Protein AF-A0A7X8LZJ7-F1 (afdb_monomer_lite)

Sequence (539 aa):
EIPVPQDAKTYGNIIYLTGRTPDEIIRDYGNMLIDNGWELKDALGMKRFYKKTINGEELIISVLCPQEGGPQDKDILTVIQFKIDPLPTKKEDINQDEQDVRALVEAFGKTLQKVSLSDPKDVVAASIKEKYSDYITSELLHKWQADPQSAPGRTVSSPWPDRIDILRMEMSDKNQYTVYGEVIEVTSVELAKGGAAAKRPVTIVVQKVNDRWLISGVTIGEYSQRGPVVYENTQYGFRFYLPKTWKEYSIVEEQWKGTNNGETVETGPQLLIRHPDWTQEAPRQDIPIMVFTLEQWNALQKGNFSVSAAPIGPSKLGSNSVYVFALPARYNYAFQIGFEEVEEILKGNPLWPSEDINSAQKYKEGIKIEFDTDVKSGNKTIIIEPSQIIKASPEFIEQAKQRKKELLKPATGLFDTVLDTTPKDETIKMDFALHNISGETLAFYFSSSQKFYIFITDNNGMEVYRWSHDKGFATAIINTKLKKDEKLSFSEVWDYKDNKGNRVLPGKYTITVKILAKLENRKITNPDELTAAKDIEVK

Secondary structure (DSSP, 8-state):
-----TT-EEETTEEEE-SS-HHHHHHHHHHHHHHTTPEEEEEETTEEEEEEEETTEEEEEEEE----S-TT--SS-EEEEEEE-PPPP-HHHHHHHHHHHHHHHHHHHTTGGG-BTTS-HHHHHHHHHHHHTTTB-HHHHHHHHHSGGGS--BSSSSSEEEEEEEEEEEEEETTEEEEEEEEEEE-HHHHHH-S-SEEEEEEEEEEEETTEEEEEEEEE-PPPPPPSEEEEETTTTEEEEE-GGGTT-EEEEEEEEEEETTEEEEEEEEEEEE-TT--SSS-B--EEEEEEEHHHHHHHHTTS-BSSSSSS-PEEEEE-SSEEEEEPTTTTTT--BTHHHHHHHHHT--EEE-S---SSGGGTS----PPP------S-----------PPPHHHHHHHHHHHHHHTSPB-SSEEEEEEEEEETTEEEEEEEEEE-SSSPEEEEESSS--EEEEEEETTS-EEEETTTT-------EEEEE-TT-EEEEEEEE-SB-TTSPBPPSEEEEEEEEE--EETTSPPBPGGGGEEEEEEEE-

Structure (mmCIF, N/CA/C/O backbone):
data_AF-A0A7X8LZJ7-F1
#
_entry.id   AF-A0A7X8LZJ7-F1
#
loop_
_atom_site.group_PDB
_atom_site.id
_atom_site.type_symbol
_atom_site.label_atom_id
_atom_site.label_alt_id
_atom_site.label_comp_id
_atom_site.label_asym_id
_atom_site.label_entity_id
_atom_site.label_seq_id
_atom_site.pdbx_PDB_ins_code
_atom_site.Cartn_x
_atom_site.Cartn_y
_atom_site.Cartn_z
_atom_site.occupancy
_atom_site.B_iso_or_equiv
_atom_site.auth_seq_id
_atom_site.auth_comp_id
_atom_site.auth_asym_id
_atom_site.auth_atom_id
_atom_site.pdbx_PDB_model_num
ATOM 1 N N . GLU A 1 1 ? -29.222 33.662 -0.949 1.00 54.94 1 GLU A N 1
ATOM 2 C CA . GLU A 1 1 ? -28.498 33.466 -2.221 1.00 54.94 1 GLU A CA 1
ATOM 3 C C . GLU A 1 1 ? -27.054 33.912 -2.051 1.00 54.94 1 GLU A C 1
ATOM 5 O O . GLU A 1 1 ? -26.805 34.814 -1.254 1.00 54.94 1 GLU A O 1
ATOM 10 N N . ILE A 1 2 ? -26.115 33.231 -2.709 1.00 62.00 2 ILE A N 1
ATOM 11 C CA . ILE A 1 2 ? -24.688 33.578 -2.677 1.00 62.00 2 ILE A CA 1
ATOM 12 C C . ILE A 1 2 ? -24.433 34.558 -3.827 1.00 62.00 2 ILE A C 1
ATOM 14 O O . ILE A 1 2 ? -24.821 34.245 -4.954 1.00 62.00 2 ILE A O 1
ATOM 18 N N . PRO A 1 3 ? -23.843 35.738 -3.569 1.00 65.00 3 PRO A N 1
ATOM 19 C CA . PRO A 1 3 ? -23.658 36.746 -4.603 1.00 65.00 3 PRO A CA 1
ATOM 20 C C . PRO A 1 3 ? -22.680 36.248 -5.678 1.00 65.00 3 PRO A C 1
ATOM 22 O O . PRO A 1 3 ? -21.667 35.612 -5.371 1.00 65.00 3 PRO A O 1
ATOM 25 N N . VAL A 1 4 ? -23.000 36.532 -6.943 1.00 65.88 4 VAL A N 1
ATOM 26 C CA . VAL A 1 4 ? -22.231 36.128 -8.132 1.00 65.88 4 VAL A CA 1
ATOM 27 C C . VAL A 1 4 ? -21.736 37.391 -8.849 1.00 65.88 4 VAL A C 1
ATOM 29 O O . VAL A 1 4 ? -22.555 38.276 -9.106 1.00 65.88 4 VAL A O 1
ATOM 32 N N . PRO A 1 5 ? -20.437 37.504 -9.186 1.00 68.94 5 PRO A N 1
ATOM 33 C CA . PRO A 1 5 ? -19.920 38.656 -9.926 1.00 68.94 5 PRO A CA 1
ATOM 34 C C . PRO A 1 5 ? -20.535 38.764 -11.329 1.00 68.94 5 PRO A C 1
ATOM 36 O O . PRO A 1 5 ? -20.802 37.750 -11.971 1.00 68.94 5 PRO A O 1
ATOM 39 N N . GLN A 1 6 ? -20.737 39.989 -11.826 1.00 64.31 6 GLN A N 1
ATOM 40 C CA . GLN A 1 6 ? -21.399 40.239 -13.119 1.00 64.31 6 GLN A CA 1
ATOM 41 C C . GLN A 1 6 ? -20.653 39.656 -14.333 1.00 64.31 6 GLN A C 1
ATOM 43 O O . GLN A 1 6 ? -21.275 39.383 -15.356 1.00 64.31 6 GLN A O 1
ATOM 48 N N . ASP A 1 7 ? -19.340 39.458 -14.228 1.00 61.91 7 ASP A N 1
ATOM 49 C CA . ASP A 1 7 ? -18.451 38.901 -15.252 1.00 61.91 7 ASP A CA 1
ATOM 50 C C . ASP A 1 7 ? -18.159 37.398 -15.062 1.00 61.91 7 ASP A C 1
ATOM 52 O O . ASP A 1 7 ? -17.332 36.831 -15.778 1.00 61.91 7 ASP A O 1
ATOM 56 N N . ALA A 1 8 ? -18.849 36.729 -14.132 1.00 61.94 8 ALA A N 1
ATOM 57 C CA . ALA A 1 8 ? -18.618 35.324 -13.821 1.00 61.94 8 ALA A CA 1
ATOM 58 C C . ALA A 1 8 ? -19.544 34.354 -14.571 1.00 61.94 8 ALA A C 1
ATOM 60 O O . ALA A 1 8 ? -20.717 34.635 -14.821 1.00 61.94 8 ALA A O 1
ATOM 61 N N . LYS A 1 9 ? -19.040 33.143 -14.843 1.00 55.69 9 LYS A N 1
ATOM 62 C CA . LYS A 1 9 ? -19.871 31.989 -15.236 1.00 55.69 9 LYS A CA 1
ATOM 63 C C . LYS A 1 9 ? -20.071 31.065 -14.039 1.00 55.69 9 LYS A C 1
ATOM 65 O O . LYS A 1 9 ? -19.118 30.807 -13.309 1.00 55.69 9 LYS A O 1
ATOM 70 N N . THR A 1 10 ? -21.275 30.530 -13.848 1.00 47.44 10 THR A N 1
ATOM 71 C CA . THR A 1 10 ? -21.587 29.627 -12.728 1.00 47.44 10 THR A CA 1
ATOM 72 C C . THR A 1 10 ? -21.948 28.226 -13.202 1.00 47.44 10 THR A C 1
ATOM 74 O O . THR A 1 10 ? -22.672 28.051 -14.180 1.00 47.44 10 THR A O 1
ATOM 77 N N . TYR A 1 11 ? -21.455 27.220 -12.479 1.00 41.34 11 TYR A N 1
ATOM 78 C CA . TYR A 1 11 ? -21.860 25.823 -12.632 1.00 41.34 11 TYR A CA 1
ATOM 79 C C . TYR A 1 11 ? -21.994 25.201 -11.238 1.00 41.34 11 TYR A C 1
ATOM 81 O O . TYR A 1 11 ? -21.000 24.928 -10.567 1.00 41.34 11 TYR A O 1
ATOM 89 N N . GLY A 1 12 ? -23.229 25.003 -10.770 1.00 53.66 12 GLY A N 1
ATOM 90 C CA . GLY A 1 12 ? -23.482 24.491 -9.419 1.00 53.66 12 GLY A CA 1
ATOM 91 C C . GLY A 1 12 ? -22.935 25.423 -8.330 1.00 53.66 12 GLY A C 1
ATOM 92 O O . GLY A 1 12 ? -23.300 26.594 -8.278 1.00 53.66 12 GLY A O 1
ATOM 93 N N . ASN A 1 13 ? -22.058 24.908 -7.463 1.00 55.69 13 ASN A N 1
ATOM 94 C CA . ASN A 1 13 ? -21.404 25.663 -6.384 1.00 55.69 13 ASN A CA 1
ATOM 95 C C . ASN A 1 13 ? -20.035 26.255 -6.774 1.00 55.69 13 ASN A C 1
ATOM 97 O O . ASN A 1 13 ? -19.194 26.512 -5.906 1.00 55.69 13 ASN A O 1
ATOM 101 N N . ILE A 1 14 ? -19.796 26.410 -8.078 1.00 48.41 14 ILE A N 1
ATOM 102 C CA . ILE A 1 14 ? -18.527 26.860 -8.646 1.00 48.41 14 ILE A CA 1
ATOM 103 C C . ILE A 1 14 ? -18.749 28.130 -9.471 1.00 48.41 14 ILE A C 1
ATOM 105 O O . ILE A 1 14 ? -19.669 28.198 -10.293 1.00 48.41 14 ILE A O 1
ATOM 109 N N . ILE A 1 15 ? -17.886 29.124 -9.259 1.00 60.97 15 ILE A N 1
ATOM 110 C CA . ILE A 1 15 ? -17.863 30.403 -9.973 1.00 60.97 15 ILE A CA 1
ATOM 111 C C . ILE A 1 15 ? -16.533 30.519 -10.727 1.00 60.97 15 ILE A C 1
ATOM 113 O O . ILE A 1 15 ? -15.467 30.380 -10.131 1.00 60.97 15 ILE A O 1
ATOM 117 N N . TYR A 1 16 ? -16.602 30.783 -12.031 1.00 51.56 16 TYR A N 1
ATOM 118 C CA . TYR A 1 16 ? -15.448 30.932 -12.918 1.00 51.56 16 TYR A CA 1
ATOM 119 C C . TYR A 1 16 ? -15.229 32.396 -13.285 1.00 51.56 16 TYR A C 1
ATOM 121 O O . TYR A 1 16 ? -16.157 33.055 -13.766 1.00 51.56 16 TYR A O 1
ATOM 129 N N . LEU A 1 17 ? -13.995 32.869 -13.105 1.00 61.44 17 LEU A N 1
ATOM 130 C CA . LEU A 1 17 ? -13.561 34.233 -13.404 1.00 61.44 17 LEU A CA 1
ATOM 131 C C . LEU A 1 17 ? -12.270 34.211 -14.235 1.00 61.44 17 LEU A C 1
ATOM 133 O O . LEU A 1 17 ? -11.382 33.390 -14.005 1.00 61.44 17 LEU A O 1
ATOM 137 N N . THR A 1 18 ? -12.168 35.121 -15.205 1.00 56.19 18 THR A N 1
ATOM 138 C CA . THR A 1 18 ? -11.017 35.248 -16.119 1.00 56.19 18 THR A CA 1
ATOM 139 C C . THR A 1 18 ? -10.595 36.708 -16.261 1.00 56.19 18 THR A C 1
ATOM 141 O O . THR A 1 18 ? -11.454 37.587 -16.245 1.00 56.19 18 THR A O 1
ATOM 144 N N . GLY A 1 19 ? -9.301 36.973 -16.470 1.00 54.59 19 GLY A N 1
ATOM 145 C CA . GLY A 1 19 ? -8.790 38.311 -16.804 1.00 54.59 19 GLY A CA 1
ATOM 146 C C . GLY A 1 19 ? -8.424 39.210 -15.613 1.00 54.59 19 GLY A C 1
ATOM 147 O O . GLY A 1 19 ? -8.148 40.393 -15.813 1.00 54.59 19 GLY A O 1
ATOM 148 N N . ARG A 1 20 ? -8.401 38.674 -14.386 1.00 62.56 20 ARG A N 1
ATOM 149 C CA . ARG A 1 20 ? -7.944 39.352 -13.155 1.00 62.56 20 ARG A CA 1
ATOM 150 C C . ARG A 1 20 ? -7.059 38.410 -12.344 1.00 62.56 20 ARG A C 1
ATOM 152 O O . ARG A 1 20 ? -7.158 37.199 -12.523 1.00 62.56 20 ARG A O 1
ATOM 159 N N . THR A 1 21 ? -6.200 38.943 -11.473 1.00 61.03 21 THR A N 1
ATOM 160 C CA . THR A 1 21 ? -5.318 38.078 -10.674 1.00 61.03 21 THR A CA 1
ATOM 161 C C . THR A 1 21 ? -6.098 37.364 -9.558 1.00 61.03 21 THR A C 1
ATOM 163 O O . THR A 1 21 ? -7.106 37.894 -9.076 1.00 61.03 21 THR A O 1
ATOM 166 N N . PRO A 1 22 ? -5.640 36.188 -9.089 1.00 60.81 22 PRO A N 1
ATOM 167 C CA . PRO A 1 22 ? -6.295 35.467 -7.995 1.00 60.81 22 PRO A CA 1
ATOM 168 C C . PRO A 1 22 ? -6.464 36.300 -6.712 1.00 60.81 22 PRO A C 1
ATOM 170 O O . PRO A 1 22 ? -7.508 36.227 -6.068 1.00 60.81 22 PRO A O 1
ATOM 173 N N . ASP A 1 23 ? -5.487 37.143 -6.363 1.00 64.56 23 ASP A N 1
ATOM 174 C CA . ASP A 1 23 ? -5.553 37.996 -5.166 1.00 64.56 23 ASP A CA 1
ATOM 175 C C . ASP A 1 23 ? -6.594 39.118 -5.300 1.00 64.56 23 ASP A C 1
ATOM 177 O O . ASP A 1 23 ? -7.314 39.421 -4.344 1.00 64.56 23 ASP A O 1
ATOM 181 N N . GLU A 1 24 ? -6.712 39.719 -6.491 1.00 69.00 24 GLU A N 1
ATOM 182 C CA . GLU A 1 24 ? -7.764 40.697 -6.793 1.00 69.00 24 GLU A CA 1
ATOM 183 C C . GLU A 1 24 ? -9.143 40.042 -6.697 1.00 69.00 24 GLU A C 1
ATOM 185 O O . GLU A 1 24 ? -10.042 40.586 -6.060 1.00 69.00 24 GLU A O 1
ATOM 190 N N . ILE A 1 25 ? -9.287 38.835 -7.247 1.00 67.25 25 ILE A N 1
ATOM 191 C CA . ILE A 1 25 ? -10.536 38.072 -7.229 1.00 67.25 25 ILE A CA 1
ATOM 192 C C . ILE A 1 25 ? -10.947 37.693 -5.800 1.00 67.25 25 ILE A C 1
ATOM 194 O O . ILE A 1 25 ? -12.108 37.874 -5.433 1.00 67.25 25 ILE A O 1
ATOM 198 N N . ILE A 1 26 ? -10.018 37.207 -4.969 1.00 68.06 26 ILE A N 1
ATOM 199 C CA . ILE A 1 26 ? -10.296 36.846 -3.568 1.00 68.06 26 ILE A CA 1
ATOM 200 C C . ILE A 1 26 ? -10.722 38.074 -2.766 1.00 68.06 26 ILE A C 1
ATOM 202 O O . ILE A 1 26 ? -11.685 38.008 -1.997 1.00 68.06 26 ILE A O 1
ATOM 206 N N . ARG A 1 27 ? -10.018 39.196 -2.938 1.00 77.00 27 ARG A N 1
ATOM 207 C CA . ARG A 1 27 ? -10.338 40.447 -2.248 1.00 77.00 27 ARG A CA 1
ATOM 208 C C . ARG A 1 27 ? -11.706 40.976 -2.672 1.00 77.00 27 ARG A C 1
ATOM 210 O O . ARG A 1 27 ? -12.527 41.282 -1.813 1.00 77.00 27 ARG A O 1
ATOM 217 N N . ASP A 1 28 ? -11.961 41.059 -3.973 1.00 75.81 28 ASP A N 1
ATOM 218 C CA . ASP A 1 28 ? -13.187 41.644 -4.513 1.00 75.81 28 ASP A CA 1
ATOM 219 C C . ASP A 1 28 ? -14.409 40.756 -4.204 1.00 75.81 28 ASP A C 1
ATOM 221 O O . ASP A 1 28 ? -15.448 41.261 -3.774 1.00 75.81 28 ASP A O 1
ATOM 225 N N . TYR A 1 29 ? -14.278 39.427 -4.319 1.00 76.88 29 TYR A N 1
ATOM 226 C CA . TYR A 1 29 ? -15.340 38.483 -3.946 1.00 76.88 29 TYR A CA 1
ATOM 227 C C . TYR A 1 29 ? -15.595 38.467 -2.432 1.00 76.88 29 TYR A C 1
ATOM 229 O O . TYR A 1 29 ? -16.746 38.441 -1.993 1.00 76.88 29 TYR A O 1
ATOM 237 N N . GLY A 1 30 ? -14.533 38.535 -1.622 1.00 79.00 30 GLY A N 1
ATOM 238 C CA . GLY A 1 30 ? -14.635 38.652 -0.169 1.00 79.00 30 GLY A CA 1
ATOM 239 C C . GLY A 1 30 ? -15.363 39.926 0.266 1.00 79.00 30 GLY A C 1
ATOM 240 O O . GLY A 1 30 ? -16.251 39.855 1.114 1.00 79.00 30 GLY A O 1
ATOM 241 N N . ASN A 1 31 ? -15.051 41.067 -0.355 1.00 83.44 31 ASN A N 1
ATOM 242 C CA . ASN A 1 31 ? -15.760 42.326 -0.119 1.00 83.44 31 ASN A CA 1
ATOM 243 C C . ASN A 1 31 ? -17.235 42.221 -0.525 1.00 83.44 31 ASN A C 1
ATOM 245 O O . ASN A 1 31 ? -18.108 42.608 0.244 1.00 83.44 31 ASN A O 1
ATOM 249 N N . MET A 1 32 ? -17.532 41.599 -1.669 1.00 80.31 32 MET A N 1
ATOM 250 C CA . MET A 1 32 ? -18.911 41.392 -2.114 1.00 80.31 32 MET A CA 1
ATOM 251 C C . MET A 1 32 ? -19.723 40.522 -1.138 1.00 80.31 32 MET A C 1
ATOM 253 O O . MET A 1 32 ? -20.907 40.784 -0.921 1.00 80.31 32 MET A O 1
ATOM 257 N N . LEU A 1 33 ? -19.114 39.499 -0.527 1.00 78.31 33 LEU A N 1
ATOM 258 C CA . LEU A 1 33 ? -19.756 38.711 0.531 1.00 78.31 33 LEU A CA 1
ATOM 259 C C . LEU A 1 33 ? -20.051 39.570 1.768 1.00 78.31 33 LEU A C 1
ATOM 261 O O . LEU A 1 33 ? -21.166 39.508 2.290 1.00 78.31 33 LEU A O 1
ATOM 265 N N . ILE A 1 34 ? -19.098 40.405 2.189 1.00 84.38 34 ILE A N 1
ATOM 266 C CA . ILE A 1 34 ? -19.262 41.323 3.325 1.00 84.38 34 ILE A CA 1
ATOM 267 C C . ILE A 1 34 ? -20.391 42.328 3.072 1.00 84.38 34 ILE A C 1
ATOM 269 O O . ILE A 1 34 ? -21.282 42.462 3.911 1.00 84.38 34 ILE A O 1
ATOM 273 N N . ASP A 1 35 ? -20.433 42.941 1.889 1.00 86.56 35 ASP A N 1
ATOM 274 C CA . ASP A 1 35 ? -21.493 43.875 1.486 1.00 86.56 35 ASP A CA 1
ATOM 275 C C . ASP A 1 35 ? -22.873 43.200 1.431 1.00 86.56 35 ASP A C 1
ATOM 277 O O . ASP A 1 35 ? -23.907 43.827 1.663 1.00 86.56 35 ASP A O 1
ATOM 281 N N . ASN A 1 36 ? -22.900 41.886 1.188 1.00 79.31 36 ASN A N 1
ATOM 282 C CA . ASN A 1 36 ? -24.103 41.060 1.245 1.00 79.31 36 ASN A CA 1
ATOM 283 C C . ASN A 1 36 ? -24.384 40.498 2.650 1.00 79.31 36 ASN A C 1
ATOM 285 O O . ASN A 1 36 ? -25.182 39.566 2.788 1.00 79.31 36 ASN A O 1
ATOM 289 N N . GLY A 1 37 ? -23.774 41.050 3.700 1.00 81.38 37 GLY A N 1
ATOM 290 C CA . GLY A 1 37 ? -24.057 40.722 5.098 1.00 81.38 37 GLY A CA 1
ATOM 291 C C . GLY A 1 37 ? -23.446 39.408 5.585 1.00 81.38 37 GLY A C 1
ATOM 292 O O . GLY A 1 37 ? -23.979 38.814 6.520 1.00 81.38 37 GLY A O 1
ATOM 293 N N . TRP A 1 38 ? -22.383 38.922 4.940 1.00 81.31 38 TRP A N 1
ATOM 294 C CA . TRP A 1 38 ? -21.583 37.804 5.440 1.00 81.31 38 TRP A CA 1
ATOM 295 C C . TRP A 1 38 ? -20.386 38.302 6.259 1.00 81.31 38 TRP A C 1
ATOM 297 O O . TRP A 1 38 ? -19.648 39.184 5.841 1.00 81.31 38 TRP A O 1
ATOM 307 N N . GLU A 1 39 ? -20.129 37.693 7.408 1.00 82.94 39 GLU A N 1
ATOM 308 C CA . GLU A 1 39 ? -18.998 38.019 8.275 1.00 82.94 39 GLU A CA 1
ATOM 309 C C . GLU A 1 39 ? -17.864 37.008 8.092 1.00 82.94 39 GLU A C 1
ATOM 311 O O . GLU A 1 39 ? -18.083 35.806 8.236 1.00 82.94 39 GLU A O 1
ATOM 316 N N . LEU A 1 40 ? -16.637 37.473 7.842 1.00 80.06 40 LEU A N 1
ATOM 317 C CA . LEU A 1 40 ? -15.453 36.608 7.850 1.00 80.06 40 LEU A CA 1
ATOM 318 C C . LEU A 1 40 ? -15.164 36.132 9.287 1.00 80.06 40 LEU A C 1
ATOM 320 O O . LEU A 1 40 ? -15.050 36.952 10.199 1.00 80.06 40 LEU A O 1
ATOM 324 N N . LYS A 1 41 ? -15.043 34.817 9.493 1.00 73.12 41 LYS A N 1
ATOM 325 C CA . LYS A 1 41 ? -14.795 34.210 10.813 1.00 73.12 41 LYS A CA 1
ATOM 326 C C . LYS A 1 41 ? -13.425 33.577 10.958 1.00 73.12 41 LYS A C 1
ATOM 328 O O . LYS A 1 41 ? -12.840 33.696 12.028 1.00 73.12 41 LYS A O 1
ATOM 333 N N . ASP A 1 42 ? -12.935 32.912 9.918 1.00 64.94 42 ASP A N 1
ATOM 334 C CA . ASP A 1 42 ? -11.666 32.192 9.994 1.00 64.94 42 ASP A CA 1
ATOM 335 C C . ASP A 1 42 ? -11.018 32.007 8.611 1.00 64.94 42 ASP A C 1
ATOM 337 O O . ASP A 1 42 ? -11.649 32.208 7.565 1.00 64.94 42 ASP A O 1
ATOM 341 N N . ALA A 1 43 ? -9.748 31.611 8.605 1.00 59.47 43 ALA A N 1
ATOM 342 C CA . ALA A 1 43 ? -8.928 31.383 7.427 1.00 59.47 43 ALA A CA 1
ATOM 343 C C . ALA A 1 43 ? -8.033 30.145 7.610 1.00 59.47 43 ALA A C 1
ATOM 345 O O . ALA A 1 43 ? -7.214 30.088 8.521 1.00 59.47 43 ALA A O 1
ATOM 346 N N . LEU A 1 44 ? -8.125 29.184 6.685 1.00 50.22 44 LEU A N 1
ATOM 347 C CA . LEU A 1 44 ? -7.257 28.003 6.647 1.00 50.22 44 LEU A CA 1
ATOM 348 C C . LEU A 1 44 ? -6.576 27.912 5.276 1.00 50.22 44 LEU A C 1
ATOM 350 O O . LEU A 1 44 ? -7.185 27.499 4.288 1.00 50.22 44 LEU A O 1
ATOM 354 N N . GLY A 1 45 ? -5.315 28.341 5.193 1.00 63.16 45 GLY A N 1
ATOM 355 C CA . GLY A 1 45 ? -4.608 28.465 3.913 1.00 63.16 45 GLY A CA 1
ATOM 356 C C . GLY A 1 45 ? -5.317 29.450 2.972 1.00 63.16 45 GLY A C 1
ATOM 357 O O . GLY A 1 45 ? -5.558 30.596 3.349 1.00 63.16 45 GLY A O 1
ATOM 358 N N . MET A 1 46 ? -5.693 28.997 1.770 1.00 57.62 46 MET A N 1
ATOM 359 C CA . MET A 1 46 ? -6.474 29.771 0.781 1.00 57.62 46 MET A CA 1
ATOM 360 C C . MET A 1 46 ? -7.997 29.646 0.958 1.00 57.62 46 MET A C 1
ATOM 362 O O . MET A 1 46 ? -8.770 30.202 0.179 1.00 57.62 46 MET A O 1
ATOM 366 N N . LYS A 1 47 ? -8.446 28.912 1.983 1.00 61.56 47 LYS A N 1
ATOM 367 C CA . LYS A 1 47 ? -9.857 28.779 2.344 1.00 61.56 47 LYS A CA 1
ATOM 368 C C . LYS A 1 47 ? -10.239 29.890 3.329 1.00 61.56 47 LYS A C 1
ATOM 370 O O . LYS A 1 47 ? -9.501 30.172 4.276 1.00 61.56 47 LYS A O 1
ATOM 375 N N . ARG A 1 48 ? -11.378 30.539 3.108 1.00 72.06 48 ARG A N 1
ATOM 376 C CA . ARG A 1 48 ? -11.953 31.585 3.970 1.00 72.06 48 ARG A CA 1
ATOM 377 C C . ARG A 1 48 ? -13.338 31.147 4.426 1.00 72.06 48 ARG A C 1
ATOM 379 O O . ARG A 1 48 ? -14.103 30.641 3.614 1.00 72.06 48 ARG A O 1
ATOM 386 N N . PHE A 1 49 ? -13.655 31.317 5.703 1.00 66.06 49 PHE A N 1
ATOM 387 C CA . PHE A 1 49 ? -14.949 30.939 6.268 1.00 66.06 49 PHE A CA 1
ATOM 388 C C . PHE A 1 49 ? -15.774 32.184 6.550 1.00 66.06 49 PHE A C 1
ATOM 390 O O . PHE A 1 49 ? -15.337 33.070 7.284 1.00 66.06 49 PHE A O 1
ATOM 397 N N . TYR A 1 50 ? -16.973 32.229 5.984 1.00 74.31 50 TYR A N 1
ATOM 398 C CA . TYR A 1 50 ? -17.917 33.323 6.128 1.00 74.31 50 TYR A CA 1
ATOM 399 C C . TYR A 1 50 ? -19.192 32.828 6.791 1.00 74.31 50 TYR A C 1
ATOM 401 O O . TYR A 1 50 ? -19.650 31.717 6.539 1.00 74.31 50 TYR A O 1
ATOM 409 N N . LYS A 1 51 ? -19.789 33.669 7.622 1.00 77.31 51 LYS A N 1
ATOM 410 C CA . LYS A 1 51 ? -20.995 33.359 8.382 1.00 77.31 51 LYS A CA 1
ATOM 411 C C . LYS A 1 51 ? -22.075 34.391 8.114 1.00 77.31 51 LYS A C 1
ATOM 413 O O . LYS A 1 51 ? -21.782 35.578 8.059 1.00 77.31 51 LYS A O 1
ATOM 418 N N . LYS A 1 52 ? -23.326 33.957 8.005 1.00 79.69 52 LYS A N 1
ATOM 419 C CA . LYS A 1 52 ? -24.482 34.848 7.918 1.00 79.69 52 LYS A CA 1
ATOM 420 C C . LYS A 1 52 ? -25.666 34.249 8.657 1.00 79.69 52 LYS A C 1
ATOM 422 O O . LYS A 1 52 ? -25.967 33.069 8.505 1.00 79.69 52 LYS A O 1
ATOM 427 N N . THR A 1 53 ? -26.357 35.079 9.428 1.00 74.75 53 THR A N 1
ATOM 428 C CA . THR A 1 53 ? -27.613 34.687 10.070 1.00 74.75 53 THR A CA 1
ATOM 429 C C . THR A 1 53 ? -28.758 34.874 9.082 1.00 74.75 53 THR A C 1
ATOM 431 O O . THR A 1 53 ? -28.978 35.977 8.579 1.00 74.75 53 THR A O 1
ATOM 434 N N . ILE A 1 54 ? -29.490 33.801 8.793 1.00 65.06 54 ILE A N 1
ATOM 435 C CA . ILE A 1 54 ? -30.649 33.799 7.898 1.00 65.06 54 ILE A CA 1
ATOM 436 C C . ILE A 1 54 ? -31.812 33.178 8.670 1.00 65.06 54 ILE A C 1
ATOM 438 O O . ILE A 1 54 ? -31.716 32.047 9.127 1.00 65.06 54 ILE A O 1
ATOM 442 N N . ASN A 1 55 ? -32.907 33.921 8.846 1.00 64.56 55 ASN A N 1
ATOM 443 C CA . ASN A 1 55 ? -34.105 33.467 9.573 1.00 64.56 55 ASN A CA 1
ATOM 444 C C . ASN A 1 55 ? -33.842 32.955 11.007 1.00 64.56 55 ASN A C 1
ATOM 446 O O . ASN A 1 55 ? -34.563 32.097 11.503 1.00 64.56 55 ASN A O 1
ATOM 450 N N . GLY A 1 56 ? -32.820 33.493 11.681 1.00 56.88 56 GLY A N 1
ATOM 451 C CA . GLY A 1 56 ? -32.432 33.081 13.037 1.00 56.88 56 GLY A CA 1
ATOM 452 C C . GLY A 1 56 ? -31.501 31.867 13.093 1.00 56.88 56 GLY A C 1
ATOM 453 O O . GLY A 1 56 ? -30.994 31.559 14.168 1.00 56.88 56 GLY A O 1
ATOM 454 N N . GLU A 1 57 ? -31.218 31.231 11.955 1.00 44.88 57 GLU A N 1
ATOM 455 C CA . GLU A 1 57 ? -30.242 30.151 11.841 1.00 44.88 57 GLU A CA 1
ATOM 456 C C . GLU A 1 57 ? -28.912 30.670 11.300 1.00 44.88 57 GLU A C 1
ATOM 458 O O . GLU A 1 57 ? -28.838 31.563 10.450 1.00 44.88 57 GLU A O 1
ATOM 463 N N . GLU A 1 58 ? -27.834 30.111 11.830 1.00 57.66 58 GLU A N 1
ATOM 464 C CA . GLU A 1 58 ? -26.476 30.504 11.505 1.00 57.66 58 GLU A CA 1
ATOM 465 C C . GLU A 1 58 ? -25.936 29.640 10.369 1.00 57.66 58 GLU A C 1
ATOM 467 O O . GLU A 1 58 ? -25.662 28.456 10.553 1.00 57.66 58 GLU A O 1
ATOM 472 N N . LEU A 1 59 ? -25.765 30.241 9.193 1.00 54.25 59 LEU A N 1
ATOM 473 C CA . LEU A 1 59 ? -25.197 29.566 8.036 1.00 54.25 59 LEU A CA 1
ATOM 474 C C . LEU A 1 59 ? -23.722 29.927 7.900 1.00 54.25 59 LEU A C 1
ATOM 476 O O . LEU A 1 59 ? -23.367 31.105 7.818 1.00 54.25 59 LEU A O 1
ATOM 480 N N . ILE A 1 60 ? -22.872 28.907 7.833 1.00 60.41 60 ILE A N 1
ATOM 481 C CA . ILE A 1 60 ? -21.439 29.059 7.594 1.00 60.41 60 ILE A CA 1
ATOM 482 C C . ILE A 1 60 ? -21.117 28.468 6.228 1.00 60.41 60 ILE A C 1
ATOM 484 O O . ILE A 1 60 ? -21.457 27.323 5.925 1.00 60.41 60 ILE A O 1
ATOM 488 N N . ILE A 1 61 ? -20.456 29.269 5.403 1.00 59.56 61 ILE A N 1
ATOM 489 C CA . ILE A 1 61 ? -19.903 28.838 4.130 1.00 59.56 61 ILE A CA 1
ATOM 490 C C . ILE A 1 61 ? -18.391 28.932 4.192 1.00 59.56 61 ILE A C 1
ATOM 492 O O . ILE A 1 61 ? -17.822 29.843 4.792 1.00 59.56 61 ILE A O 1
ATOM 496 N N . SER A 1 62 ? -17.728 28.012 3.523 1.00 61.16 62 SER A N 1
ATOM 497 C CA . SER A 1 62 ? -16.337 28.184 3.169 1.00 61.16 62 SER A CA 1
ATOM 498 C C . SER A 1 62 ? -16.207 28.570 1.711 1.00 61.16 62 SER A C 1
ATOM 500 O O . SER A 1 62 ? -16.995 28.138 0.876 1.00 61.16 62 SER A O 1
ATOM 502 N N . VAL A 1 63 ? -15.204 29.384 1.417 1.00 63.31 63 VAL A N 1
ATOM 503 C CA . VAL A 1 63 ? -14.842 29.854 0.086 1.00 63.31 63 VAL A CA 1
ATOM 504 C C . VAL A 1 63 ? -13.396 29.447 -0.144 1.00 63.31 63 VAL A C 1
ATOM 506 O O . VAL A 1 63 ? -12.508 29.846 0.609 1.00 63.31 63 VAL A O 1
ATOM 509 N N . LEU A 1 64 ? -13.163 28.615 -1.152 1.00 61.31 64 LEU A N 1
ATOM 510 C CA . LEU A 1 64 ? -11.842 28.174 -1.570 1.00 61.31 64 LEU A CA 1
ATOM 511 C C . LEU A 1 64 ? -11.531 28.774 -2.939 1.00 61.31 64 LEU A C 1
ATOM 513 O O . LEU A 1 64 ? -12.305 28.599 -3.879 1.00 61.31 64 LEU A O 1
ATOM 517 N N . CYS A 1 65 ? -10.378 29.430 -3.039 1.00 57.28 65 CYS A N 1
ATOM 518 C CA . CYS A 1 65 ? -9.802 29.873 -4.301 1.00 57.28 65 CYS A CA 1
ATOM 519 C C . CYS A 1 65 ? -8.489 29.104 -4.522 1.00 57.28 65 CYS A C 1
ATOM 521 O O . CYS A 1 65 ? -7.482 29.433 -3.889 1.00 57.28 65 CYS A O 1
ATOM 523 N N . PRO A 1 66 ? -8.476 28.036 -5.338 1.00 53.81 66 PRO A N 1
ATOM 524 C CA . PRO A 1 66 ? -7.251 27.360 -5.732 1.00 53.81 66 PRO A CA 1
ATOM 525 C C . PRO A 1 66 ? -6.401 28.343 -6.539 1.00 53.81 66 PRO A C 1
ATOM 527 O O . PRO A 1 66 ? -6.874 28.917 -7.517 1.00 53.81 66 PRO A O 1
ATOM 530 N N . GLN A 1 67 ? -5.164 28.570 -6.110 1.00 51.97 67 GLN A N 1
ATOM 531 C CA . GLN A 1 67 ? -4.224 29.399 -6.855 1.00 51.97 67 GLN A CA 1
ATOM 532 C C . GLN A 1 67 ? -3.480 28.496 -7.840 1.00 51.97 67 GLN A C 1
ATOM 534 O O . GLN A 1 67 ? -2.623 27.707 -7.445 1.00 51.97 67 GLN A O 1
ATOM 539 N N . GLU A 1 68 ? -3.846 28.569 -9.114 1.00 45.25 68 GLU A N 1
ATOM 540 C CA . GLU A 1 68 ? -3.081 27.974 -10.206 1.00 45.25 68 GLU A CA 1
ATOM 541 C C . GLU A 1 68 ? -2.269 29.120 -10.822 1.00 45.25 68 GLU A C 1
ATOM 543 O O . GLU A 1 68 ? -2.829 29.973 -11.493 1.00 45.25 68 GLU A O 1
ATOM 548 N N . GLY A 1 69 ? -0.976 29.225 -10.494 1.00 50.19 69 GLY A N 1
ATOM 549 C CA . GLY A 1 69 ? -0.066 30.254 -11.027 1.00 50.19 69 GLY A CA 1
ATOM 550 C C . GLY A 1 69 ? 0.423 31.311 -10.033 1.00 50.19 69 GLY A C 1
ATOM 551 O O . GLY A 1 69 ? 0.049 31.321 -8.858 1.00 50.19 69 GLY A O 1
ATOM 552 N N . GLY A 1 70 ? 1.328 32.179 -10.496 1.00 41.97 70 GLY A N 1
ATOM 553 C CA . GLY A 1 70 ? 1.900 33.245 -9.671 1.00 41.97 70 GLY A CA 1
ATOM 554 C C . GLY A 1 70 ? 0.876 34.351 -9.372 1.00 41.97 70 GLY A C 1
ATOM 555 O O . GLY A 1 70 ? -0.092 34.510 -10.112 1.00 41.97 70 GLY A O 1
ATOM 556 N N . PRO A 1 71 ? 1.081 35.189 -8.338 1.00 48.03 71 PRO A N 1
ATOM 557 C CA . PRO A 1 71 ? 0.125 36.233 -7.928 1.00 48.03 71 PRO A CA 1
ATOM 558 C C . PRO A 1 71 ? -0.165 37.313 -8.996 1.00 48.03 71 PRO A C 1
ATOM 560 O O . PRO A 1 71 ? -1.002 38.184 -8.778 1.00 48.03 71 PRO A O 1
ATOM 563 N N . GLN A 1 72 ? 0.522 37.274 -10.142 1.00 51.56 72 GLN A N 1
ATOM 564 C CA . GLN A 1 72 ? 0.417 38.240 -11.240 1.00 51.56 72 GLN A CA 1
ATOM 565 C C . GLN A 1 72 ? -0.105 37.631 -12.557 1.00 51.56 72 GLN A C 1
ATOM 567 O O . GLN A 1 72 ? -0.278 38.371 -13.525 1.00 51.56 72 GLN A O 1
ATOM 572 N N . ASP A 1 73 ? -0.367 36.320 -12.615 1.00 51.84 73 ASP A N 1
ATOM 573 C CA . ASP A 1 73 ? -0.846 35.663 -13.836 1.00 51.84 73 ASP A CA 1
ATOM 574 C C . ASP A 1 73 ? -2.337 35.951 -14.061 1.00 51.84 73 ASP A C 1
ATOM 576 O O . ASP A 1 73 ? -3.199 35.508 -13.304 1.00 51.84 73 ASP A O 1
ATOM 580 N N . LYS A 1 74 ? -2.645 36.715 -15.116 1.00 53.47 74 LYS A N 1
ATOM 581 C CA . LYS A 1 74 ? -4.018 37.122 -15.479 1.00 53.47 74 LYS A CA 1
ATOM 582 C C . LYS A 1 74 ? -4.700 36.178 -16.473 1.00 53.47 74 LYS A C 1
ATOM 584 O O . LYS A 1 74 ? -5.914 36.272 -16.662 1.00 53.47 74 LYS A O 1
ATOM 589 N N . ASP A 1 75 ? -3.926 35.277 -17.077 1.00 49.50 75 ASP A N 1
ATOM 590 C CA . ASP A 1 75 ? -4.380 34.352 -18.122 1.00 49.50 75 ASP A CA 1
ATOM 591 C C . ASP A 1 75 ? -4.913 33.023 -17.558 1.00 49.50 75 ASP A C 1
ATOM 593 O O . ASP A 1 75 ? -5.396 32.177 -18.312 1.00 49.50 75 ASP A O 1
ATOM 597 N N . ILE A 1 76 ? -4.853 32.828 -16.236 1.00 50.41 76 ILE A N 1
ATOM 598 C CA . ILE A 1 76 ? -5.249 31.577 -15.588 1.00 50.41 76 ILE A CA 1
ATOM 599 C C . ILE A 1 76 ? -6.692 31.665 -15.083 1.00 50.41 76 ILE A C 1
ATOM 601 O O . ILE A 1 76 ? -7.108 32.630 -14.438 1.00 50.41 76 ILE A O 1
ATOM 605 N N . LEU A 1 77 ? -7.473 30.634 -15.408 1.00 47.31 77 LEU A N 1
ATOM 606 C CA . LEU A 1 77 ? -8.867 30.491 -15.004 1.00 47.31 77 LEU A CA 1
ATOM 607 C C . LEU A 1 77 ? -8.951 30.350 -13.479 1.00 47.31 77 LEU A C 1
ATOM 609 O O . LEU A 1 77 ? -8.560 29.328 -12.923 1.00 47.31 77 LEU A O 1
ATOM 613 N N . THR A 1 78 ? -9.496 31.358 -12.797 1.00 52.66 78 THR A N 1
ATOM 614 C CA . THR A 1 78 ? -9.664 31.308 -11.342 1.00 52.66 78 THR A CA 1
ATOM 615 C C . THR A 1 78 ? -11.023 30.707 -11.003 1.00 52.66 78 THR A C 1
ATOM 617 O O . THR A 1 78 ? -12.067 31.168 -11.477 1.00 52.66 78 THR A O 1
ATOM 620 N N . VAL A 1 79 ? -11.003 29.665 -10.174 1.00 53.69 79 VAL A N 1
ATOM 621 C CA . VAL A 1 79 ? -12.185 28.890 -9.790 1.00 53.69 79 VAL A CA 1
ATOM 622 C C . VAL A 1 79 ? -12.510 29.164 -8.326 1.00 53.69 79 VAL A C 1
ATOM 624 O O . VAL A 1 79 ? -11.739 28.812 -7.445 1.00 53.69 79 VAL A O 1
ATOM 627 N N . ILE A 1 80 ? -13.661 29.760 -8.029 1.00 55.97 80 ILE A N 1
ATOM 628 C CA . ILE A 1 80 ? -14.132 29.913 -6.648 1.00 55.97 80 ILE A CA 1
ATOM 629 C C . ILE A 1 80 ? -15.106 28.779 -6.349 1.00 55.97 80 ILE A C 1
ATOM 631 O O . ILE A 1 80 ? -16.126 28.638 -7.024 1.00 55.97 80 ILE A O 1
ATOM 635 N N . GLN A 1 81 ? -14.813 27.989 -5.319 1.00 52.25 81 GLN A N 1
ATOM 636 C CA . GLN A 1 81 ? -15.705 26.940 -4.832 1.00 52.25 81 GLN A CA 1
ATOM 637 C C . GLN A 1 81 ? -16.225 27.293 -3.441 1.00 52.25 81 GLN A C 1
ATOM 639 O O . GLN A 1 81 ? -15.437 27.658 -2.568 1.00 52.25 81 GLN A O 1
ATOM 644 N N . PHE A 1 82 ? -17.529 27.115 -3.207 1.00 53.66 82 PHE A N 1
ATOM 645 C CA . PHE A 1 82 ? -18.107 27.256 -1.869 1.00 53.66 82 PHE A CA 1
ATOM 646 C C . PHE A 1 82 ? -18.794 25.984 -1.361 1.00 53.66 82 PHE A C 1
ATOM 648 O O . PHE A 1 82 ? -19.373 25.218 -2.134 1.00 53.66 82 PHE A O 1
ATOM 655 N N . LYS A 1 83 ? -18.719 25.742 -0.047 1.00 53.75 83 LYS A N 1
ATOM 656 C CA . LYS A 1 83 ? -19.371 24.615 0.650 1.00 53.75 83 LYS A CA 1
ATOM 657 C C . LYS A 1 83 ? -19.983 25.079 1.970 1.00 53.75 83 LYS A C 1
ATOM 659 O O . LYS A 1 83 ? -19.494 26.036 2.558 1.00 53.75 83 LYS A O 1
ATOM 664 N N . ILE A 1 84 ? -21.031 24.399 2.431 1.00 50.28 84 ILE A N 1
ATOM 665 C CA . ILE A 1 84 ? -21.577 24.585 3.783 1.00 50.28 84 ILE A CA 1
ATOM 666 C C . ILE A 1 84 ? -20.734 23.721 4.726 1.00 50.28 84 ILE A C 1
ATOM 668 O O . ILE A 1 84 ? -20.717 22.505 4.560 1.00 50.28 84 ILE A O 1
ATOM 672 N N . ASP A 1 85 ? -20.027 24.340 5.673 1.00 44.03 85 ASP A N 1
ATOM 673 C CA . ASP A 1 85 ? -19.094 23.665 6.588 1.00 44.03 85 ASP A CA 1
ATOM 674 C C . ASP A 1 85 ? -19.348 24.125 8.043 1.00 44.03 85 ASP A C 1
ATOM 676 O O . ASP A 1 85 ? -19.626 25.307 8.252 1.00 44.03 85 ASP A O 1
ATOM 680 N N . PRO A 1 86 ? -19.214 23.263 9.072 1.00 42.03 86 PRO A N 1
ATOM 681 C CA . PRO A 1 86 ? -19.161 23.707 10.469 1.00 42.03 86 PRO A CA 1
ATOM 682 C C . PRO A 1 86 ? -17.825 24.416 10.792 1.00 42.03 86 PRO A C 1
ATOM 684 O O . PRO A 1 86 ? -16.794 24.116 10.188 1.00 42.03 86 PRO A O 1
ATOM 687 N N . LEU A 1 87 ? -17.827 25.355 11.752 1.00 37.59 87 LEU A N 1
ATOM 688 C CA . LEU A 1 87 ? -16.605 26.022 12.245 1.00 37.59 87 LEU A CA 1
ATOM 689 C C . LEU A 1 87 ? -15.620 24.995 12.845 1.00 37.59 87 LEU A C 1
ATOM 691 O O . LEU A 1 87 ? -16.067 24.079 13.541 1.00 37.59 87 LEU A O 1
ATOM 695 N N . PRO A 1 88 ? -14.297 25.151 12.646 1.00 37.81 88 PRO A N 1
ATOM 696 C CA . PRO A 1 88 ? -13.314 24.269 13.265 1.00 37.81 88 PRO A CA 1
ATOM 697 C C . PRO A 1 88 ? -13.326 24.424 14.796 1.00 37.81 88 PRO A C 1
ATOM 699 O O . PRO A 1 88 ? -13.143 25.518 15.331 1.00 37.81 88 PRO A O 1
ATOM 702 N N . THR A 1 89 ? -13.537 23.321 15.514 1.00 37.81 89 THR A N 1
ATOM 703 C CA . THR A 1 89 ? -13.326 23.226 16.966 1.00 37.81 89 THR A CA 1
ATOM 704 C C . THR A 1 89 ? -11.833 23.123 17.297 1.00 37.81 89 THR A C 1
ATOM 706 O O . THR A 1 89 ? -11.016 22.758 16.449 1.00 37.81 89 THR A O 1
ATOM 709 N N . LYS A 1 90 ? -11.462 23.493 18.535 1.00 39.66 90 LYS A N 1
ATOM 710 C CA . LYS A 1 90 ? -10.076 23.506 19.038 1.00 39.66 90 LYS A CA 1
ATOM 711 C C . LYS A 1 90 ? -9.306 22.241 18.627 1.00 39.66 90 LYS A C 1
ATOM 713 O O . LYS A 1 90 ? -9.750 21.124 18.868 1.00 39.66 90 LYS A O 1
ATOM 718 N N . LYS A 1 91 ? -8.097 22.443 18.091 1.00 39.25 91 LYS A N 1
ATOM 719 C CA . LYS A 1 91 ? -7.168 21.402 17.607 1.00 39.25 91 LYS A CA 1
ATOM 720 C C . LYS A 1 91 ? -6.787 20.348 18.670 1.00 39.25 91 LYS A C 1
ATOM 722 O O . LYS A 1 91 ? -6.315 19.276 18.310 1.00 39.25 91 LYS A O 1
ATOM 727 N N . GLU A 1 92 ? -6.980 20.646 19.956 1.00 34.19 92 GLU A N 1
ATOM 728 C CA . GLU A 1 92 ? -6.708 19.732 21.078 1.00 34.19 92 GLU A CA 1
ATOM 729 C C . GLU A 1 92 ? -7.812 18.679 21.279 1.00 34.19 92 GLU A C 1
ATOM 731 O O . GLU A 1 92 ? -7.483 17.508 21.451 1.00 34.19 92 GLU A O 1
ATOM 736 N N . ASP A 1 93 ? -9.095 19.048 21.162 1.00 47.88 93 ASP A N 1
ATOM 737 C CA . ASP A 1 93 ? -10.219 18.124 21.403 1.00 47.88 93 ASP A CA 1
ATOM 738 C C . ASP A 1 93 ? -10.348 17.075 20.281 1.00 47.88 93 ASP A C 1
ATOM 740 O O . ASP A 1 93 ? -10.562 15.895 20.547 1.00 47.88 93 ASP A O 1
ATOM 744 N N . ILE A 1 94 ? -10.118 17.482 19.023 1.00 53.22 94 ILE A N 1
ATOM 745 C CA . ILE A 1 94 ? -10.145 16.587 17.847 1.00 53.22 94 ILE A CA 1
ATOM 746 C C . ILE A 1 94 ? -9.058 15.506 17.945 1.00 53.22 94 ILE A C 1
ATOM 748 O O . ILE A 1 94 ? -9.276 14.364 17.551 1.00 53.22 94 ILE A O 1
ATOM 752 N N . ASN A 1 95 ? -7.886 15.856 18.484 1.00 65.62 95 ASN A N 1
ATOM 753 C CA . ASN A 1 95 ? -6.773 14.919 18.617 1.00 65.62 95 ASN A CA 1
ATOM 754 C C . ASN A 1 95 ? -7.048 13.868 19.705 1.00 65.62 95 ASN A C 1
ATOM 756 O O . ASN A 1 95 ? -6.698 12.704 19.526 1.00 65.62 95 ASN A O 1
ATOM 760 N N . GLN A 1 96 ? -7.696 14.252 20.812 1.00 75.44 96 GLN A N 1
ATOM 761 C CA . GLN A 1 96 ? -8.041 13.302 21.872 1.00 75.44 96 GLN A CA 1
ATOM 762 C C . GLN A 1 96 ? -9.172 12.359 21.449 1.00 75.44 96 GLN A C 1
ATOM 764 O O . GLN A 1 96 ? -9.035 11.150 21.611 1.00 75.44 96 GLN A O 1
ATOM 769 N N . ASP A 1 97 ? -10.242 12.880 20.840 1.00 83.88 97 ASP A N 1
ATOM 770 C CA . ASP A 1 97 ? -11.341 12.046 20.341 1.00 83.88 97 ASP A CA 1
ATOM 771 C C . ASP A 1 97 ? -10.844 11.032 19.292 1.00 83.88 97 ASP A C 1
ATOM 773 O O . ASP A 1 97 ? -11.202 9.855 19.340 1.00 83.88 97 ASP A O 1
ATOM 777 N N . GLU A 1 98 ? -9.946 11.442 18.389 1.00 84.12 98 GLU A N 1
ATOM 778 C CA . GLU A 1 98 ? -9.334 10.532 17.417 1.00 84.12 98 GLU A CA 1
ATOM 779 C C . GLU A 1 98 ? -8.500 9.423 18.092 1.00 84.12 98 GLU A C 1
ATOM 781 O O . GLU A 1 98 ? -8.559 8.255 17.689 1.00 84.12 98 GLU A O 1
ATOM 786 N N . GLN A 1 99 ? -7.727 9.766 19.129 1.00 82.75 99 GLN A N 1
ATOM 787 C CA . GLN A 1 99 ? -6.949 8.793 19.901 1.00 82.75 99 GLN A CA 1
ATOM 788 C C . GLN A 1 99 ? -7.849 7.801 20.643 1.00 82.75 99 GLN A C 1
ATOM 790 O O . GLN A 1 99 ? -7.565 6.601 20.637 1.00 82.75 99 GLN A O 1
ATOM 795 N N . ASP A 1 100 ? -8.947 8.275 21.225 1.00 86.06 100 ASP A N 1
ATOM 796 C CA . ASP A 1 100 ? -9.902 7.439 21.948 1.00 86.06 100 ASP A CA 1
ATOM 797 C C . ASP A 1 100 ? -10.623 6.471 20.997 1.00 86.06 100 ASP A C 1
ATOM 799 O O . ASP A 1 100 ? -10.744 5.278 21.288 1.00 86.06 100 ASP A O 1
ATOM 803 N N . VAL A 1 101 ? -11.033 6.949 19.816 1.00 92.56 101 VAL A N 1
ATOM 804 C CA . VAL A 1 101 ? -11.624 6.116 18.755 1.00 92.56 101 VAL A CA 1
ATOM 805 C C . VAL A 1 101 ? -10.632 5.059 18.265 1.00 92.56 101 VAL A C 1
ATOM 807 O O . VAL A 1 101 ? -10.995 3.890 18.105 1.00 92.56 101 VAL A O 1
ATOM 810 N N . ARG A 1 102 ? -9.363 5.433 18.065 1.00 90.81 102 ARG A N 1
ATOM 811 C CA . ARG A 1 102 ? -8.295 4.499 17.684 1.00 90.81 102 ARG A CA 1
ATOM 812 C C . ARG A 1 102 ? -8.109 3.407 18.736 1.00 90.81 102 ARG A C 1
ATOM 814 O O . ARG A 1 102 ? -8.135 2.225 18.395 1.00 90.81 102 ARG A O 1
ATOM 821 N N . ALA A 1 103 ? -7.977 3.793 20.004 1.00 88.88 103 ALA A N 1
ATOM 822 C CA . ALA A 1 103 ? -7.807 2.858 21.112 1.00 88.88 103 ALA A CA 1
ATOM 823 C C . ALA A 1 103 ? -9.005 1.903 21.244 1.00 88.88 103 ALA A C 1
ATOM 825 O O . ALA A 1 103 ? -8.818 0.703 21.459 1.00 88.88 103 ALA A O 1
ATOM 826 N N . LEU A 1 104 ? -10.227 2.413 21.058 1.00 95.44 104 LEU A N 1
ATOM 827 C CA . LEU A 1 104 ? -11.454 1.620 21.053 1.00 95.44 104 LEU A CA 1
ATOM 828 C C . LEU A 1 104 ? -11.426 0.534 19.969 1.00 95.44 104 LEU A C 1
ATOM 830 O O . LEU A 1 104 ? -11.669 -0.637 20.268 1.00 95.44 104 LEU A O 1
ATOM 834 N N . VAL A 1 105 ? -11.118 0.905 18.723 1.00 96.62 105 VAL A N 1
ATOM 835 C CA . VAL A 1 105 ? -11.098 -0.029 17.586 1.00 96.62 105 VAL A CA 1
ATOM 836 C C . VAL A 1 105 ? -9.981 -1.061 17.726 1.00 96.62 105 VAL A C 1
ATOM 838 O O . VAL A 1 105 ? -10.210 -2.245 17.478 1.00 96.62 105 VAL A O 1
ATOM 841 N N . GLU A 1 106 ? -8.790 -0.654 18.164 1.00 91.62 106 GLU A N 1
ATOM 842 C CA . GLU A 1 106 ? -7.672 -1.575 18.399 1.00 91.62 106 GLU A CA 1
ATOM 843 C C . GLU A 1 106 ? -7.985 -2.574 19.521 1.00 91.62 106 GLU A C 1
ATOM 845 O O . GLU A 1 106 ? -7.697 -3.769 19.400 1.00 91.62 106 GLU A O 1
ATOM 850 N N . ALA A 1 107 ? -8.608 -2.111 20.609 1.00 92.44 107 ALA A N 1
ATOM 851 C CA . ALA A 1 107 ? -9.018 -2.972 21.710 1.00 92.44 107 ALA A CA 1
ATOM 852 C C . ALA A 1 107 ? -10.134 -3.943 21.291 1.00 92.44 107 ALA A C 1
ATOM 854 O O . ALA A 1 107 ? -10.056 -5.126 21.621 1.00 92.44 107 ALA A O 1
ATOM 855 N N . PHE A 1 108 ? -11.114 -3.477 20.511 1.00 97.19 108 PHE A N 1
ATOM 856 C CA . PHE A 1 108 ? -12.149 -4.324 19.918 1.00 97.19 108 PHE A CA 1
ATOM 857 C C . PHE A 1 108 ? -11.560 -5.369 18.957 1.00 97.19 108 PHE A C 1
ATOM 859 O O . PHE A 1 108 ? -11.905 -6.545 19.027 1.00 97.19 108 PHE A O 1
ATOM 866 N N . GLY A 1 109 ? -10.599 -4.989 18.111 1.00 95.50 109 GLY A N 1
ATOM 867 C CA . GLY A 1 109 ? -9.916 -5.917 17.206 1.00 95.50 109 GLY A CA 1
ATOM 868 C C . GLY A 1 109 ? -9.291 -7.114 17.933 1.00 95.50 109 GLY A C 1
ATOM 869 O O . GLY A 1 109 ? -9.436 -8.251 17.491 1.00 95.50 109 GLY A O 1
ATOM 870 N N . LYS A 1 110 ? -8.684 -6.879 19.105 1.00 92.75 110 LYS A N 1
ATOM 871 C CA . LYS A 1 110 ? -8.066 -7.923 19.948 1.00 92.75 110 LYS A CA 1
ATOM 872 C C . LYS A 1 110 ? -9.070 -8.872 20.613 1.00 92.75 110 LYS A C 1
ATOM 874 O O . LYS A 1 110 ? -8.672 -9.890 21.187 1.00 92.75 110 LYS A O 1
ATOM 879 N N . THR A 1 111 ? -10.364 -8.550 20.614 1.00 94.81 111 THR A N 1
ATOM 880 C CA . THR A 1 111 ? -11.403 -9.432 21.168 1.00 94.81 111 THR A CA 1
ATOM 881 C C . THR A 1 111 ? -12.052 -10.316 20.108 1.00 94.81 111 THR A C 1
ATOM 883 O O . THR A 1 111 ? -12.704 -11.291 20.482 1.00 94.81 111 THR A O 1
ATOM 886 N N . LEU A 1 112 ? -11.819 -10.066 18.812 1.00 95.75 112 LEU A N 1
ATOM 887 C CA . LEU A 1 112 ? -12.406 -10.841 17.712 1.00 95.75 112 LEU A CA 1
ATOM 888 C C . LEU A 1 112 ? -12.123 -12.345 17.822 1.00 95.75 112 LEU A C 1
ATOM 890 O O . LEU A 1 112 ? -13.037 -13.155 17.683 1.00 95.75 112 LEU A O 1
ATOM 894 N N . GLN A 1 113 ? -10.890 -12.728 18.167 1.00 93.56 113 GLN A N 1
ATOM 895 C CA . GLN A 1 113 ? -10.507 -14.133 18.350 1.00 93.56 113 GLN A CA 1
ATOM 896 C C . GLN A 1 113 ? -11.322 -14.854 19.440 1.00 93.56 113 GLN A C 1
ATOM 898 O O . GLN A 1 113 ? -11.473 -16.075 19.405 1.00 93.56 113 GLN A O 1
ATOM 903 N N . LYS A 1 114 ? -11.816 -14.114 20.442 1.00 93.69 114 LYS A N 1
ATOM 904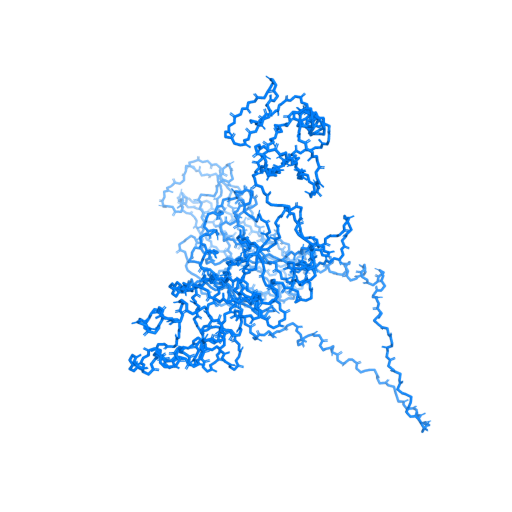 C CA . LYS A 1 114 ? -12.458 -14.674 21.641 1.00 93.69 114 LYS A CA 1
ATOM 905 C C . LYS A 1 114 ? -13.913 -15.081 21.404 1.00 93.69 114 LYS A C 1
ATOM 907 O O . LYS A 1 114 ? -14.469 -15.776 22.250 1.00 93.69 114 LYS A O 1
ATOM 912 N N . VAL A 1 115 ? -14.512 -14.667 20.286 1.00 95.81 115 VAL A N 1
ATOM 913 C CA . VAL A 1 115 ? -15.887 -15.011 19.907 1.00 95.81 115 VAL A CA 1
ATOM 914 C C . VAL A 1 115 ? -15.850 -16.044 18.786 1.00 95.81 115 VAL A C 1
ATOM 916 O O . VAL A 1 115 ? -15.411 -15.765 17.672 1.00 95.81 115 VAL A O 1
ATOM 919 N N . SER A 1 116 ? -16.295 -17.259 19.105 1.00 95.12 116 SER A N 1
ATOM 920 C CA . SER A 1 116 ? -16.318 -18.415 18.207 1.00 95.12 116 SER A CA 1
ATOM 921 C C . SER A 1 116 ? -17.658 -18.495 17.486 1.00 95.12 116 SER A C 1
ATOM 923 O O . SER A 1 116 ? -18.641 -18.930 18.070 1.00 95.12 116 SER A O 1
ATOM 925 N N . LEU A 1 117 ? -17.717 -18.086 16.220 1.00 94.38 117 LEU A N 1
ATOM 926 C CA . LEU A 1 117 ? -18.960 -18.084 15.436 1.00 94.38 117 LEU A CA 1
ATOM 927 C C . LEU A 1 117 ? -19.403 -19.489 15.003 1.00 94.38 117 LEU A C 1
ATOM 929 O O . LEU A 1 117 ? -20.517 -19.658 14.515 1.00 94.38 117 LEU A O 1
ATOM 933 N N . SER A 1 118 ? -18.544 -20.493 15.173 1.00 92.19 118 SER A N 1
ATOM 934 C CA . SER A 1 118 ? -18.857 -21.902 14.923 1.00 92.19 118 SER A CA 1
ATOM 935 C C . SER A 1 118 ? -19.572 -22.596 16.090 1.00 92.19 118 SER A C 1
ATOM 937 O O . SER A 1 118 ? -20.020 -23.732 15.927 1.00 92.19 118 SER A O 1
ATOM 939 N N . ASP A 1 119 ? -19.700 -21.937 17.247 1.00 92.25 119 ASP A N 1
ATOM 940 C CA . ASP A 1 119 ? -20.401 -22.477 18.416 1.00 92.25 119 ASP A CA 1
ATOM 941 C C . ASP A 1 119 ? -21.940 -22.364 18.247 1.00 92.25 119 ASP A C 1
ATOM 943 O O . ASP A 1 119 ? -22.430 -21.641 17.370 1.00 92.25 119 ASP A O 1
ATOM 947 N N . PRO A 1 120 ? -22.751 -23.061 19.072 1.00 95.94 120 PRO A N 1
ATOM 948 C CA . PRO A 1 120 ? -24.208 -22.909 19.061 1.00 95.94 120 PRO A CA 1
ATOM 949 C C . PRO A 1 120 ? -24.656 -21.453 19.263 1.00 95.94 120 PRO A C 1
ATOM 951 O O . PRO A 1 120 ? -24.063 -20.717 20.050 1.00 95.94 120 PRO A O 1
ATOM 954 N N . LYS A 1 121 ? -25.722 -21.026 18.567 1.00 93.94 121 LYS A N 1
ATOM 955 C CA . LYS A 1 121 ? -26.146 -19.610 18.493 1.00 93.94 121 LYS A CA 1
ATOM 956 C C . LYS A 1 121 ? -26.313 -18.932 19.858 1.00 93.94 121 LYS A C 1
ATOM 958 O O . LYS A 1 121 ? -25.960 -17.766 19.999 1.00 93.94 121 LYS A O 1
ATOM 963 N N . ASP A 1 122 ? -26.849 -19.640 20.844 1.00 94.25 122 ASP A N 1
ATOM 964 C CA . ASP A 1 122 ? -27.034 -19.165 22.217 1.00 94.25 122 ASP A CA 1
ATOM 965 C C . ASP A 1 122 ? -25.697 -18.928 22.937 1.00 94.25 122 ASP A C 1
ATOM 967 O O . ASP A 1 122 ? -25.523 -17.900 23.595 1.00 94.25 122 ASP A O 1
ATOM 971 N N . VAL A 1 123 ? -24.725 -19.822 22.737 1.00 95.69 123 VAL A N 1
ATOM 972 C CA . VAL A 1 123 ? -23.354 -19.682 23.249 1.00 95.69 123 VAL A CA 1
ATOM 973 C C . VAL A 1 123 ? -22.656 -18.491 22.593 1.00 95.69 123 VAL A C 1
ATOM 975 O O . VAL A 1 123 ? -22.051 -17.677 23.295 1.00 95.69 123 VAL A O 1
ATOM 978 N N . VAL A 1 124 ? -22.794 -18.324 21.271 1.00 95.88 124 VAL A N 1
ATOM 979 C CA . VAL A 1 124 ? -22.227 -17.166 20.557 1.00 95.88 124 VAL A CA 1
ATOM 980 C C . VAL A 1 124 ? -22.854 -15.865 21.052 1.00 95.88 124 VAL A C 1
ATOM 982 O O . VAL A 1 124 ? -22.131 -14.926 21.369 1.00 95.88 124 VAL A O 1
ATOM 985 N N . ALA A 1 125 ? -24.181 -15.802 21.191 1.00 96.50 125 ALA A N 1
ATOM 986 C CA . ALA A 1 125 ? -24.878 -14.610 21.678 1.00 96.50 125 ALA A CA 1
ATOM 987 C C . ALA A 1 125 ? -24.477 -14.227 23.117 1.00 96.50 125 ALA A C 1
ATOM 989 O O . ALA A 1 125 ? -24.393 -13.037 23.443 1.00 96.50 125 ALA A O 1
ATOM 990 N N . ALA A 1 126 ? -24.212 -15.213 23.982 1.00 96.44 126 ALA A N 1
ATOM 991 C CA . ALA A 1 126 ? -23.682 -14.982 25.324 1.00 96.44 126 ALA A CA 1
ATOM 992 C C . ALA A 1 126 ? -22.227 -14.485 25.285 1.00 96.44 126 ALA A C 1
ATOM 994 O O . ALA A 1 126 ? -21.896 -13.515 25.966 1.00 96.44 126 ALA A O 1
ATOM 995 N N . SER A 1 127 ? -21.386 -15.093 24.443 1.00 96.81 127 SER A N 1
ATOM 996 C CA . SER A 1 127 ? -19.989 -14.693 24.243 1.00 96.81 127 SER A CA 1
ATOM 997 C C . SER A 1 127 ? -19.874 -13.272 23.679 1.00 96.81 127 SER A C 1
ATOM 999 O O . SER A 1 127 ? -19.117 -12.463 24.206 1.00 96.81 127 SER A O 1
ATOM 1001 N N . ILE A 1 128 ? -20.688 -12.918 22.678 1.00 97.06 128 ILE A N 1
ATOM 1002 C CA . ILE A 1 128 ? -20.784 -11.558 22.125 1.00 97.06 128 ILE A CA 1
ATOM 1003 C C . ILE A 1 128 ? -21.090 -10.556 23.238 1.00 97.06 128 ILE A C 1
ATOM 1005 O O . ILE A 1 128 ? -20.410 -9.540 23.354 1.00 97.06 128 ILE A O 1
ATOM 1009 N N . LYS A 1 129 ? -22.075 -10.847 24.095 1.00 96.25 129 LYS A N 1
ATOM 1010 C CA . LYS A 1 129 ? -22.396 -9.974 25.228 1.00 96.25 129 LYS A CA 1
ATOM 1011 C C . LYS A 1 129 ? -21.216 -9.823 26.174 1.00 96.25 129 LYS A C 1
ATOM 1013 O O . LYS A 1 129 ? -20.884 -8.705 26.535 1.00 96.25 129 LYS A O 1
ATOM 1018 N N . GLU A 1 130 ? -20.591 -10.927 26.563 1.00 96.44 130 GLU A N 1
ATOM 1019 C CA . GLU A 1 130 ? -19.479 -10.919 27.512 1.00 96.44 130 GLU A CA 1
ATOM 1020 C C . GLU A 1 130 ? -18.240 -10.193 26.966 1.00 96.44 130 GLU A C 1
ATOM 1022 O O . GLU A 1 130 ? -17.533 -9.526 27.716 1.00 96.44 130 GLU A O 1
ATOM 1027 N N . LYS A 1 131 ? -17.941 -10.346 25.670 1.00 97.00 131 LYS A N 1
ATOM 1028 C CA . LYS A 1 131 ? -16.690 -9.859 25.073 1.00 97.00 131 LYS A CA 1
ATOM 1029 C C . LYS A 1 131 ? -16.820 -8.506 24.384 1.00 97.00 131 LYS A C 1
ATOM 1031 O O . LYS A 1 131 ? -15.814 -7.805 24.299 1.00 97.00 131 LYS A O 1
ATOM 1036 N N . TYR A 1 132 ? -17.999 -8.146 23.868 1.00 96.69 132 TYR A N 1
ATOM 1037 C CA . TYR A 1 132 ? -18.181 -6.940 23.050 1.00 96.69 132 TYR A CA 1
ATOM 1038 C C . TYR A 1 132 ? -18.930 -5.801 23.744 1.00 96.69 132 TYR A C 1
ATOM 1040 O O . TYR A 1 132 ? -18.806 -4.673 23.274 1.00 96.69 132 TYR A O 1
ATOM 1048 N N . SER A 1 133 ? -19.646 -6.029 24.856 1.00 92.94 133 SER A N 1
ATOM 1049 C CA . SER A 1 133 ? -20.510 -5.005 25.480 1.00 92.94 133 SER A CA 1
ATOM 1050 C C . SER A 1 133 ? -19.803 -3.695 25.829 1.00 92.94 133 SER A C 1
ATOM 1052 O O . SER A 1 133 ? -20.422 -2.639 25.778 1.00 92.94 133 SER A O 1
ATOM 1054 N N . ASP A 1 134 ? -18.513 -3.748 26.163 1.00 93.25 134 ASP A N 1
ATOM 1055 C CA . ASP A 1 134 ? -17.732 -2.558 26.521 1.00 93.25 134 ASP A CA 1
ATOM 1056 C C . ASP A 1 134 ? -17.278 -1.733 25.308 1.00 93.25 134 ASP A C 1
ATOM 1058 O O . ASP A 1 134 ? -16.807 -0.605 25.466 1.00 93.25 134 ASP A O 1
ATOM 1062 N N . TYR A 1 135 ? -17.406 -2.279 24.101 1.00 95.38 135 TYR A N 1
ATOM 1063 C CA . TYR A 1 135 ? -16.901 -1.666 22.874 1.00 95.38 135 TYR A CA 1
ATOM 1064 C C . TYR A 1 135 ? -18.015 -1.168 21.957 1.00 95.38 135 TYR A C 1
ATOM 1066 O O . TYR A 1 135 ? -17.781 -0.291 21.125 1.00 95.38 135 TYR A O 1
ATOM 1074 N N . ILE A 1 136 ? -19.213 -1.739 22.078 1.00 96.38 136 ILE A N 1
ATOM 1075 C CA . ILE A 1 136 ? -20.303 -1.531 21.129 1.00 96.38 136 ILE A CA 1
ATOM 1076 C C . ILE A 1 136 ? -21.510 -0.861 21.775 1.00 96.38 136 ILE A C 1
ATOM 1078 O O . ILE A 1 136 ? -21.717 -0.899 22.984 1.00 96.38 136 ILE A O 1
ATOM 1082 N N . THR A 1 137 ? -22.332 -0.257 20.932 1.00 96.75 137 THR A N 1
ATOM 1083 C CA . THR A 1 137 ? -23.632 0.296 21.320 1.00 96.75 137 THR A CA 1
ATOM 1084 C C . THR A 1 137 ? -24.622 -0.807 21.693 1.00 96.75 137 THR A C 1
ATOM 1086 O O . THR A 1 137 ? -24.539 -1.930 21.185 1.00 96.75 137 THR A O 1
ATOM 1089 N N . SER A 1 138 ? -25.594 -0.489 22.552 1.00 94.81 138 SER A N 1
ATOM 1090 C CA . SER A 1 138 ? -26.654 -1.427 22.943 1.00 94.81 138 SER A CA 1
ATOM 1091 C C . SER A 1 138 ? -27.439 -1.928 21.729 1.00 94.81 138 SER A C 1
ATOM 1093 O O . SER A 1 138 ? -27.781 -3.106 21.646 1.00 94.81 138 SER A O 1
ATOM 1095 N N . GLU A 1 139 ? -27.681 -1.054 20.754 1.00 96.69 139 GLU A N 1
ATOM 1096 C CA . GLU A 1 139 ? -28.381 -1.370 19.512 1.00 96.69 139 GLU A CA 1
ATOM 1097 C C . GLU A 1 139 ? -27.610 -2.408 18.686 1.00 96.69 139 GLU A C 1
ATOM 1099 O O . GLU A 1 139 ? -28.190 -3.404 18.242 1.00 96.69 139 GLU A O 1
ATOM 1104 N N . LEU A 1 140 ? -26.293 -2.219 18.520 1.00 97.69 140 LEU A N 1
ATOM 1105 C CA . LEU A 1 140 ? -25.447 -3.173 17.802 1.00 97.69 140 LEU A CA 1
ATOM 1106 C C . LEU A 1 140 ? -25.335 -4.504 18.556 1.00 97.69 140 LEU A C 1
ATOM 1108 O O . LEU A 1 140 ? -25.402 -5.563 17.932 1.00 97.69 140 LEU A O 1
ATOM 1112 N N . LEU A 1 141 ? -25.238 -4.460 19.889 1.00 97.31 141 LEU A N 1
ATOM 1113 C CA . LEU A 1 141 ? -25.239 -5.658 20.726 1.00 97.31 141 LEU A CA 1
ATOM 1114 C C . LEU A 1 141 ? -26.513 -6.479 20.513 1.00 97.31 141 LEU A C 1
ATOM 1116 O O . LEU A 1 141 ? -26.430 -7.672 20.233 1.00 97.31 141 LEU A O 1
ATOM 1120 N N . HIS A 1 142 ? -27.688 -5.851 20.592 1.00 97.19 142 HIS A N 1
ATOM 1121 C CA . HIS A 1 142 ? -28.960 -6.540 20.378 1.00 97.19 142 HIS A CA 1
ATOM 1122 C C . HIS A 1 142 ? -29.068 -7.139 18.974 1.00 97.19 142 HIS A C 1
ATOM 1124 O O . HIS A 1 142 ? -29.513 -8.280 18.833 1.00 97.19 142 HIS A O 1
ATOM 1130 N N . LYS A 1 143 ? -28.611 -6.412 17.946 1.00 97.81 143 LYS A N 1
ATOM 1131 C CA . LYS A 1 143 ? -28.566 -6.914 16.568 1.00 97.81 143 LYS A CA 1
ATOM 1132 C C . LYS A 1 143 ? -27.716 -8.183 16.462 1.00 97.81 143 LYS A C 1
ATOM 1134 O O . LYS A 1 143 ? -28.174 -9.179 15.909 1.00 97.81 143 LYS A O 1
ATOM 1139 N N . TRP A 1 144 ? -26.512 -8.170 17.027 1.00 97.88 144 TRP A N 1
ATOM 1140 C CA . TRP A 1 144 ? -25.608 -9.319 17.002 1.00 97.88 144 TRP A CA 1
ATOM 1141 C C . TRP A 1 144 ? -26.057 -10.476 17.896 1.00 97.88 144 TRP A C 1
ATOM 1143 O O . TRP A 1 144 ? -25.798 -11.624 17.569 1.00 97.88 144 TRP A O 1
ATOM 1153 N N . GLN A 1 145 ? -26.775 -10.235 18.993 1.00 96.50 145 GLN A N 1
ATOM 1154 C CA . GLN A 1 145 ? -27.367 -11.330 19.770 1.00 96.50 145 GLN A CA 1
ATOM 1155 C C . GLN A 1 145 ? -28.540 -12.001 19.041 1.00 96.50 145 GLN A C 1
ATOM 1157 O O . GLN A 1 145 ? -28.722 -13.211 19.171 1.00 96.50 145 GLN A O 1
ATOM 1162 N N . ALA A 1 146 ? -29.328 -11.233 18.279 1.00 96.75 146 ALA A N 1
ATOM 1163 C CA . ALA A 1 146 ? -30.433 -11.759 17.479 1.00 96.75 146 ALA A CA 1
ATOM 1164 C C . ALA A 1 146 ? -29.943 -12.541 16.249 1.00 96.75 146 ALA A C 1
ATOM 1166 O O . ALA A 1 146 ? -30.526 -13.569 15.899 1.00 96.75 146 ALA A O 1
ATOM 1167 N N . ASP A 1 147 ? -28.855 -12.084 15.624 1.00 96.38 147 ASP A N 1
ATOM 1168 C CA . ASP A 1 147 ? -28.187 -12.778 14.524 1.00 96.38 147 ASP A CA 1
ATOM 1169 C C . ASP A 1 147 ? -26.661 -12.847 14.736 1.00 96.38 147 ASP A C 1
ATOM 1171 O O . ASP A 1 147 ? -25.918 -12.021 14.190 1.00 96.38 147 ASP A O 1
ATOM 1175 N N . PRO A 1 148 ? -26.167 -13.840 15.507 1.00 94.56 148 PRO A N 1
ATOM 1176 C CA . PRO A 1 148 ? -24.747 -13.949 15.854 1.00 94.56 148 PRO A CA 1
ATOM 1177 C C . PRO A 1 148 ? -23.795 -14.094 14.671 1.00 94.56 148 PRO A C 1
ATOM 1179 O O . PRO A 1 148 ? -22.635 -13.715 14.784 1.00 94.56 148 PRO A O 1
ATOM 1182 N N . GLN A 1 149 ? -24.265 -14.595 13.525 1.00 92.81 149 GLN A N 1
ATOM 1183 C CA . GLN A 1 149 ? -23.428 -14.748 12.328 1.00 92.81 149 GLN A CA 1
ATOM 1184 C C . GLN A 1 149 ? -23.134 -13.411 11.636 1.00 92.81 149 GLN A C 1
ATOM 1186 O O . GLN A 1 149 ? -22.205 -13.323 10.838 1.00 92.81 149 GLN A O 1
ATOM 1191 N N . SER A 1 150 ? -23.900 -12.362 11.948 1.00 93.62 150 SER A N 1
ATOM 1192 C CA . SER A 1 150 ? -23.639 -11.002 11.464 1.00 93.62 150 SER A CA 1
ATOM 1193 C C . SER A 1 150 ? -22.569 -10.258 12.278 1.00 93.62 150 SER A C 1
ATOM 1195 O O . SER A 1 150 ? -22.182 -9.144 11.911 1.00 93.62 150 SER A O 1
ATOM 1197 N N . ALA A 1 151 ? -22.102 -10.845 13.385 1.00 95.56 151 ALA A N 1
ATOM 1198 C CA . ALA A 1 151 ? -21.019 -10.310 14.199 1.00 95.56 151 ALA A CA 1
ATOM 1199 C C . ALA A 1 151 ? -19.647 -10.730 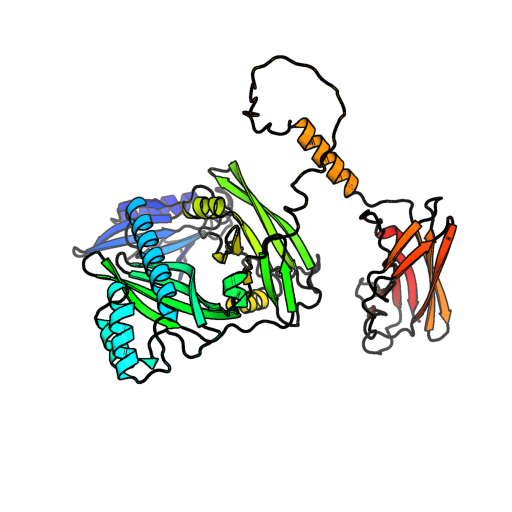13.646 1.00 95.56 151 ALA A C 1
ATOM 1201 O O . ALA A 1 151 ? -19.512 -11.818 13.084 1.00 95.56 151 ALA A O 1
ATOM 1202 N N . PRO A 1 152 ? -18.600 -9.908 13.817 1.00 96.25 152 PRO A N 1
ATOM 1203 C CA . PRO A 1 152 ? -17.239 -10.341 13.545 1.00 96.25 152 PRO A CA 1
ATOM 1204 C C . PRO A 1 152 ? -16.782 -11.347 14.613 1.00 96.25 152 PRO A C 1
ATOM 1206 O O . PRO A 1 152 ? -17.223 -11.292 15.757 1.00 96.25 152 PRO A O 1
ATOM 1209 N N . GLY A 1 153 ? -15.898 -12.271 14.244 1.00 93.56 153 GLY A N 1
ATOM 1210 C CA . GLY A 1 153 ? -15.396 -13.314 15.138 1.00 93.56 153 GLY A CA 1
ATOM 1211 C C . GLY A 1 153 ? -14.639 -14.396 14.372 1.00 93.56 153 GLY A C 1
ATOM 1212 O O . GLY A 1 153 ? -14.507 -14.322 13.148 1.00 93.56 153 GLY A O 1
ATOM 1213 N N . ARG A 1 154 ? -14.128 -15.413 15.074 1.00 93.19 154 ARG A N 1
ATOM 1214 C CA . ARG A 1 154 ? -13.468 -16.554 14.418 1.00 93.19 154 ARG A CA 1
ATOM 1215 C C . ARG A 1 154 ? -14.511 -17.530 13.864 1.00 93.19 154 ARG A C 1
ATOM 1217 O O . ARG A 1 154 ? -15.453 -17.893 14.564 1.00 93.19 154 ARG A O 1
ATOM 1224 N N . THR A 1 155 ? -14.317 -18.005 12.640 1.00 87.31 155 THR A N 1
ATOM 1225 C CA . THR A 1 155 ? -15.145 -19.058 12.013 1.00 87.31 155 THR A CA 1
ATOM 1226 C C . THR A 1 155 ? -14.428 -20.407 11.955 1.00 87.31 155 THR A C 1
ATOM 1228 O O . THR A 1 155 ? -15.067 -21.455 11.908 1.00 87.31 155 THR A O 1
ATOM 1231 N N . VAL A 1 156 ? -13.095 -20.387 12.004 1.00 84.12 156 VAL A N 1
ATOM 1232 C CA . VAL A 1 156 ? -12.213 -21.559 12.006 1.00 84.12 156 VAL A CA 1
ATOM 1233 C C . VAL A 1 156 ? -11.160 -21.434 13.109 1.00 84.12 156 VAL A C 1
ATOM 1235 O O . VAL A 1 156 ? -11.021 -20.392 13.753 1.00 84.12 156 VAL A O 1
ATOM 1238 N N . SER A 1 157 ? -10.417 -22.514 13.353 1.00 78.19 157 SER A N 1
ATOM 1239 C CA . SER A 1 157 ? -9.330 -22.532 14.337 1.00 78.19 157 SER A CA 1
ATOM 1240 C C . SER A 1 157 ? -8.033 -21.901 13.832 1.00 78.19 157 SER A C 1
ATOM 1242 O O . SER A 1 157 ? -7.215 -21.529 14.663 1.00 78.19 157 SER A O 1
ATOM 1244 N N . SER A 1 158 ? -7.831 -21.822 12.511 1.00 82.06 158 SER A N 1
ATOM 1245 C CA . SER A 1 158 ? -6.702 -21.169 11.838 1.00 82.06 158 SER A CA 1
ATOM 1246 C C . SER A 1 158 ? -7.000 -20.991 10.340 1.00 82.06 158 SER A C 1
ATOM 1248 O O . SER A 1 158 ? -7.495 -21.943 9.731 1.00 82.06 158 SER A O 1
ATOM 1250 N N . PRO A 1 159 ? -6.670 -19.838 9.727 1.00 86.88 159 PRO A N 1
ATOM 1251 C CA . PRO A 1 159 ? -6.221 -18.606 10.386 1.00 86.88 159 PRO A CA 1
ATOM 1252 C C . PRO A 1 159 ? -7.347 -17.983 11.237 1.00 86.88 159 PRO A C 1
ATOM 1254 O O . PRO A 1 159 ? -8.520 -18.288 11.040 1.00 86.88 159 PRO A O 1
ATOM 1257 N N . TRP A 1 160 ? -7.001 -17.162 12.229 1.00 89.75 160 TRP A N 1
ATOM 1258 C CA . TRP A 1 160 ? -7.977 -16.485 13.100 1.00 89.75 160 TRP A CA 1
ATOM 1259 C C . TRP A 1 160 ? -7.738 -14.973 13.129 1.00 89.75 160 TRP A C 1
ATOM 1261 O O . TRP A 1 160 ? -6.587 -14.553 12.989 1.00 89.75 160 TRP A O 1
ATOM 1271 N N . PRO A 1 161 ? -8.781 -14.147 13.349 1.00 94.69 161 PRO A N 1
ATOM 1272 C CA . PRO A 1 161 ? -8.616 -12.704 13.485 1.00 94.69 161 PRO A CA 1
ATOM 1273 C C . PRO A 1 161 ? -7.799 -12.375 14.734 1.00 94.69 161 PRO A C 1
ATOM 1275 O O . PRO A 1 161 ? -8.142 -12.798 15.835 1.00 94.69 161 PRO A O 1
ATOM 1278 N N . ASP A 1 162 ? -6.718 -11.628 14.545 1.00 93.31 162 ASP A N 1
ATOM 1279 C CA . ASP A 1 162 ? -5.783 -11.212 15.592 1.00 93.31 162 ASP A CA 1
ATOM 1280 C C . ASP A 1 162 ? -6.037 -9.765 16.023 1.00 93.31 162 ASP A C 1
ATOM 1282 O O . ASP A 1 162 ? -6.162 -9.458 17.209 1.00 93.31 162 ASP A O 1
ATOM 1286 N N . ARG A 1 163 ? -6.138 -8.869 15.037 1.00 94.06 163 ARG A N 1
ATOM 1287 C CA . ARG A 1 163 ? -6.244 -7.424 15.256 1.00 94.06 163 ARG A CA 1
ATOM 1288 C C . ARG A 1 163 ? -6.889 -6.710 14.074 1.00 94.06 163 ARG A C 1
ATOM 1290 O O . ARG A 1 163 ? -7.127 -7.303 13.022 1.00 94.06 163 ARG A O 1
ATOM 1297 N N . ILE A 1 164 ? -7.126 -5.414 14.261 1.00 94.19 164 ILE A N 1
ATOM 1298 C CA . ILE A 1 164 ? -7.548 -4.492 13.208 1.00 94.19 164 ILE A CA 1
ATOM 1299 C C . ILE A 1 164 ? -6.437 -3.465 13.003 1.00 94.19 164 ILE A C 1
ATOM 1301 O O . ILE A 1 164 ? -6.132 -2.700 13.917 1.00 94.19 164 ILE A O 1
ATOM 1305 N N . ASP A 1 165 ? -5.858 -3.432 11.807 1.00 89.81 165 ASP A N 1
ATOM 1306 C CA . ASP A 1 165 ? -4.900 -2.403 11.415 1.00 89.81 165 ASP A CA 1
ATOM 1307 C C . ASP A 1 165 ? -5.672 -1.218 10.815 1.00 89.81 165 ASP A C 1
ATOM 1309 O O . ASP A 1 165 ? -6.304 -1.330 9.763 1.00 89.81 165 ASP A O 1
ATOM 1313 N N . ILE A 1 166 ? -5.640 -0.065 11.487 1.00 88.00 166 ILE A N 1
ATOM 1314 C CA . ILE A 1 166 ? -6.326 1.151 11.025 1.00 88.00 166 ILE A CA 1
ATOM 1315 C C . ILE A 1 166 ? -5.495 1.828 9.930 1.00 88.00 166 ILE A C 1
ATOM 1317 O O . ILE A 1 166 ? -4.317 2.153 10.138 1.00 88.00 166 ILE A O 1
ATOM 1321 N N . LEU A 1 167 ? -6.131 2.075 8.781 1.00 85.94 167 LEU A N 1
ATOM 1322 C CA . LEU A 1 167 ? -5.533 2.736 7.619 1.00 85.94 167 LEU A CA 1
ATOM 1323 C C . LEU A 1 167 ? -5.882 4.225 7.579 1.00 85.94 167 LEU A C 1
ATOM 1325 O O . LEU A 1 167 ? -4.994 5.062 7.434 1.00 85.94 167 LEU A O 1
ATOM 1329 N N . ARG A 1 168 ? -7.164 4.565 7.747 1.00 83.62 168 ARG A N 1
ATOM 1330 C CA . ARG A 1 168 ? -7.640 5.955 7.786 1.00 83.62 168 ARG A CA 1
ATOM 1331 C C . ARG A 1 168 ? -8.865 6.104 8.682 1.00 83.62 168 ARG A C 1
ATOM 1333 O O . ARG A 1 168 ? -9.602 5.143 8.904 1.00 83.62 168 ARG A O 1
ATOM 1340 N N . MET A 1 169 ? -9.093 7.321 9.156 1.00 84.38 169 MET A N 1
ATOM 1341 C CA . MET A 1 169 ? -10.286 7.696 9.909 1.00 84.38 169 MET A CA 1
ATOM 1342 C C . MET A 1 169 ? -10.836 8.999 9.352 1.00 84.38 169 MET A C 1
ATOM 1344 O O . MET A 1 169 ? -10.079 9.906 9.016 1.00 84.38 169 MET A O 1
ATOM 1348 N N . GLU A 1 170 ? -12.154 9.068 9.240 1.00 81.94 170 GLU A N 1
ATOM 1349 C CA . GLU A 1 170 ? -12.877 10.226 8.734 1.00 81.94 170 GLU A CA 1
ATOM 1350 C C . GLU A 1 170 ? -13.909 10.639 9.780 1.00 81.94 170 GLU A C 1
ATOM 1352 O O . GLU A 1 170 ? -14.720 9.822 10.214 1.00 81.94 170 GLU A O 1
ATOM 1357 N N . MET A 1 171 ? -13.875 11.903 10.196 1.00 80.94 171 MET A N 1
ATOM 1358 C CA . MET A 1 171 ? -14.909 12.470 11.055 1.00 80.94 171 MET A CA 1
ATOM 1359 C C . MET A 1 171 ? -16.084 12.898 10.173 1.00 80.94 171 MET A C 1
ATOM 1361 O O . MET A 1 171 ? -15.929 13.768 9.314 1.00 80.94 171 MET A O 1
ATOM 1365 N N . SER A 1 172 ? -17.243 12.272 10.365 1.00 69.19 172 SER A N 1
ATOM 1366 C CA . SER A 1 172 ? -18.471 12.622 9.640 1.00 69.19 172 SER A CA 1
ATOM 1367 C C . SER A 1 172 ? -19.179 13.802 10.313 1.00 69.19 172 SER A C 1
ATOM 1369 O O . SER A 1 172 ? -19.645 14.714 9.634 1.00 69.19 172 SER A O 1
ATOM 1371 N N . ASP A 1 173 ? -19.179 13.822 11.647 1.00 74.12 173 ASP A N 1
ATOM 1372 C CA . ASP A 1 173 ? -19.572 14.951 12.489 1.00 74.12 173 ASP A CA 1
ATOM 1373 C C . ASP A 1 173 ? -18.886 14.847 13.868 1.00 74.12 173 ASP A C 1
ATOM 1375 O O . ASP A 1 173 ? -18.163 13.891 14.141 1.00 74.12 173 ASP A O 1
ATOM 1379 N N . LYS A 1 174 ? -19.109 15.823 14.759 1.00 74.69 174 LYS A N 1
ATOM 1380 C CA . LYS A 1 174 ? -18.466 15.891 16.090 1.00 74.69 174 LYS A CA 1
ATOM 1381 C C . LYS A 1 174 ? -18.682 14.661 16.989 1.00 74.69 174 LYS A C 1
ATOM 1383 O O . LYS A 1 174 ? -17.960 14.484 17.961 1.00 74.69 174 LYS A O 1
ATOM 1388 N N . ASN A 1 175 ? -19.698 13.855 16.707 1.00 84.56 175 ASN A N 1
ATOM 1389 C CA . ASN A 1 175 ? -20.099 12.691 17.483 1.00 84.56 175 ASN A CA 1
ATOM 1390 C C . ASN A 1 175 ? -19.997 11.400 16.663 1.00 84.56 175 ASN A C 1
ATOM 1392 O O . ASN A 1 175 ? -20.488 10.368 17.128 1.00 84.56 175 ASN A O 1
ATOM 1396 N N . GLN A 1 176 ? -19.387 11.424 15.473 1.00 88.69 176 GLN A N 1
ATOM 1397 C CA . GLN A 1 176 ? -19.299 10.252 14.611 1.00 88.69 176 GLN A CA 1
ATOM 1398 C C . GLN A 1 176 ? -18.000 10.188 13.799 1.00 88.69 176 GLN A C 1
ATOM 1400 O O . GLN A 1 176 ? -17.652 11.106 13.053 1.00 88.69 176 GLN A O 1
ATOM 1405 N N . TYR A 1 177 ? -17.349 9.027 13.871 1.00 88.38 177 TYR A N 1
ATOM 1406 C CA . TYR A 1 177 ? -16.205 8.659 13.043 1.00 88.38 177 TYR A CA 1
ATOM 1407 C C . TYR A 1 177 ? -16.517 7.433 12.186 1.00 88.38 177 TYR A C 1
ATOM 1409 O O . TYR A 1 177 ? -17.157 6.481 12.635 1.00 88.38 177 TYR A O 1
ATOM 1417 N N . THR A 1 178 ? -15.980 7.432 10.970 1.00 89.69 178 THR A N 1
ATOM 1418 C CA . THR A 1 178 ? -15.866 6.244 10.124 1.00 89.69 178 THR A CA 1
ATOM 1419 C C . THR A 1 178 ? -14.401 5.828 10.057 1.00 89.69 178 THR A C 1
ATOM 1421 O O . THR A 1 178 ? -13.540 6.577 9.593 1.00 89.69 178 THR A O 1
ATOM 1424 N N . VAL A 1 179 ? -14.106 4.623 10.534 1.00 90.81 179 VAL A N 1
ATOM 1425 C CA . VAL A 1 179 ? -12.767 4.033 10.559 1.00 90.81 179 VAL A CA 1
ATOM 1426 C C . VAL A 1 179 ? -12.663 2.999 9.447 1.00 90.81 179 VAL A C 1
ATOM 1428 O O . VAL A 1 179 ? -13.471 2.075 9.368 1.00 90.81 179 VAL A O 1
ATOM 1431 N N . TYR A 1 180 ? -11.642 3.137 8.607 1.00 88.50 180 TYR A N 1
ATOM 1432 C CA . TYR A 1 180 ? -11.325 2.182 7.552 1.00 88.50 180 TYR A CA 1
ATOM 1433 C C . TYR A 1 180 ? -10.010 1.489 7.894 1.00 88.50 180 TYR A C 1
ATOM 1435 O O . TYR A 1 180 ? -9.000 2.136 8.199 1.00 88.50 180 TYR A O 1
ATOM 1443 N N . GLY A 1 181 ? -10.012 0.166 7.831 1.00 89.38 181 GLY A N 1
ATOM 1444 C CA . GLY A 1 181 ? -8.857 -0.641 8.188 1.00 89.38 181 GLY A CA 1
ATOM 1445 C C . GLY A 1 181 ? -8.905 -2.030 7.580 1.00 89.38 181 GLY A C 1
ATOM 1446 O O . GLY A 1 181 ? -9.675 -2.302 6.658 1.00 89.38 181 GLY A O 1
ATOM 1447 N N . GLU A 1 182 ? -8.096 -2.921 8.138 1.00 93.44 182 GLU A N 1
ATOM 1448 C CA . GLU A 1 182 ? -8.056 -4.331 7.767 1.00 93.44 182 GLU A CA 1
ATOM 1449 C C . GLU A 1 182 ? -8.128 -5.210 9.012 1.00 93.44 182 GLU A C 1
ATOM 1451 O O . GLU A 1 182 ? -7.382 -5.003 9.966 1.00 93.44 182 GLU A O 1
ATOM 1456 N N . VAL A 1 183 ? -8.991 -6.225 8.991 1.00 94.62 183 VAL A N 1
ATOM 1457 C CA . VAL A 1 183 ? -8.886 -7.355 9.914 1.00 94.62 183 VAL A CA 1
ATOM 1458 C C . VAL A 1 183 ? -7.701 -8.195 9.463 1.00 94.62 183 VAL A C 1
ATOM 1460 O O . VAL A 1 183 ? -7.682 -8.709 8.340 1.00 94.62 183 VAL A O 1
ATOM 1463 N N . ILE A 1 184 ? -6.716 -8.322 10.345 1.00 92.94 184 ILE A N 1
ATOM 1464 C CA . ILE A 1 184 ? -5.542 -9.153 10.127 1.00 92.94 184 ILE A CA 1
ATOM 1465 C C . ILE A 1 184 ? -5.799 -10.515 10.749 1.00 92.94 184 ILE A C 1
ATOM 1467 O O . ILE A 1 184 ? -6.017 -10.623 11.957 1.00 92.94 184 ILE A O 1
ATOM 1471 N N . GLU A 1 185 ? -5.747 -11.556 9.925 1.00 89.75 185 GLU A N 1
ATOM 1472 C CA . GLU A 1 185 ? -5.828 -12.934 10.387 1.00 89.75 185 GLU A CA 1
ATOM 1473 C C . GLU A 1 185 ? -4.443 -13.582 10.358 1.00 89.75 185 GLU A C 1
ATOM 1475 O O . GLU A 1 185 ? -3.671 -13.404 9.410 1.00 89.75 185 GLU A O 1
ATOM 1480 N N . VAL A 1 186 ? -4.123 -14.347 11.400 1.00 86.00 186 VAL A N 1
ATOM 1481 C CA . VAL A 1 186 ? -2.802 -14.957 11.608 1.00 86.00 186 VAL A CA 1
ATOM 1482 C C . VAL A 1 186 ? -2.919 -16.464 11.808 1.00 86.00 186 VAL A C 1
ATOM 1484 O O . VAL A 1 186 ? -3.965 -16.977 12.211 1.00 86.00 186 VAL A O 1
ATOM 1487 N N . THR A 1 187 ? -1.825 -17.175 11.541 1.00 80.69 187 THR A N 1
ATOM 1488 C CA . THR A 1 187 ? -1.606 -18.534 12.050 1.00 80.69 187 THR A CA 1
ATOM 1489 C C . THR A 1 187 ? -0.587 -18.503 13.192 1.00 80.69 187 THR A C 1
ATOM 1491 O O . THR A 1 187 ? -0.092 -17.443 13.581 1.00 80.69 187 THR A O 1
ATOM 1494 N N . SER A 1 188 ? -0.198 -19.671 13.710 1.00 76.88 188 SER A N 1
ATOM 1495 C CA . SER A 1 188 ? 0.920 -19.775 14.655 1.00 76.88 188 SER A CA 1
ATOM 1496 C C . SER A 1 188 ? 2.247 -19.242 14.094 1.00 76.88 188 SER A C 1
ATOM 1498 O O . SER A 1 188 ? 3.107 -18.836 14.874 1.00 76.88 188 SER A O 1
ATOM 1500 N N . VAL A 1 189 ? 2.422 -19.212 12.766 1.00 74.38 189 VAL A N 1
ATOM 1501 C CA . VAL A 1 189 ? 3.627 -18.677 12.117 1.00 74.38 189 VAL A CA 1
ATOM 1502 C C . VAL A 1 189 ? 3.675 -17.159 12.243 1.00 74.38 189 VAL A C 1
ATOM 1504 O O . VAL A 1 189 ? 4.657 -16.625 12.757 1.00 74.38 189 VAL A O 1
ATOM 1507 N N . GLU A 1 190 ? 2.622 -16.465 11.815 1.00 83.50 190 GLU A N 1
ATOM 1508 C CA . GLU A 1 190 ? 2.562 -15.002 11.868 1.00 83.50 190 GLU A CA 1
ATOM 1509 C C . GLU A 1 190 ? 2.419 -14.488 13.301 1.00 83.50 190 GLU A C 1
ATOM 1511 O O . GLU A 1 190 ? 2.934 -13.421 13.608 1.00 83.50 190 GLU A O 1
ATOM 1516 N N . LEU A 1 191 ? 1.817 -15.256 14.215 1.00 77.38 191 LEU A N 1
ATOM 1517 C CA . LEU A 1 191 ? 1.817 -14.895 15.635 1.00 77.38 191 LEU A CA 1
ATOM 1518 C C . LEU A 1 191 ? 3.247 -14.828 16.209 1.00 77.38 191 LEU A C 1
ATOM 1520 O O . LEU A 1 191 ? 3.536 -13.982 17.048 1.00 77.38 191 LEU A O 1
ATOM 1524 N N . ALA A 1 192 ? 4.148 -15.709 15.756 1.00 71.06 192 ALA A N 1
ATOM 1525 C CA . ALA A 1 192 ? 5.534 -15.758 16.224 1.00 71.06 192 ALA A CA 1
ATOM 1526 C C . ALA A 1 192 ? 6.477 -14.817 15.454 1.00 71.06 192 ALA A C 1
ATOM 1528 O O . ALA A 1 192 ? 7.443 -14.317 16.024 1.00 71.06 192 ALA A O 1
ATOM 1529 N N . LYS A 1 193 ? 6.234 -14.621 14.153 1.00 69.19 193 LYS A N 1
ATOM 1530 C CA . LYS A 1 193 ? 7.131 -13.891 13.237 1.00 69.19 193 LYS A CA 1
ATOM 1531 C C . LYS A 1 193 ? 6.578 -12.551 12.755 1.00 69.19 193 LYS A C 1
ATOM 1533 O O . LYS A 1 193 ? 7.238 -11.876 11.972 1.00 69.19 193 LYS A O 1
ATOM 1538 N N . GLY A 1 194 ? 5.374 -12.189 13.183 1.00 72.69 194 GLY A N 1
ATOM 1539 C CA . GLY A 1 194 ? 4.637 -11.042 12.676 1.00 72.69 194 GLY A CA 1
ATOM 1540 C C . GLY A 1 194 ? 4.089 -11.229 11.259 1.00 72.69 194 GLY A C 1
ATOM 1541 O O . GLY A 1 194 ? 4.285 -12.255 10.604 1.00 72.69 194 GLY A O 1
ATOM 1542 N N . GLY A 1 195 ? 3.387 -10.202 10.780 1.00 78.81 195 GLY A N 1
ATOM 1543 C CA . GLY A 1 195 ? 2.741 -10.187 9.468 1.00 78.81 195 GLY A CA 1
ATOM 1544 C C . GLY A 1 195 ? 1.275 -10.626 9.492 1.00 78.81 195 GLY A C 1
ATOM 1545 O O . GLY A 1 195 ? 0.558 -10.392 10.468 1.00 78.81 195 GLY A O 1
ATOM 1546 N N . ALA A 1 196 ? 0.821 -11.193 8.372 1.00 85.56 196 ALA A N 1
ATOM 1547 C CA . ALA A 1 196 ? -0.566 -11.591 8.146 1.00 85.56 196 ALA A CA 1
ATOM 1548 C C . ALA A 1 196 ? -0.644 -12.863 7.286 1.00 85.56 196 ALA A C 1
ATOM 1550 O O . ALA A 1 196 ? 0.025 -12.973 6.253 1.00 85.56 196 ALA A O 1
ATOM 1551 N N . ALA A 1 197 ? -1.498 -13.804 7.688 1.00 83.69 197 ALA A N 1
ATOM 1552 C CA . ALA A 1 197 ? -1.843 -14.982 6.898 1.00 83.69 197 ALA A CA 1
ATOM 1553 C C . ALA A 1 197 ? -2.937 -14.632 5.884 1.00 83.69 197 ALA A C 1
ATOM 1555 O O . ALA A 1 197 ? -2.799 -14.910 4.692 1.00 83.69 197 ALA A O 1
ATOM 1556 N N . ALA A 1 198 ? -3.972 -13.930 6.345 1.00 85.75 198 ALA A N 1
ATOM 1557 C CA . ALA A 1 198 ? -5.048 -13.400 5.523 1.00 85.75 198 ALA A CA 1
ATOM 1558 C C . ALA A 1 198 ? -5.421 -11.977 5.966 1.00 85.75 198 ALA A C 1
ATOM 1560 O O . ALA A 1 198 ? -5.102 -11.551 7.078 1.00 85.75 198 ALA A O 1
ATOM 1561 N N . LYS A 1 199 ? -6.069 -11.233 5.068 1.00 90.38 199 LYS A N 1
ATOM 1562 C CA . LYS A 1 199 ? -6.546 -9.870 5.309 1.00 90.38 199 LYS A CA 1
ATOM 1563 C C . LYS A 1 199 ? -7.969 -9.730 4.800 1.00 90.38 199 LYS A C 1
ATOM 1565 O O . LYS A 1 199 ? -8.306 -10.315 3.769 1.00 90.38 199 LYS A O 1
ATOM 1570 N N . ARG A 1 200 ? -8.776 -8.941 5.505 1.00 89.25 200 ARG A N 1
ATOM 1571 C CA . ARG A 1 200 ? -10.115 -8.537 5.063 1.00 89.25 200 ARG A CA 1
ATOM 1572 C C . ARG A 1 200 ? -10.298 -7.045 5.329 1.00 89.25 200 ARG A C 1
ATOM 1574 O O . ARG A 1 200 ? -10.049 -6.624 6.459 1.00 89.25 200 ARG A O 1
ATOM 1581 N N . PRO A 1 201 ? -10.740 -6.234 4.358 1.00 90.69 201 PRO A N 1
ATOM 1582 C CA . PRO A 1 201 ? -11.022 -4.831 4.614 1.00 90.69 201 PRO A CA 1
ATOM 1583 C C . PRO A 1 201 ? -12.192 -4.712 5.595 1.00 90.69 201 PRO A C 1
ATOM 1585 O O . PRO A 1 201 ? -13.129 -5.513 5.566 1.00 90.69 201 PRO A O 1
ATOM 1588 N N . VAL A 1 202 ? -12.146 -3.710 6.467 1.00 94.69 202 VAL A N 1
ATOM 1589 C CA . VAL A 1 202 ? -13.207 -3.435 7.437 1.00 94.69 202 VAL A CA 1
ATOM 1590 C C . VAL A 1 202 ? -13.536 -1.951 7.479 1.00 94.69 202 VAL A C 1
ATOM 1592 O O . VAL A 1 202 ? -12.650 -1.097 7.469 1.00 94.69 202 VAL A O 1
ATOM 1595 N N . THR A 1 203 ? -14.832 -1.654 7.523 1.00 95.12 203 THR A N 1
ATOM 1596 C CA . THR A 1 203 ? -15.370 -0.315 7.784 1.00 95.12 203 THR A CA 1
ATOM 1597 C C . THR A 1 203 ? -16.124 -0.344 9.105 1.00 95.12 203 THR A C 1
ATOM 1599 O O . THR A 1 203 ? -16.996 -1.193 9.301 1.00 95.12 203 THR A O 1
ATOM 1602 N N . ILE A 1 204 ? -15.781 0.564 10.015 1.00 96.69 204 ILE A N 1
ATOM 1603 C CA . ILE A 1 204 ? -16.339 0.639 11.366 1.00 96.69 204 ILE A CA 1
ATOM 1604 C C . ILE A 1 204 ? -16.920 2.030 11.576 1.00 96.69 204 ILE A C 1
ATOM 1606 O O . ILE A 1 204 ? -16.229 3.027 11.391 1.00 96.69 204 ILE A O 1
ATOM 1610 N N . VAL A 1 205 ? -18.180 2.089 11.988 1.00 96.44 205 VAL A N 1
ATOM 1611 C CA . VAL A 1 205 ? -18.838 3.333 12.392 1.00 96.44 205 VAL A CA 1
ATOM 1612 C C . VAL A 1 205 ? -18.776 3.424 13.908 1.00 96.44 205 VAL A C 1
ATOM 1614 O O . VAL A 1 205 ? -19.170 2.488 14.610 1.00 96.44 205 VAL A O 1
ATOM 1617 N N . VAL A 1 206 ? -18.262 4.542 14.406 1.00 95.50 206 VAL A N 1
ATOM 1618 C CA . VAL A 1 206 ? -18.091 4.826 15.829 1.00 95.50 206 VAL A CA 1
ATOM 1619 C C . VAL A 1 206 ? -18.875 6.084 16.159 1.00 95.50 206 VAL A C 1
ATOM 1621 O O . VAL A 1 206 ? -18.775 7.079 15.446 1.00 95.50 206 VAL A O 1
ATOM 1624 N N . GLN A 1 207 ? -19.662 6.043 17.228 1.00 94.31 207 GLN A N 1
ATOM 1625 C CA . GLN A 1 207 ? -20.505 7.153 17.656 1.00 94.31 207 GLN A CA 1
ATOM 1626 C C . GLN A 1 207 ? -20.301 7.482 19.134 1.00 94.31 207 GLN A C 1
ATOM 1628 O O . GLN A 1 207 ? -20.033 6.594 19.947 1.00 94.31 207 GLN A O 1
ATOM 1633 N N . LYS A 1 208 ? -20.452 8.759 19.486 1.00 91.06 208 LYS A N 1
ATOM 1634 C CA . LYS A 1 208 ? -20.369 9.237 20.868 1.00 91.06 208 LYS A CA 1
ATOM 1635 C C . LYS A 1 208 ? -21.742 9.132 21.529 1.00 91.06 208 LYS A C 1
ATOM 1637 O O . LYS A 1 208 ? -22.692 9.787 21.104 1.00 91.06 208 LYS A O 1
ATOM 1642 N N . VAL A 1 209 ? -21.851 8.310 22.570 1.00 88.00 209 VAL A N 1
ATOM 1643 C CA . VAL A 1 209 ? -23.068 8.116 23.373 1.00 88.00 209 VAL A CA 1
ATOM 1644 C C . VAL A 1 209 ? -22.728 8.399 24.831 1.00 88.00 209 VAL A C 1
ATOM 1646 O O . VAL A 1 209 ? -21.868 7.728 25.396 1.00 88.00 209 VAL A O 1
ATOM 1649 N N . ASN A 1 210 ? -23.399 9.377 25.449 1.00 82.69 210 ASN A N 1
ATOM 1650 C CA . ASN A 1 210 ? -23.153 9.793 26.840 1.00 82.69 210 ASN A CA 1
ATOM 1651 C C . ASN A 1 210 ? -21.660 10.056 27.125 1.00 82.69 210 ASN A C 1
ATOM 1653 O O . ASN A 1 210 ? -21.090 9.482 28.050 1.00 82.69 210 ASN A O 1
ATOM 1657 N N . ASP A 1 211 ? -21.021 10.859 26.269 1.00 82.38 211 ASP A N 1
ATOM 1658 C CA . ASP A 1 211 ? -19.588 11.195 26.315 1.00 82.38 211 ASP A CA 1
ATOM 1659 C C . ASP A 1 211 ? -18.610 10.014 26.168 1.00 82.38 211 ASP A C 1
ATOM 1661 O O . ASP A 1 211 ? -17.406 10.183 26.346 1.00 82.38 211 ASP A O 1
ATOM 1665 N N . ARG A 1 212 ? -19.089 8.832 25.760 1.00 86.81 212 ARG A N 1
ATOM 1666 C CA . ARG A 1 212 ? -18.259 7.655 25.471 1.00 86.81 212 ARG A CA 1
ATOM 1667 C C . ARG A 1 212 ? -18.334 7.270 23.996 1.00 86.81 212 ARG A C 1
ATOM 1669 O O . ARG A 1 212 ? -19.421 7.141 23.438 1.00 86.81 212 ARG A O 1
ATOM 1676 N N . TRP A 1 213 ? -17.183 7.025 23.375 1.00 93.19 213 TRP A N 1
ATOM 1677 C CA . TRP A 1 213 ? -17.107 6.464 22.025 1.00 93.19 213 TRP A CA 1
ATOM 1678 C C . TRP A 1 213 ? -17.450 4.970 22.034 1.00 93.19 213 TRP A C 1
ATOM 1680 O O . TRP A 1 213 ? -16.883 4.204 22.813 1.00 93.19 213 TRP A O 1
ATOM 1690 N N . LEU A 1 214 ? -18.384 4.560 21.174 1.00 93.94 214 LEU A N 1
ATOM 1691 C CA . LEU A 1 214 ? -18.837 3.177 21.021 1.00 93.94 214 LEU A CA 1
ATOM 1692 C C . LEU A 1 214 ? -19.017 2.828 19.542 1.00 93.94 214 LEU A C 1
ATOM 1694 O O . LEU A 1 214 ? -19.453 3.652 18.740 1.00 93.94 214 LEU A O 1
ATOM 1698 N N . ILE A 1 215 ? -18.731 1.581 19.183 1.00 97.94 215 ILE A N 1
ATOM 1699 C CA . ILE A 1 215 ? -18.929 1.066 17.827 1.00 97.94 215 ILE A CA 1
ATOM 1700 C C . ILE A 1 215 ? -20.429 0.831 17.589 1.00 97.94 215 ILE A C 1
ATOM 1702 O O . ILE A 1 215 ? -21.093 0.093 18.324 1.00 97.94 215 ILE A O 1
ATOM 1706 N N . SER A 1 216 ? -20.970 1.458 16.547 1.00 96.50 216 SER A N 1
ATOM 1707 C CA . SER A 1 216 ? -22.373 1.334 16.128 1.00 96.50 216 SER A CA 1
ATOM 1708 C C . SER A 1 216 ? -22.562 0.520 14.852 1.00 96.50 216 SER A C 1
ATOM 1710 O O . SER A 1 216 ? -23.663 0.033 14.596 1.00 96.50 216 SER A O 1
ATOM 1712 N N . GLY A 1 217 ? -21.495 0.282 14.086 1.00 96.75 217 GLY A N 1
ATOM 1713 C CA . GLY A 1 217 ? -21.540 -0.594 12.921 1.00 96.75 217 GLY A CA 1
ATOM 1714 C C . GLY A 1 217 ? -20.176 -1.160 12.555 1.00 96.75 217 GLY A C 1
ATOM 1715 O O . GLY A 1 217 ? -19.159 -0.493 12.710 1.00 96.75 217 GLY A O 1
ATOM 1716 N N . VAL A 1 218 ? -20.164 -2.389 12.041 1.00 97.44 218 VAL A N 1
ATOM 1717 C CA . VAL A 1 218 ? -18.977 -3.043 11.479 1.00 97.44 218 VAL A CA 1
ATOM 1718 C C . VAL A 1 218 ? -19.386 -3.735 10.187 1.00 97.44 218 VAL A C 1
ATOM 1720 O O . VAL A 1 218 ? -20.371 -4.470 10.164 1.00 97.44 218 VAL A O 1
ATOM 1723 N N . THR A 1 219 ? -18.623 -3.510 9.122 1.00 94.94 219 THR A N 1
ATOM 1724 C CA . THR A 1 219 ? -18.771 -4.193 7.832 1.00 94.94 219 THR A CA 1
ATOM 1725 C C . THR A 1 219 ? -17.421 -4.770 7.436 1.00 94.94 219 THR A C 1
ATOM 1727 O O . THR A 1 219 ? -16.481 -4.009 7.215 1.00 94.94 219 THR A O 1
ATOM 1730 N N . ILE A 1 220 ? -17.318 -6.099 7.361 1.00 92.12 220 ILE A N 1
ATOM 1731 C CA . ILE A 1 220 ? -16.107 -6.793 6.903 1.00 92.12 220 ILE A CA 1
ATOM 1732 C C . ILE A 1 220 ? -16.321 -7.244 5.459 1.00 92.12 220 ILE A C 1
ATOM 1734 O O . ILE A 1 220 ? -17.319 -7.894 5.158 1.00 92.12 220 ILE A O 1
ATOM 1738 N N . GLY A 1 221 ? -15.381 -6.908 4.580 1.00 88.19 221 GLY A N 1
ATOM 1739 C CA . GLY A 1 221 ? -15.393 -7.327 3.184 1.00 88.19 221 GLY A CA 1
ATOM 1740 C C . GLY A 1 221 ? -14.842 -8.735 2.954 1.00 88.19 221 GLY A C 1
ATOM 1741 O O . GLY A 1 221 ? -14.612 -9.525 3.879 1.00 88.19 221 GLY A O 1
ATOM 1742 N N . GLU A 1 222 ? -14.627 -9.035 1.680 1.00 87.19 222 GLU A N 1
ATOM 1743 C CA . GLU A 1 222 ? -14.052 -10.294 1.212 1.00 87.19 222 GLU A CA 1
ATOM 1744 C C . GLU A 1 222 ? -12.553 -10.402 1.520 1.00 87.19 222 GLU A C 1
ATOM 1746 O O . GLU A 1 222 ? -11.879 -9.415 1.812 1.00 87.19 222 GLU A O 1
ATOM 1751 N N . TYR A 1 223 ? -12.017 -11.619 1.449 1.00 83.38 223 TYR A N 1
ATOM 1752 C CA . TYR A 1 223 ? -10.584 -11.850 1.614 1.00 83.38 223 TYR A CA 1
ATOM 1753 C C . TYR A 1 223 ? -9.764 -11.176 0.509 1.00 83.38 223 TYR A C 1
ATOM 1755 O O . TYR A 1 223 ? -10.011 -11.388 -0.680 1.00 83.38 223 TYR A O 1
ATOM 1763 N N . SER A 1 224 ? -8.739 -10.418 0.906 1.00 79.81 224 SER A N 1
ATOM 1764 C CA . SER A 1 224 ? -7.800 -9.799 -0.030 1.00 79.81 224 SER A CA 1
ATOM 1765 C C . SER A 1 224 ? -7.034 -10.879 -0.795 1.00 79.81 224 SER A C 1
ATOM 1767 O O . SER A 1 224 ? -6.371 -11.735 -0.200 1.00 79.81 224 SER A O 1
ATOM 1769 N N . GLN A 1 225 ? -7.099 -10.835 -2.125 1.00 75.00 225 GLN A N 1
ATOM 1770 C CA . GLN A 1 225 ? -6.362 -11.761 -2.979 1.00 75.00 225 GLN A CA 1
ATOM 1771 C C . GLN A 1 225 ? -4.927 -11.281 -3.196 1.00 75.00 225 GLN A C 1
ATOM 1773 O O . GLN A 1 225 ? -4.666 -10.098 -3.404 1.00 75.00 225 GLN A O 1
ATOM 1778 N N . ARG A 1 226 ? -3.979 -12.221 -3.173 1.00 78.88 226 ARG A N 1
ATOM 1779 C CA . ARG A 1 226 ? -2.575 -11.944 -3.486 1.00 78.88 226 ARG A CA 1
ATOM 1780 C C . ARG A 1 226 ? -2.355 -12.081 -4.989 1.00 78.88 226 ARG A C 1
ATOM 1782 O O . ARG A 1 226 ? -2.659 -13.121 -5.570 1.00 78.88 226 ARG A O 1
ATOM 1789 N N . GLY A 1 227 ? -1.796 -11.043 -5.601 1.00 75.94 227 GLY A N 1
ATOM 1790 C CA . GLY A 1 227 ? -1.308 -11.102 -6.975 1.00 75.94 227 GLY A CA 1
ATOM 1791 C C . GLY A 1 227 ? -0.181 -12.138 -7.155 1.00 75.94 227 GLY A C 1
ATOM 1792 O O . GLY A 1 227 ? 0.527 -12.455 -6.197 1.00 75.94 227 GLY A O 1
ATOM 1793 N N . PRO A 1 228 ? -0.001 -12.688 -8.370 1.00 83.31 228 PRO A N 1
ATOM 1794 C CA . PRO A 1 228 ? 0.982 -13.739 -8.648 1.00 83.31 228 PRO A CA 1
ATOM 1795 C C . PRO A 1 228 ? 2.439 -13.251 -8.665 1.00 83.31 228 PRO A C 1
ATOM 1797 O O . PRO A 1 228 ? 3.352 -14.075 -8.658 1.00 83.31 228 PRO A O 1
ATOM 1800 N N . VAL A 1 229 ? 2.674 -11.939 -8.727 1.00 88.25 229 VAL A N 1
ATOM 1801 C CA . VAL A 1 229 ? 4.009 -11.332 -8.678 1.00 88.25 229 VAL A CA 1
ATOM 1802 C C . VAL A 1 229 ? 4.197 -10.714 -7.297 1.00 88.25 229 VAL A C 1
ATOM 1804 O O . VAL A 1 229 ? 3.285 -10.080 -6.778 1.00 88.25 229 VAL A O 1
ATOM 1807 N N . VAL A 1 230 ? 5.366 -10.895 -6.682 1.00 90.88 230 VAL A N 1
ATOM 1808 C CA . VAL A 1 230 ? 5.658 -10.338 -5.356 1.00 90.88 230 VAL A CA 1
ATOM 1809 C C . VAL A 1 230 ? 6.932 -9.506 -5.390 1.00 90.88 230 VAL A C 1
ATOM 1811 O O . VAL A 1 230 ? 7.967 -9.928 -5.910 1.00 90.88 230 VAL A O 1
ATOM 1814 N N . TYR A 1 231 ? 6.843 -8.315 -4.816 1.00 91.88 231 TYR A N 1
ATOM 1815 C CA . TYR A 1 231 ? 7.989 -7.529 -4.403 1.00 91.88 231 TYR A CA 1
ATOM 1816 C C . TYR A 1 231 ? 8.208 -7.697 -2.912 1.00 91.88 231 TYR A C 1
ATOM 1818 O O . TYR A 1 231 ? 7.381 -7.280 -2.112 1.00 91.88 231 TYR A O 1
ATOM 1826 N N . GLU A 1 232 ? 9.311 -8.334 -2.536 1.00 88.19 232 GLU A N 1
ATOM 1827 C CA . GLU A 1 232 ? 9.711 -8.485 -1.143 1.00 88.19 232 GLU A CA 1
ATOM 1828 C C . GLU A 1 232 ? 10.834 -7.502 -0.821 1.00 88.19 232 GLU A C 1
ATOM 1830 O O . GLU A 1 232 ? 11.916 -7.554 -1.406 1.00 88.19 232 GLU A O 1
ATOM 1835 N N . ASN A 1 233 ? 10.571 -6.607 0.127 1.00 85.56 233 ASN A N 1
ATOM 1836 C CA . ASN A 1 233 ? 11.555 -5.687 0.664 1.00 85.56 233 ASN A CA 1
ATOM 1837 C C . ASN A 1 233 ? 11.894 -6.092 2.105 1.00 85.56 233 ASN A C 1
ATOM 1839 O O . ASN A 1 233 ? 11.159 -5.795 3.048 1.00 85.56 233 ASN A O 1
ATOM 1843 N N . THR A 1 234 ? 13.034 -6.758 2.276 1.00 81.19 234 THR A N 1
ATOM 1844 C CA . THR A 1 234 ? 13.541 -7.203 3.587 1.00 81.19 234 THR A CA 1
ATOM 1845 C C . THR A 1 234 ? 14.254 -6.096 4.368 1.00 81.19 234 THR A C 1
ATOM 1847 O O . THR A 1 234 ? 14.512 -6.253 5.560 1.00 81.19 234 THR A O 1
ATOM 1850 N N . GLN A 1 235 ? 14.573 -4.969 3.720 1.00 81.38 235 GLN A N 1
ATOM 1851 C CA . GLN A 1 235 ? 15.191 -3.811 4.367 1.00 81.38 235 GLN A CA 1
ATOM 1852 C C . GLN A 1 235 ? 14.200 -3.080 5.272 1.00 81.38 235 GLN A C 1
ATOM 1854 O O . GLN A 1 235 ? 14.552 -2.716 6.390 1.00 81.38 235 GLN A O 1
ATOM 1859 N N . TYR A 1 236 ? 12.977 -2.870 4.790 1.00 84.56 236 TYR A N 1
ATOM 1860 C CA . TYR A 1 236 ? 11.918 -2.198 5.535 1.00 84.56 236 TYR A CA 1
ATOM 1861 C C . TYR A 1 236 ? 10.860 -3.164 6.067 1.00 84.56 236 TYR A C 1
ATOM 1863 O O . TYR A 1 236 ? 10.071 -2.766 6.915 1.00 84.56 236 TYR A O 1
ATOM 1871 N N . GLY A 1 237 ? 10.854 -4.422 5.618 1.00 85.81 237 GLY A N 1
ATOM 1872 C CA . GLY A 1 237 ? 9.974 -5.470 6.131 1.00 85.81 237 GLY A CA 1
ATOM 1873 C C . GLY A 1 237 ? 8.563 -5.384 5.563 1.00 85.81 237 GLY A C 1
ATOM 1874 O O . GLY A 1 237 ? 7.602 -5.178 6.301 1.00 85.81 237 GLY A O 1
ATOM 1875 N N . PHE A 1 238 ? 8.413 -5.550 4.249 1.00 90.50 238 PHE A N 1
ATOM 1876 C CA . PHE A 1 238 ? 7.099 -5.715 3.627 1.00 90.50 238 PHE A CA 1
ATOM 1877 C C . PHE A 1 238 ? 7.161 -6.556 2.350 1.00 90.50 238 PHE A C 1
ATOM 1879 O O . PHE A 1 238 ? 8.201 -6.682 1.704 1.00 90.50 238 PHE A O 1
ATOM 1886 N N . ARG A 1 239 ? 6.009 -7.103 1.966 1.00 91.81 239 ARG A N 1
ATOM 1887 C CA . ARG A 1 239 ? 5.744 -7.668 0.642 1.00 91.81 239 ARG A CA 1
ATOM 1888 C C . ARG A 1 239 ? 4.690 -6.828 -0.063 1.00 91.81 239 ARG A C 1
ATOM 1890 O O . ARG A 1 239 ? 3.763 -6.350 0.580 1.00 91.81 239 ARG A O 1
ATOM 1897 N N . PHE A 1 240 ? 4.810 -6.665 -1.368 1.00 93.62 240 PHE A N 1
ATOM 1898 C CA . PHE A 1 240 ? 3.837 -5.978 -2.205 1.00 93.62 240 PHE A CA 1
ATOM 1899 C C . PHE A 1 240 ? 3.427 -6.914 -3.338 1.00 93.62 240 PHE A C 1
ATOM 1901 O O . PHE A 1 240 ? 4.269 -7.330 -4.134 1.00 93.62 240 PHE A O 1
ATOM 1908 N N . TYR A 1 241 ? 2.154 -7.295 -3.381 1.00 88.75 241 TYR A N 1
ATOM 1909 C CA . TYR A 1 241 ? 1.647 -8.236 -4.377 1.00 88.75 241 TYR A CA 1
ATOM 1910 C C . TYR A 1 241 ? 1.106 -7.500 -5.600 1.00 88.75 241 TYR A C 1
ATOM 1912 O O . TYR A 1 241 ? 0.326 -6.562 -5.485 1.00 88.75 241 TYR A O 1
ATOM 1920 N N . LEU A 1 242 ? 1.519 -7.954 -6.777 1.00 90.44 242 LEU A N 1
ATOM 1921 C CA . LEU A 1 242 ? 1.293 -7.315 -8.064 1.00 90.44 242 LEU A CA 1
ATOM 1922 C C . LEU A 1 242 ? 0.640 -8.296 -9.050 1.00 90.44 242 LEU A C 1
ATOM 1924 O O . LEU A 1 242 ? 0.822 -9.518 -8.936 1.00 90.44 242 LEU A O 1
ATOM 1928 N N . PRO A 1 243 ? -0.107 -7.790 -10.045 1.00 87.69 243 PRO A N 1
ATOM 1929 C CA . PRO A 1 243 ? -0.663 -8.620 -11.099 1.00 87.69 243 PRO A CA 1
ATOM 1930 C C . PRO A 1 243 ? 0.435 -9.146 -12.032 1.00 87.69 243 PRO A C 1
ATOM 1932 O O . PRO A 1 243 ? 1.575 -8.682 -12.040 1.00 87.69 243 PRO A O 1
ATOM 1935 N N . LYS A 1 244 ? 0.083 -10.140 -12.855 1.00 87.94 244 LYS A N 1
ATOM 1936 C CA . LYS A 1 244 ? 1.021 -10.800 -13.780 1.00 87.94 244 LYS A CA 1
ATOM 1937 C C . LYS A 1 244 ? 1.666 -9.828 -14.782 1.00 87.94 244 LYS A C 1
ATOM 1939 O O . LYS A 1 244 ? 2.776 -10.098 -15.230 1.00 87.94 244 LYS A O 1
ATOM 1944 N N . THR A 1 245 ? 0.990 -8.726 -15.116 1.00 87.88 245 THR A N 1
ATOM 1945 C CA . THR A 1 245 ? 1.480 -7.663 -16.015 1.00 87.88 245 THR A CA 1
ATOM 1946 C C . THR A 1 245 ? 2.727 -6.959 -15.481 1.00 87.88 245 THR A C 1
ATOM 1948 O O . THR A 1 245 ? 3.549 -6.508 -16.264 1.00 87.88 245 THR A O 1
ATOM 1951 N N . TRP A 1 246 ? 2.945 -6.975 -14.165 1.00 91.62 246 TRP A N 1
ATOM 1952 C CA . TRP A 1 246 ? 4.107 -6.367 -13.511 1.00 91.62 246 TRP A CA 1
ATOM 1953 C C . TRP A 1 246 ? 5.286 -7.332 -13.357 1.00 91.62 246 TRP A C 1
ATOM 1955 O O . TRP A 1 246 ? 6.208 -7.084 -12.579 1.00 91.62 246 TRP A O 1
ATOM 1965 N N . LYS A 1 247 ? 5.276 -8.473 -14.054 1.00 86.50 247 LYS A N 1
ATOM 1966 C CA . LYS A 1 247 ? 6.434 -9.370 -14.069 1.00 86.50 247 LYS A CA 1
ATOM 1967 C C . LYS A 1 247 ? 7.638 -8.597 -14.621 1.00 86.50 247 LYS A C 1
ATOM 1969 O O . LYS A 1 247 ? 7.513 -7.945 -15.644 1.00 86.50 247 LYS A O 1
ATOM 1974 N N . GLU A 1 248 ? 8.787 -8.701 -13.953 1.00 87.88 248 GLU A N 1
ATOM 1975 C CA . GLU A 1 248 ? 10.009 -7.942 -14.291 1.00 87.88 248 GLU A CA 1
ATOM 1976 C C . GLU A 1 248 ? 9.946 -6.439 -13.958 1.00 87.88 248 GLU A C 1
ATOM 1978 O O . GLU A 1 248 ? 10.708 -5.651 -14.514 1.00 87.88 248 GLU A O 1
ATOM 1983 N N . TYR A 1 249 ? 9.090 -6.039 -13.004 1.00 90.81 249 TYR A N 1
ATOM 1984 C CA . TYR A 1 249 ? 9.146 -4.699 -12.410 1.00 90.81 249 TYR A CA 1
ATOM 1985 C C . TYR A 1 249 ? 10.571 -4.341 -11.946 1.00 90.81 249 TYR A C 1
ATOM 1987 O O . TYR A 1 249 ? 11.365 -5.202 -11.552 1.00 90.81 249 TYR A O 1
ATOM 1995 N N . SER A 1 250 ? 10.877 -3.045 -11.934 1.00 82.12 250 SER A N 1
ATOM 1996 C CA . SER A 1 250 ? 12.115 -2.513 -11.355 1.00 82.12 250 SER A CA 1
ATOM 1997 C C . SER A 1 2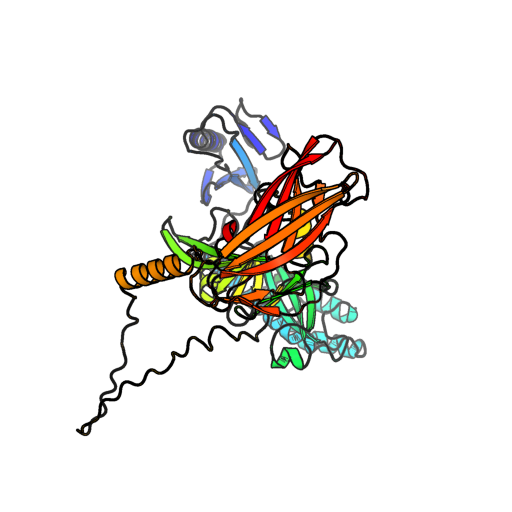50 ? 11.814 -1.621 -10.152 1.00 82.12 250 SER A C 1
ATOM 1999 O O . SER A 1 250 ? 10.687 -1.164 -9.983 1.00 82.12 250 SER A O 1
ATOM 2001 N N . ILE A 1 251 ? 12.805 -1.409 -9.284 1.00 90.00 251 ILE A N 1
ATOM 2002 C CA . ILE A 1 251 ? 12.682 -0.521 -8.124 1.00 90.00 251 ILE A CA 1
ATOM 2003 C C . ILE A 1 251 ? 13.597 0.677 -8.328 1.00 90.00 251 ILE A C 1
ATOM 2005 O O . ILE A 1 251 ? 14.799 0.510 -8.545 1.00 90.00 251 ILE A O 1
ATOM 2009 N N . VAL A 1 252 ? 13.028 1.876 -8.229 1.00 82.06 252 VAL A N 1
ATOM 2010 C CA . VAL A 1 252 ? 13.787 3.126 -8.166 1.00 82.06 252 VAL A CA 1
ATOM 2011 C C . VAL A 1 252 ? 13.692 3.678 -6.754 1.00 82.06 252 VAL A C 1
ATOM 2013 O O . VAL A 1 252 ? 12.607 3.786 -6.188 1.00 82.06 252 VAL A O 1
ATOM 2016 N N . GLU A 1 253 ? 14.842 4.000 -6.171 1.00 81.88 253 GLU A N 1
ATOM 2017 C CA . GLU A 1 253 ? 14.917 4.592 -4.840 1.00 81.88 253 GLU A CA 1
ATOM 2018 C C . GLU A 1 253 ? 15.125 6.100 -4.940 1.00 81.88 253 GLU A C 1
ATOM 2020 O O . GLU A 1 253 ? 16.060 6.587 -5.578 1.00 81.88 253 GLU A O 1
ATOM 2025 N N . GLU A 1 254 ? 14.267 6.831 -4.248 1.00 86.38 254 GLU A N 1
ATOM 2026 C CA . GLU A 1 254 ? 14.285 8.277 -4.120 1.00 86.38 254 GLU A CA 1
ATOM 2027 C C . GLU A 1 254 ? 14.218 8.681 -2.642 1.00 86.38 254 GLU A C 1
ATOM 2029 O O . GLU A 1 254 ? 14.212 7.850 -1.726 1.00 86.38 254 GLU A O 1
ATOM 2034 N N . GLN A 1 255 ? 14.178 9.989 -2.396 1.00 87.44 255 GLN A N 1
ATOM 2035 C CA . GLN A 1 255 ? 13.971 10.539 -1.065 1.00 87.44 255 GLN A CA 1
ATOM 2036 C C . GLN A 1 255 ? 12.851 11.567 -1.079 1.00 87.44 255 GLN A C 1
ATOM 2038 O O . GLN A 1 255 ? 12.869 12.508 -1.874 1.00 87.44 255 GLN A O 1
ATOM 2043 N N . TRP A 1 256 ? 11.916 11.424 -0.147 1.00 91.88 256 TRP A N 1
ATOM 2044 C CA . TRP A 1 256 ? 10.952 12.468 0.149 1.00 91.88 256 TRP A CA 1
ATOM 2045 C C . TRP A 1 256 ? 11.561 13.500 1.102 1.00 91.88 256 TRP A C 1
ATOM 2047 O O . TRP A 1 256 ? 12.461 13.198 1.892 1.00 91.88 256 TRP A O 1
ATOM 2057 N N . LYS A 1 257 ? 11.058 14.735 1.027 1.00 91.81 257 LYS A N 1
ATOM 2058 C CA . LYS A 1 257 ? 11.456 15.848 1.896 1.00 91.81 257 LYS A CA 1
ATOM 2059 C C . LYS A 1 257 ? 10.242 16.364 2.652 1.00 91.81 257 LYS A C 1
ATOM 2061 O O . LYS A 1 257 ? 9.227 16.680 2.042 1.00 91.81 257 LYS A O 1
ATOM 2066 N N . GLY A 1 258 ? 10.367 16.441 3.968 1.00 86.44 258 GLY A N 1
ATOM 2067 C CA . GLY A 1 258 ? 9.415 17.083 4.856 1.00 86.44 258 GLY A CA 1
ATOM 2068 C C . GLY A 1 258 ? 9.819 18.530 5.098 1.00 86.44 258 GLY A C 1
ATOM 2069 O O . GLY A 1 258 ? 10.950 18.791 5.516 1.00 86.44 258 GLY A O 1
ATOM 2070 N N . THR A 1 259 ? 8.913 19.467 4.839 1.00 82.50 259 THR A N 1
ATOM 2071 C CA . THR A 1 259 ? 9.140 20.895 5.035 1.00 82.50 259 THR A CA 1
ATOM 2072 C C . THR A 1 259 ? 8.241 21.483 6.113 1.00 82.50 259 THR A C 1
ATOM 2074 O O . THR A 1 259 ? 7.092 21.078 6.292 1.00 82.50 259 THR A O 1
ATOM 2077 N N . ASN A 1 260 ? 8.771 22.463 6.834 1.00 83.56 260 ASN A N 1
ATOM 2078 C CA . ASN A 1 260 ? 8.023 23.324 7.738 1.00 83.56 260 ASN A CA 1
ATOM 2079 C C . ASN A 1 260 ? 8.420 24.770 7.423 1.00 83.56 260 ASN A C 1
ATOM 2081 O O . ASN A 1 260 ? 9.606 25.079 7.357 1.00 83.56 260 ASN A O 1
ATOM 2085 N N . ASN A 1 261 ? 7.438 25.632 7.146 1.00 78.62 261 ASN A N 1
ATOM 2086 C CA . ASN A 1 261 ? 7.659 27.031 6.757 1.00 78.62 261 ASN A CA 1
ATOM 2087 C C . ASN A 1 261 ? 8.671 27.214 5.605 1.00 78.62 261 ASN A C 1
ATOM 2089 O O . ASN A 1 261 ? 9.416 28.187 5.564 1.00 78.62 261 ASN A O 1
ATOM 2093 N N . GLY A 1 262 ? 8.696 26.267 4.661 1.00 74.19 262 GLY A N 1
ATOM 2094 C CA . GLY A 1 262 ? 9.598 26.285 3.504 1.00 74.19 262 GLY A CA 1
ATOM 2095 C C . GLY A 1 262 ? 10.991 25.695 3.756 1.00 74.19 262 GLY A C 1
ATOM 2096 O O . GLY A 1 262 ? 11.708 25.425 2.794 1.00 74.19 262 GLY A O 1
ATOM 2097 N N . GLU A 1 263 ? 11.361 25.410 5.005 1.00 78.75 263 GLU A N 1
ATOM 2098 C CA . GLU A 1 263 ? 12.634 24.772 5.346 1.00 78.75 263 GLU A CA 1
ATOM 2099 C C . GLU A 1 263 ? 12.495 23.252 5.397 1.00 78.75 263 GLU A C 1
ATOM 2101 O O . GLU A 1 263 ? 11.499 22.725 5.888 1.00 78.75 263 GLU A O 1
ATOM 2106 N N . THR A 1 264 ? 13.498 22.526 4.897 1.00 87.19 264 THR A N 1
ATOM 2107 C CA . THR A 1 264 ? 13.528 21.060 5.012 1.00 87.19 264 THR A CA 1
ATOM 2108 C C . THR A 1 264 ? 13.913 20.671 6.434 1.00 87.19 264 THR A C 1
ATOM 2110 O O . THR A 1 264 ? 15.033 20.939 6.862 1.00 87.19 264 THR A O 1
ATOM 2113 N N . VAL A 1 265 ? 12.995 20.012 7.138 1.00 88.88 265 VAL A N 1
ATOM 2114 C CA . VAL A 1 265 ? 13.172 19.573 8.531 1.00 88.88 265 VAL A CA 1
ATOM 2115 C C . VAL A 1 265 ? 13.306 18.060 8.659 1.00 88.88 265 VAL A C 1
ATOM 2117 O O . VAL A 1 265 ? 13.937 17.581 9.591 1.00 88.88 265 VAL A O 1
ATOM 2120 N N . GLU A 1 266 ? 12.765 17.308 7.699 1.00 89.50 266 GLU A N 1
ATOM 2121 C CA . GLU A 1 266 ? 12.764 15.846 7.698 1.00 89.50 266 GLU A CA 1
ATOM 2122 C C . GLU A 1 266 ? 13.033 15.304 6.296 1.00 89.50 266 GLU A C 1
ATOM 2124 O O . GLU A 1 266 ? 12.756 15.957 5.288 1.00 89.50 266 GLU A O 1
ATOM 2129 N N . THR A 1 267 ? 13.552 14.082 6.215 1.00 88.81 267 THR A N 1
ATOM 2130 C CA . THR A 1 267 ? 13.678 13.346 4.950 1.00 88.81 267 THR A CA 1
ATOM 2131 C C . THR A 1 267 ? 13.488 11.859 5.193 1.00 88.81 267 THR A C 1
ATOM 2133 O O . THR A 1 267 ? 13.723 11.365 6.299 1.00 88.81 267 THR A O 1
ATOM 2136 N N . GLY A 1 268 ? 13.128 11.126 4.147 1.00 87.69 268 GLY A N 1
ATOM 2137 C CA . GLY A 1 268 ? 13.087 9.676 4.230 1.00 87.69 268 GLY A CA 1
ATOM 2138 C C . GLY A 1 268 ? 13.008 8.990 2.874 1.00 87.69 268 GLY A C 1
ATOM 2139 O O . GLY A 1 268 ? 12.964 9.658 1.840 1.00 87.69 268 GLY A O 1
ATOM 2140 N N . PRO A 1 269 ? 13.051 7.651 2.863 1.00 90.88 269 PRO A N 1
ATOM 2141 C CA . PRO A 1 269 ? 13.073 6.861 1.639 1.00 90.88 269 PRO A CA 1
ATOM 2142 C C . PRO A 1 269 ? 11.726 6.882 0.915 1.00 90.88 269 PRO A C 1
ATOM 2144 O O . PRO A 1 269 ? 10.671 6.756 1.542 1.00 90.88 269 PRO A O 1
ATOM 2147 N N . GLN A 1 270 ? 11.771 6.966 -0.411 1.00 93.62 270 GLN A N 1
ATOM 2148 C CA . GLN A 1 270 ? 10.635 6.715 -1.292 1.00 93.62 270 GLN A CA 1
ATOM 2149 C C . GLN A 1 270 ? 11.026 5.628 -2.294 1.00 93.62 270 GLN A C 1
ATOM 2151 O O . GLN A 1 270 ? 12.041 5.740 -2.970 1.00 93.62 270 GLN A O 1
ATOM 2156 N N . LEU A 1 271 ? 10.232 4.567 -2.372 1.00 92.69 271 LEU A N 1
ATOM 2157 C CA . LEU A 1 271 ? 10.433 3.463 -3.303 1.00 92.69 271 LEU A CA 1
ATOM 2158 C C . LEU A 1 271 ? 9.416 3.589 -4.427 1.00 92.69 271 LEU A C 1
ATOM 2160 O O . LEU A 1 271 ? 8.227 3.700 -4.154 1.00 92.69 271 LEU A O 1
ATOM 2164 N N . LEU A 1 272 ? 9.862 3.543 -5.673 1.00 92.94 272 LEU A N 1
ATOM 2165 C CA . LEU A 1 272 ? 8.993 3.508 -6.841 1.00 92.94 272 LEU A CA 1
ATOM 2166 C C . LEU A 1 272 ? 9.049 2.104 -7.433 1.00 92.94 272 LEU A C 1
ATOM 2168 O O . LEU A 1 272 ? 10.099 1.680 -7.921 1.00 92.94 272 LEU A O 1
ATOM 2172 N N . ILE A 1 273 ? 7.936 1.373 -7.375 1.00 95.62 273 ILE A N 1
ATOM 2173 C CA . ILE A 1 273 ? 7.794 0.131 -8.136 1.00 95.62 273 ILE A CA 1
ATOM 2174 C C . ILE A 1 273 ? 7.430 0.539 -9.557 1.00 95.62 273 ILE A C 1
ATOM 2176 O O . ILE A 1 273 ? 6.366 1.113 -9.789 1.00 95.62 273 ILE A O 1
ATOM 2180 N N . ARG A 1 274 ? 8.332 0.261 -10.492 1.00 94.44 274 ARG A N 1
ATOM 2181 C CA . ARG A 1 274 ? 8.244 0.702 -11.876 1.00 94.44 274 ARG A CA 1
ATOM 2182 C C . ARG A 1 274 ? 7.807 -0.424 -12.791 1.00 94.44 274 ARG A C 1
ATOM 2184 O O . ARG A 1 274 ? 8.396 -1.508 -12.779 1.00 94.44 274 ARG A O 1
ATOM 2191 N N . HIS A 1 275 ? 6.783 -0.134 -13.588 1.00 94.31 275 HIS A N 1
ATOM 2192 C CA . HIS A 1 275 ? 6.227 -1.061 -14.568 1.00 94.31 275 HIS A CA 1
ATOM 2193 C C . HIS A 1 275 ? 7.302 -1.468 -15.601 1.00 94.31 275 HIS A C 1
ATOM 2195 O O . HIS A 1 275 ? 8.089 -0.608 -16.002 1.00 94.31 275 HIS A O 1
ATOM 2201 N N . PRO A 1 276 ? 7.354 -2.734 -16.062 1.00 91.94 276 PRO A N 1
ATOM 2202 C CA . PRO A 1 276 ? 8.335 -3.183 -17.062 1.00 91.94 276 PRO A CA 1
ATOM 2203 C C . PRO A 1 276 ? 8.284 -2.375 -18.371 1.00 91.94 276 PRO A C 1
ATOM 2205 O O . PRO A 1 276 ? 9.324 -2.027 -18.919 1.00 91.94 276 PRO A O 1
ATOM 2208 N N . ASP A 1 277 ? 7.084 -2.005 -18.823 1.00 88.19 277 ASP A N 1
ATOM 2209 C CA . ASP A 1 277 ? 6.879 -1.172 -20.024 1.00 88.19 277 ASP A CA 1
ATOM 2210 C C . ASP A 1 277 ? 7.142 0.336 -19.813 1.00 88.19 277 ASP A C 1
ATOM 2212 O O . ASP A 1 277 ? 6.764 1.151 -20.653 1.00 88.19 277 ASP A O 1
ATOM 2216 N N . TRP A 1 278 ? 7.708 0.752 -18.678 1.00 91.12 278 TRP A N 1
ATOM 2217 C CA . TRP A 1 278 ? 8.042 2.159 -18.450 1.00 91.12 278 TRP A CA 1
ATOM 2218 C C . TRP A 1 278 ? 9.215 2.594 -19.341 1.00 91.12 278 TRP A C 1
ATOM 2220 O O . TRP A 1 278 ? 10.264 1.947 -19.343 1.00 91.12 278 TRP A O 1
ATOM 2230 N N . THR A 1 279 ? 9.086 3.732 -20.030 1.00 81.12 279 THR A N 1
ATOM 2231 C CA . THR A 1 279 ? 10.195 4.385 -20.751 1.00 81.12 279 THR A CA 1
ATOM 2232 C C . THR A 1 279 ? 10.249 5.883 -20.453 1.00 81.12 279 THR A C 1
ATOM 2234 O O . THR A 1 279 ? 9.301 6.452 -19.911 1.00 81.12 279 THR A O 1
ATOM 2237 N N . GLN A 1 280 ? 11.360 6.545 -20.793 1.00 80.00 280 GLN A N 1
ATOM 2238 C CA . GLN A 1 280 ? 11.495 7.990 -20.582 1.00 80.00 280 GLN A CA 1
ATOM 2239 C C . GLN A 1 280 ? 10.577 8.789 -21.523 1.00 80.00 280 GLN A C 1
ATOM 2241 O O . GLN A 1 280 ? 10.080 9.849 -21.149 1.00 80.00 280 GLN A O 1
ATOM 2246 N N . GLU A 1 281 ? 10.337 8.271 -22.726 1.00 79.94 281 GLU A N 1
ATOM 2247 C CA . GLU A 1 281 ? 9.497 8.875 -23.760 1.00 79.94 281 GLU A CA 1
ATOM 2248 C C . GLU A 1 281 ? 8.001 8.658 -23.492 1.00 79.94 281 GLU A C 1
ATOM 2250 O O . GLU A 1 281 ? 7.179 9.497 -23.854 1.00 79.94 281 GLU A O 1
ATOM 2255 N N . ALA A 1 282 ? 7.648 7.544 -22.846 1.00 77.88 282 ALA A N 1
ATOM 2256 C CA . ALA A 1 282 ? 6.283 7.181 -22.483 1.00 77.88 282 ALA A CA 1
ATOM 2257 C C . ALA A 1 282 ? 6.240 6.679 -21.026 1.00 77.88 282 ALA A C 1
ATOM 2259 O O . ALA A 1 282 ? 6.076 5.478 -20.779 1.00 77.88 282 ALA A O 1
ATOM 2260 N N . PRO A 1 283 ? 6.403 7.581 -20.040 1.00 79.56 283 PRO A N 1
ATOM 2261 C CA . PRO A 1 283 ? 6.433 7.190 -18.640 1.00 79.56 283 PRO A CA 1
ATOM 2262 C C . PRO A 1 283 ? 5.076 6.625 -18.225 1.00 79.56 283 PRO A C 1
ATOM 2264 O O . PRO A 1 283 ? 4.037 7.285 -18.335 1.00 79.56 283 PRO A O 1
ATOM 2267 N N . ARG A 1 284 ? 5.099 5.389 -17.723 1.00 88.56 284 ARG A N 1
ATOM 2268 C CA . ARG A 1 284 ? 3.951 4.789 -17.044 1.00 88.56 284 ARG A CA 1
ATOM 2269 C C . ARG A 1 284 ? 3.922 5.210 -15.578 1.00 88.56 284 ARG A C 1
ATOM 2271 O O . ARG A 1 284 ? 4.959 5.537 -15.005 1.00 88.56 284 ARG A O 1
ATOM 2278 N N . GLN A 1 285 ? 2.744 5.178 -14.968 1.00 90.56 285 GLN A N 1
ATOM 2279 C CA . GLN A 1 285 ? 2.588 5.484 -13.552 1.00 90.56 285 GLN A CA 1
ATOM 2280 C C . GLN A 1 285 ? 3.343 4.452 -12.701 1.00 90.56 285 GLN A C 1
ATOM 2282 O O . GLN A 1 285 ? 2.994 3.271 -12.675 1.00 90.56 285 GLN A O 1
ATOM 2287 N N . ASP A 1 286 ? 4.365 4.909 -11.979 1.00 94.81 286 ASP A N 1
ATOM 2288 C CA . ASP A 1 286 ? 5.011 4.112 -10.935 1.00 94.81 286 ASP A CA 1
ATOM 2289 C C . ASP A 1 286 ? 4.067 3.958 -9.725 1.00 94.81 286 ASP A C 1
ATOM 2291 O O . ASP A 1 286 ? 3.193 4.803 -9.497 1.00 94.81 286 ASP A O 1
ATOM 2295 N N . ILE A 1 287 ? 4.281 2.920 -8.907 1.00 97.69 287 ILE A N 1
ATOM 2296 C CA . ILE A 1 287 ? 3.644 2.770 -7.589 1.00 97.69 287 ILE A CA 1
ATOM 2297 C C . ILE A 1 287 ? 4.606 3.290 -6.512 1.00 97.69 287 ILE A C 1
ATOM 2299 O O . ILE A 1 287 ? 5.550 2.580 -6.144 1.00 97.69 287 ILE A O 1
ATOM 2303 N N . PRO A 1 288 ? 4.407 4.514 -5.996 1.00 96.62 288 PRO A N 1
ATOM 2304 C CA . PRO A 1 288 ? 5.257 5.064 -4.953 1.00 96.62 288 PRO A CA 1
ATOM 2305 C C . PRO A 1 288 ? 4.897 4.544 -3.558 1.00 96.62 288 PRO A C 1
ATOM 2307 O O . PRO A 1 288 ? 3.734 4.496 -3.164 1.00 96.62 288 PRO A O 1
ATOM 2310 N N . ILE A 1 289 ? 5.922 4.238 -2.768 1.00 97.56 289 ILE A N 1
ATOM 2311 C CA . ILE A 1 289 ? 5.831 3.850 -1.362 1.00 97.56 289 ILE A CA 1
ATOM 2312 C C . ILE A 1 289 ? 6.796 4.730 -0.572 1.00 97.56 289 ILE A C 1
ATOM 2314 O O . ILE A 1 289 ? 8.014 4.564 -0.627 1.00 97.56 289 ILE A O 1
ATOM 2318 N N . MET A 1 290 ? 6.247 5.669 0.185 1.00 97.44 290 MET A N 1
ATOM 2319 C CA . MET A 1 290 ? 6.986 6.444 1.172 1.00 97.44 290 MET A CA 1
ATOM 2320 C C . MET A 1 290 ? 7.184 5.605 2.429 1.00 97.44 290 MET A C 1
ATOM 2322 O O . MET A 1 290 ? 6.236 4.999 2.936 1.00 97.44 290 MET A O 1
ATOM 2326 N N . VAL A 1 291 ? 8.405 5.606 2.953 1.00 94.31 291 VAL A N 1
ATOM 2327 C CA . VAL A 1 291 ? 8.744 4.941 4.210 1.00 94.31 291 VAL A CA 1
ATOM 2328 C C . VAL A 1 291 ? 8.976 6.000 5.282 1.00 94.31 291 VAL A C 1
ATOM 2330 O O . VAL A 1 291 ? 9.820 6.882 5.113 1.00 94.31 291 VAL A O 1
ATOM 2333 N N . PHE A 1 292 ? 8.240 5.896 6.384 1.00 93.00 292 PHE A N 1
ATOM 2334 C CA . PHE A 1 292 ? 8.355 6.759 7.559 1.00 93.00 292 PHE A CA 1
ATOM 2335 C C . PHE A 1 292 ? 8.743 5.932 8.780 1.00 93.00 292 PHE A C 1
ATOM 2337 O O . PHE A 1 292 ? 8.257 4.812 8.937 1.00 93.00 292 PHE A O 1
ATOM 2344 N N . THR A 1 293 ? 9.554 6.480 9.685 1.00 89.25 293 THR A N 1
ATOM 2345 C CA . THR A 1 293 ? 9.597 5.950 11.060 1.00 89.25 293 THR A CA 1
ATOM 2346 C C . THR A 1 293 ? 8.279 6.256 11.779 1.00 89.25 293 THR A C 1
ATOM 2348 O O . THR A 1 293 ? 7.540 7.162 11.380 1.00 89.25 293 THR A O 1
ATOM 2351 N N . LEU A 1 294 ? 7.984 5.541 12.870 1.00 81.94 294 LEU A N 1
ATOM 2352 C CA . LEU A 1 294 ? 6.802 5.836 13.694 1.00 81.94 294 LEU A CA 1
ATOM 2353 C C . LEU A 1 294 ? 6.788 7.294 14.189 1.00 81.94 294 LEU A C 1
ATOM 2355 O O . LEU A 1 294 ? 5.749 7.952 14.167 1.00 81.94 294 LEU A O 1
ATOM 2359 N N . GLU A 1 295 ? 7.946 7.823 14.591 1.00 81.00 295 GLU A N 1
ATOM 2360 C CA . GLU A 1 295 ? 8.093 9.210 15.045 1.00 81.00 295 GLU A CA 1
ATOM 2361 C C . GLU A 1 295 ? 7.809 10.214 13.925 1.00 81.00 295 GLU A C 1
ATOM 2363 O O . GLU A 1 295 ? 7.039 11.155 14.126 1.00 81.00 295 GLU A O 1
ATOM 2368 N N . GLN A 1 296 ? 8.367 9.980 12.732 1.00 87.69 296 GLN A N 1
ATOM 2369 C CA . GLN A 1 296 ? 8.133 10.830 11.565 1.00 87.69 296 GLN A CA 1
ATOM 2370 C C . GLN A 1 296 ? 6.660 10.821 11.157 1.00 87.69 296 GLN A C 1
ATOM 2372 O O . GLN A 1 296 ? 6.093 11.881 10.899 1.00 87.69 296 GLN A O 1
ATOM 2377 N N . TRP A 1 297 ? 6.020 9.647 11.141 1.00 90.38 297 TRP A N 1
ATOM 2378 C CA . TRP A 1 297 ? 4.596 9.538 10.836 1.00 90.38 297 TRP A CA 1
ATOM 2379 C C . TRP A 1 297 ? 3.747 10.304 11.854 1.00 90.38 297 TRP A C 1
ATOM 2381 O O . TRP A 1 297 ? 2.892 11.099 11.473 1.00 90.38 297 TRP A O 1
ATOM 2391 N N . ASN A 1 298 ? 4.023 10.145 13.150 1.00 80.50 298 ASN A N 1
ATOM 2392 C CA . ASN A 1 298 ? 3.300 10.853 14.207 1.00 80.50 298 ASN A CA 1
ATOM 2393 C C . ASN A 1 298 ? 3.486 12.376 14.131 1.00 80.50 298 ASN A C 1
ATOM 2395 O O . ASN A 1 298 ? 2.533 13.128 14.334 1.00 80.50 298 ASN A O 1
ATOM 2399 N N . ALA A 1 299 ? 4.697 12.848 13.831 1.00 77.94 299 ALA A N 1
ATOM 2400 C CA . ALA A 1 299 ? 4.971 14.269 13.635 1.00 77.94 299 ALA A CA 1
ATOM 2401 C C . ALA A 1 299 ? 4.264 14.826 12.384 1.00 77.94 299 ALA A C 1
ATOM 2403 O O . ALA A 1 299 ? 3.713 15.928 12.442 1.00 77.94 299 ALA A O 1
ATOM 2404 N N . LEU A 1 300 ? 4.206 14.050 11.296 1.00 85.06 300 LEU A N 1
ATOM 2405 C CA . LEU A 1 300 ? 3.452 14.385 10.087 1.00 85.06 300 LEU A CA 1
ATOM 2406 C C . LEU A 1 300 ? 1.950 14.523 10.386 1.00 85.06 300 LEU A C 1
ATOM 2408 O O . LEU A 1 300 ? 1.351 15.527 10.011 1.00 85.06 300 LEU A O 1
ATOM 2412 N N . GLN A 1 301 ? 1.352 13.577 11.123 1.00 79.50 301 GLN A N 1
ATOM 2413 C CA . GLN A 1 301 ? -0.074 13.636 11.490 1.00 79.50 301 GLN A CA 1
ATOM 2414 C C . GLN A 1 301 ? -0.408 14.839 12.390 1.00 79.50 301 GLN A C 1
ATOM 2416 O O . GLN A 1 301 ? -1.475 15.432 12.267 1.00 79.50 301 GLN A O 1
ATOM 2421 N N . LYS A 1 302 ? 0.523 15.267 13.255 1.00 76.19 302 LYS A N 1
ATOM 2422 C CA . LYS A 1 302 ? 0.367 16.479 14.087 1.00 76.19 302 LYS A CA 1
ATOM 2423 C C . LYS A 1 302 ? 0.498 17.789 13.292 1.00 76.19 302 LYS A C 1
ATOM 2425 O O . LYS A 1 302 ? 0.211 18.867 13.821 1.00 76.19 302 LYS A O 1
ATOM 2430 N N . GLY A 1 303 ? 0.908 17.706 12.025 1.00 77.56 303 GLY A N 1
ATOM 2431 C CA . GLY A 1 303 ? 1.163 18.856 11.162 1.00 77.56 303 GLY A CA 1
ATOM 2432 C C . GLY A 1 303 ? 2.468 19.580 11.491 1.00 77.56 303 GLY A C 1
ATOM 2433 O O . GLY A 1 303 ? 2.581 20.772 11.218 1.00 77.56 303 GLY A O 1
ATOM 2434 N N . ASN A 1 304 ? 3.445 18.891 12.093 1.00 79.44 304 ASN A N 1
ATOM 2435 C CA . ASN A 1 304 ? 4.750 19.481 12.415 1.00 79.44 304 ASN A CA 1
ATOM 2436 C C . ASN A 1 304 ? 5.598 19.742 11.160 1.00 79.44 304 ASN A C 1
ATOM 2438 O O . ASN A 1 304 ? 6.511 20.564 11.191 1.00 79.44 304 ASN A O 1
ATOM 2442 N N . PHE A 1 305 ? 5.322 19.020 10.076 1.00 84.25 305 PHE A N 1
ATOM 2443 C CA . PHE A 1 305 ? 5.874 19.238 8.744 1.00 84.25 305 PHE A CA 1
ATOM 2444 C C . PHE A 1 305 ? 4.900 18.683 7.700 1.00 84.25 305 PHE A C 1
ATOM 2446 O O . PHE A 1 305 ? 3.990 17.929 8.042 1.00 84.25 305 PHE A O 1
ATOM 2453 N N . SER A 1 306 ? 5.098 19.033 6.431 1.00 84.81 306 SER A N 1
ATOM 2454 C CA . SER A 1 306 ? 4.390 18.438 5.296 1.00 84.81 306 SER A CA 1
ATOM 2455 C C . SER A 1 306 ? 5.378 17.861 4.293 1.00 84.81 306 SER A C 1
ATOM 2457 O O . SER A 1 306 ? 6.465 18.392 4.107 1.00 84.81 306 SER A O 1
ATOM 2459 N N . VAL A 1 307 ? 4.997 16.785 3.615 1.00 86.25 307 VAL A N 1
ATOM 2460 C CA . VAL A 1 307 ? 5.799 16.174 2.540 1.00 86.25 307 VAL A CA 1
ATOM 2461 C C . VAL A 1 307 ? 5.329 16.568 1.140 1.00 86.25 307 VAL A C 1
ATOM 2463 O O . VAL A 1 307 ? 5.887 16.117 0.145 1.00 86.25 307 VAL A O 1
ATOM 2466 N N . SER A 1 308 ? 4.285 17.395 1.044 1.00 80.50 308 SER A N 1
ATOM 2467 C CA . SER A 1 308 ? 3.799 17.937 -0.225 1.00 80.50 308 SER A CA 1
ATOM 2468 C C . SER A 1 308 ? 3.066 19.265 -0.022 1.00 80.50 308 SER A C 1
ATOM 2470 O O . SER A 1 308 ? 2.656 19.601 1.088 1.00 80.50 308 SER A O 1
ATOM 2472 N N . ALA A 1 309 ? 2.854 20.009 -1.105 1.00 72.00 309 ALA A N 1
ATOM 2473 C CA . ALA A 1 309 ? 1.985 21.187 -1.093 1.00 72.00 309 ALA A CA 1
ATOM 2474 C C . ALA A 1 309 ? 0.486 20.830 -1.178 1.00 72.00 309 ALA A C 1
ATOM 2476 O O . ALA A 1 309 ? -0.361 21.723 -1.180 1.00 72.00 309 ALA A O 1
ATOM 2477 N N . ALA A 1 310 ? 0.135 19.543 -1.291 1.00 64.69 310 ALA A N 1
ATOM 2478 C CA . ALA A 1 310 ? -1.255 19.131 -1.384 1.00 64.69 310 ALA A CA 1
ATOM 2479 C C . ALA A 1 310 ? -1.990 19.399 -0.056 1.00 64.69 310 ALA A C 1
ATOM 2481 O O . ALA A 1 310 ? -1.415 19.221 1.017 1.00 64.69 310 ALA A O 1
ATOM 2482 N N . PRO A 1 311 ? -3.287 19.758 -0.103 1.00 60.38 311 PRO A N 1
ATOM 2483 C CA . PRO A 1 311 ? -4.098 19.978 1.098 1.00 60.38 311 PRO A CA 1
ATOM 2484 C C . PRO A 1 311 ? -4.431 18.676 1.845 1.00 60.38 311 PRO A C 1
ATOM 2486 O O . PRO A 1 311 ? -5.102 18.709 2.871 1.00 60.38 311 PRO A O 1
ATOM 2489 N N . ILE A 1 312 ? -4.005 17.533 1.303 1.00 66.94 312 ILE A N 1
ATOM 2490 C CA . ILE A 1 312 ? -4.162 16.203 1.880 1.00 66.94 312 ILE A CA 1
ATOM 2491 C C . ILE A 1 312 ? -2.776 15.590 2.069 1.00 66.94 312 ILE A C 1
ATOM 2493 O O . ILE A 1 312 ? -1.890 15.782 1.235 1.00 66.94 312 ILE A O 1
ATOM 2497 N N . GLY A 1 313 ? -2.592 14.867 3.171 1.00 79.69 313 GLY A N 1
ATOM 2498 C CA . GLY A 1 313 ? -1.352 14.152 3.453 1.00 79.69 313 GLY A CA 1
ATOM 2499 C C . GLY A 1 313 ? -1.245 12.816 2.705 1.00 79.69 313 GLY A C 1
ATOM 2500 O O . GLY A 1 313 ? -2.191 12.391 2.034 1.00 79.69 313 GLY A O 1
ATOM 2501 N N . PRO A 1 314 ? -0.097 12.130 2.826 1.00 90.50 314 PRO A N 1
ATOM 2502 C CA . PRO A 1 314 ? 0.053 10.748 2.386 1.00 90.50 314 PRO A CA 1
ATOM 2503 C C . PRO A 1 314 ? -0.980 9.819 3.033 1.00 90.50 314 PRO A C 1
ATOM 2505 O O . PRO A 1 314 ? -1.339 9.989 4.198 1.00 90.50 314 PRO A O 1
ATOM 2508 N N . SER A 1 315 ? -1.416 8.802 2.294 1.00 88.94 315 SER A N 1
ATOM 2509 C CA . SER A 1 315 ? -2.362 7.789 2.778 1.00 88.94 315 SER A CA 1
ATOM 2510 C C . SER A 1 315 ? -1.622 6.545 3.258 1.00 88.94 315 SER A C 1
ATOM 2512 O O . SER A 1 315 ? -0.782 6.016 2.535 1.00 88.94 315 SER A O 1
ATOM 2514 N N . LYS A 1 316 ? -1.922 6.052 4.463 1.00 92.62 316 LYS A N 1
ATOM 2515 C CA . LYS A 1 316 ? -1.274 4.850 5.005 1.00 92.62 316 LYS A CA 1
ATOM 2516 C C . LYS A 1 316 ? -1.662 3.608 4.193 1.00 92.62 316 LYS A C 1
ATOM 2518 O O . LYS A 1 316 ? -2.842 3.339 3.997 1.00 92.62 316 LYS A O 1
ATOM 2523 N N . LEU A 1 317 ? -0.657 2.839 3.781 1.00 92.62 317 LEU A N 1
ATOM 2524 C CA . LEU A 1 317 ? -0.792 1.539 3.113 1.00 92.62 317 LEU A CA 1
ATOM 2525 C C . LEU A 1 317 ? -0.633 0.366 4.091 1.00 92.62 317 LEU A C 1
ATOM 2527 O O . LEU A 1 317 ? -1.157 -0.716 3.861 1.00 92.62 317 LEU A O 1
ATOM 2531 N N . GLY A 1 318 ? 0.119 0.568 5.174 1.00 88.06 318 GLY A N 1
ATOM 2532 C CA . GLY A 1 318 ? 0.362 -0.432 6.211 1.00 88.06 318 GLY A CA 1
ATOM 2533 C C . GLY A 1 318 ? 1.490 -0.005 7.146 1.00 88.06 318 GLY A C 1
ATOM 2534 O O . GLY A 1 318 ? 2.083 1.060 6.974 1.00 88.06 318 GLY A O 1
ATOM 2535 N N . SER A 1 319 ? 1.790 -0.814 8.157 1.00 90.12 319 SER A N 1
ATOM 2536 C CA . SER A 1 319 ? 2.903 -0.569 9.081 1.00 90.12 319 SER A CA 1
ATOM 2537 C C . SER A 1 319 ? 3.391 -1.863 9.721 1.00 90.12 319 SER A C 1
ATOM 2539 O O . SER A 1 319 ? 2.610 -2.799 9.864 1.00 90.12 319 SER A O 1
ATOM 2541 N N . ASN A 1 320 ? 4.653 -1.885 10.134 1.00 85.25 320 ASN A N 1
ATOM 2542 C CA . ASN A 1 320 ? 5.206 -2.871 11.066 1.00 85.25 320 ASN A CA 1
ATOM 2543 C C . ASN A 1 320 ? 5.684 -2.160 12.345 1.00 85.25 320 ASN A C 1
ATOM 2545 O O . ASN A 1 320 ? 5.406 -0.971 12.533 1.00 85.25 320 ASN A O 1
ATOM 2549 N N . SER A 1 321 ? 6.395 -2.864 13.227 1.00 80.50 321 SER A N 1
ATOM 2550 C CA . SER A 1 321 ? 6.886 -2.298 14.492 1.00 80.50 321 SER A CA 1
ATOM 2551 C C . SER A 1 321 ? 7.872 -1.128 14.351 1.00 80.50 321 SER A C 1
ATOM 2553 O O . SER A 1 321 ? 8.101 -0.416 15.328 1.00 80.50 321 SER A O 1
ATOM 2555 N N . VAL A 1 322 ? 8.445 -0.898 13.164 1.00 83.19 322 VAL A N 1
ATOM 2556 C CA . VAL A 1 322 ? 9.484 0.124 12.939 1.00 83.19 322 VAL A CA 1
ATOM 2557 C C . VAL A 1 322 ? 9.023 1.220 11.977 1.00 83.19 322 VAL A C 1
ATOM 2559 O O . VAL A 1 322 ? 9.342 2.399 12.169 1.00 83.19 322 VAL A O 1
ATOM 2562 N N . TYR A 1 323 ? 8.275 0.845 10.942 1.00 89.81 323 TYR A N 1
ATOM 2563 C CA . TYR A 1 323 ? 7.976 1.695 9.800 1.00 89.81 323 TYR A CA 1
ATOM 2564 C C . TYR A 1 323 ? 6.481 1.796 9.504 1.00 89.81 323 TYR A C 1
ATOM 2566 O O . TYR A 1 323 ? 5.716 0.838 9.640 1.00 89.81 323 TYR A O 1
ATOM 2574 N N . VAL A 1 324 ? 6.086 2.969 9.010 1.00 91.50 324 VAL A N 1
ATOM 2575 C CA . VAL A 1 324 ? 4.810 3.200 8.333 1.00 91.50 324 VAL A CA 1
ATOM 2576 C C . VAL A 1 324 ? 5.069 3.349 6.840 1.00 91.50 324 VAL A C 1
ATOM 2578 O O . VAL A 1 324 ? 5.929 4.125 6.420 1.00 91.50 324 VAL A O 1
ATOM 2581 N N . PHE A 1 325 ? 4.300 2.616 6.043 1.00 96.62 325 PHE A N 1
ATOM 2582 C CA . PHE A 1 325 ? 4.310 2.690 4.589 1.00 96.62 325 PHE A CA 1
ATOM 2583 C C . PHE A 1 325 ? 3.129 3.527 4.132 1.00 96.62 325 PHE A C 1
ATOM 2585 O O . PHE A 1 325 ? 1.994 3.274 4.549 1.00 96.62 325 PHE A O 1
ATOM 2592 N N . ALA A 1 326 ? 3.374 4.508 3.272 1.00 96.12 326 ALA A N 1
ATOM 2593 C CA . ALA A 1 326 ? 2.329 5.401 2.805 1.00 96.12 326 ALA A CA 1
ATOM 2594 C C . ALA A 1 326 ? 2.458 5.732 1.321 1.00 96.12 326 ALA A C 1
ATOM 2596 O O . ALA A 1 326 ? 3.544 5.763 0.752 1.00 96.12 326 ALA A O 1
ATOM 2597 N N . LEU A 1 327 ? 1.317 6.005 0.711 1.00 95.38 327 LEU A N 1
ATOM 2598 C CA . LEU A 1 327 ? 1.184 6.489 -0.648 1.00 95.38 327 LEU A CA 1
ATOM 2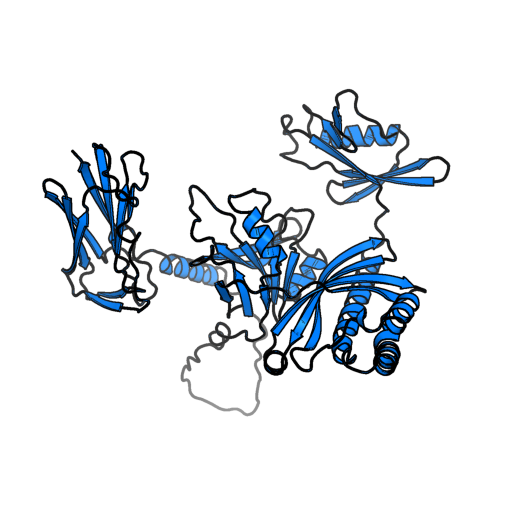599 C C . LEU A 1 327 ? 1.231 8.024 -0.630 1.00 95.38 327 LEU A C 1
ATOM 2601 O O . LEU A 1 327 ? 0.471 8.623 0.140 1.00 95.38 327 LEU A O 1
ATOM 2605 N N . PRO A 1 328 ? 2.073 8.683 -1.446 1.00 92.75 328 PRO A N 1
ATOM 2606 C CA . PRO A 1 328 ? 2.082 10.133 -1.567 1.00 92.75 328 PRO A CA 1
ATOM 2607 C C . PRO A 1 328 ? 0.702 10.700 -1.894 1.00 92.75 328 PRO A C 1
ATOM 2609 O O . PRO A 1 328 ? -0.091 10.111 -2.636 1.00 92.75 328 PRO A O 1
ATOM 2612 N N . ALA A 1 329 ? 0.440 11.897 -1.380 1.00 81.94 329 ALA A N 1
ATOM 2613 C CA . ALA A 1 329 ? -0.731 12.661 -1.771 1.00 81.94 329 ALA A CA 1
ATOM 2614 C C . ALA A 1 329 ? -0.725 12.896 -3.287 1.00 81.94 329 ALA A C 1
ATOM 2616 O O . ALA A 1 329 ? 0.288 13.319 -3.842 1.00 81.94 329 ALA A O 1
ATOM 2617 N N . ARG A 1 330 ? -1.870 12.668 -3.943 1.00 75.62 330 ARG A N 1
ATOM 2618 C CA . ARG A 1 330 ? -2.061 12.967 -5.374 1.00 75.62 330 ARG A CA 1
ATOM 2619 C C . ARG A 1 330 ? -1.038 12.291 -6.304 1.00 75.62 330 ARG A C 1
ATOM 2621 O O . ARG A 1 330 ? -0.705 12.844 -7.348 1.00 75.62 330 ARG A O 1
ATOM 2628 N N . TYR A 1 331 ? -0.552 11.101 -5.948 1.00 78.62 331 TYR A N 1
ATOM 2629 C CA . TYR A 1 331 ? 0.475 10.384 -6.715 1.00 78.62 331 TYR A CA 1
ATOM 2630 C C . TYR A 1 331 ? 0.122 10.153 -8.202 1.00 78.62 331 TYR A C 1
ATOM 2632 O O . TYR A 1 331 ? 1.024 10.070 -9.029 1.00 78.62 331 TYR A O 1
ATOM 2640 N N . ASN A 1 332 ? -1.171 10.078 -8.534 1.00 68.25 332 ASN A N 1
ATOM 2641 C CA . ASN A 1 332 ? -1.712 9.848 -9.876 1.00 68.25 332 ASN A CA 1
ATOM 2642 C C . ASN A 1 332 ? -2.251 11.116 -10.568 1.00 68.25 332 ASN A C 1
ATOM 2644 O O . ASN A 1 332 ? -2.864 11.026 -11.627 1.00 68.25 332 ASN A O 1
ATOM 2648 N N . TYR A 1 333 ? -2.027 12.310 -10.008 1.00 62.34 333 TYR A N 1
ATOM 2649 C CA . TYR A 1 333 ? -2.587 13.566 -10.536 1.00 62.34 333 TYR A CA 1
ATOM 2650 C C . TYR A 1 333 ? -2.034 13.971 -11.908 1.00 62.34 333 TYR A C 1
ATOM 2652 O O . TYR A 1 333 ? -2.649 14.758 -12.619 1.00 62.34 333 TYR A O 1
ATOM 2660 N N . ALA A 1 334 ? -0.877 13.429 -12.290 1.00 59.69 334 ALA A N 1
ATOM 2661 C CA . ALA A 1 334 ? -0.305 13.626 -13.616 1.00 59.69 334 ALA A CA 1
ATOM 2662 C C . ALA A 1 334 ? -1.002 12.790 -14.708 1.00 59.69 334 ALA A C 1
ATOM 2664 O O . ALA A 1 334 ? -0.654 12.945 -15.875 1.00 59.69 334 ALA A O 1
ATOM 2665 N N . PHE A 1 335 ? -1.944 11.906 -14.339 1.00 66.38 335 PHE A N 1
ATOM 2666 C CA . PHE A 1 335 ? -2.669 11.010 -15.248 1.00 66.38 335 PHE A CA 1
ATOM 2667 C C . PHE A 1 335 ? -1.736 10.263 -16.219 1.00 66.38 335 PHE A C 1
ATOM 2669 O O . PHE A 1 335 ? -2.014 10.136 -17.412 1.00 66.38 335 PHE A O 1
ATOM 2676 N N . GLN A 1 336 ? -0.588 9.801 -15.707 1.00 66.62 336 GLN A N 1
ATOM 2677 C CA . GLN A 1 336 ? 0.390 9.048 -16.492 1.00 66.62 336 GLN A CA 1
ATOM 2678 C C . GLN A 1 336 ? -0.205 7.731 -16.983 1.00 66.62 336 GLN A C 1
ATOM 2680 O O . GLN A 1 336 ? -1.085 7.156 -16.348 1.00 66.62 336 GLN A O 1
ATOM 2685 N N . ILE A 1 337 ? 0.313 7.210 -18.093 1.00 70.88 337 ILE A N 1
ATOM 2686 C CA . ILE A 1 337 ? -0.185 5.968 -18.691 1.00 70.88 337 ILE A CA 1
ATOM 2687 C C . ILE A 1 337 ? -0.192 4.841 -17.642 1.00 70.88 337 ILE A C 1
ATOM 2689 O O . ILE A 1 337 ? 0.820 4.570 -16.998 1.00 70.88 337 ILE A O 1
ATOM 2693 N N . GLY A 1 338 ? -1.331 4.165 -17.482 1.00 77.38 338 GLY A N 1
ATOM 2694 C CA . GLY A 1 338 ? -1.484 3.060 -16.532 1.00 77.38 338 GLY A CA 1
ATOM 2695 C C . GLY A 1 338 ? -1.820 3.475 -15.096 1.00 77.38 338 GLY A C 1
ATOM 2696 O O . GLY A 1 338 ? -1.774 2.622 -14.212 1.00 77.38 338 GLY A O 1
ATOM 2697 N N . PHE A 1 339 ? -2.172 4.739 -14.831 1.00 74.62 339 PHE A N 1
ATOM 2698 C CA . PHE A 1 339 ? -2.568 5.162 -13.483 1.00 74.62 339 PHE A CA 1
ATOM 2699 C C . PHE A 1 339 ? -3.837 4.456 -12.975 1.00 74.62 339 PHE A C 1
ATOM 2701 O O . PHE A 1 339 ? -3.921 4.168 -11.783 1.00 74.62 339 PHE A O 1
ATOM 2708 N N . GLU A 1 340 ? -4.788 4.112 -13.849 1.00 74.56 340 GLU A N 1
ATOM 2709 C CA . GLU A 1 340 ? -5.998 3.367 -13.474 1.00 74.56 340 GLU A CA 1
ATOM 2710 C C . GLU A 1 340 ? -5.671 1.931 -13.042 1.00 74.56 340 GLU A C 1
ATOM 2712 O O . GLU A 1 340 ? -6.263 1.408 -12.099 1.00 74.56 340 GLU A O 1
ATOM 2717 N N . GLU A 1 341 ? -4.695 1.297 -13.706 1.00 86.94 341 GLU A N 1
ATOM 2718 C CA . GLU A 1 341 ? -4.190 -0.024 -13.315 1.00 86.94 341 GLU A CA 1
ATOM 2719 C C . GLU A 1 341 ? -3.574 0.041 -11.912 1.00 86.94 341 GLU A C 1
ATOM 2721 O O . GLU A 1 341 ? -3.838 -0.824 -11.078 1.00 86.94 341 GLU A O 1
ATOM 2726 N N . VAL A 1 342 ? -2.802 1.094 -11.622 1.00 88.50 342 VAL A N 1
ATOM 2727 C CA . VAL A 1 342 ? -2.228 1.315 -10.289 1.00 88.50 342 VAL A CA 1
ATOM 2728 C C . VAL A 1 342 ? -3.313 1.552 -9.235 1.00 88.50 342 VAL A C 1
ATOM 2730 O O . VAL A 1 342 ? -3.226 0.979 -8.147 1.00 88.50 342 VAL A O 1
ATOM 2733 N N . GLU A 1 343 ? -4.354 2.334 -9.534 1.00 80.19 343 GLU A N 1
ATOM 2734 C CA . GLU A 1 343 ? -5.487 2.514 -8.617 1.00 80.19 343 GLU A CA 1
ATOM 2735 C C . GLU A 1 343 ? -6.175 1.187 -8.296 1.00 80.19 343 GLU A C 1
ATOM 2737 O O . GLU A 1 343 ? -6.484 0.917 -7.134 1.00 80.19 343 GLU A O 1
ATOM 2742 N N . GLU A 1 344 ? -6.384 0.339 -9.302 1.00 83.44 344 GLU A N 1
ATOM 2743 C CA . GLU A 1 344 ? -7.018 -0.962 -9.110 1.00 83.44 344 GLU A CA 1
ATOM 2744 C C . GLU A 1 344 ? -6.152 -1.906 -8.266 1.00 83.44 344 GLU A C 1
ATOM 2746 O O . GLU A 1 344 ? -6.658 -2.567 -7.359 1.00 83.44 344 GLU A O 1
ATOM 2751 N N . ILE A 1 345 ? -4.832 -1.902 -8.479 1.00 88.94 345 ILE A N 1
ATOM 2752 C CA . ILE A 1 345 ? -3.881 -2.638 -7.633 1.00 88.94 345 ILE A CA 1
ATOM 2753 C C . ILE A 1 345 ? -3.985 -2.171 -6.178 1.00 88.94 345 ILE A C 1
ATOM 2755 O O . ILE A 1 345 ? -4.056 -2.999 -5.271 1.00 88.94 345 ILE A O 1
ATOM 2759 N N . LEU A 1 346 ? -4.017 -0.856 -5.942 1.00 87.94 346 LEU A N 1
ATOM 2760 C CA . LEU A 1 346 ? -4.028 -0.278 -4.598 1.00 87.94 346 LEU A CA 1
ATOM 2761 C C . LEU A 1 346 ? -5.344 -0.511 -3.847 1.00 87.94 346 LEU A C 1
ATOM 2763 O O . LEU A 1 346 ? -5.299 -0.708 -2.633 1.00 87.94 346 LEU A O 1
ATOM 2767 N N . LYS A 1 347 ? -6.493 -0.573 -4.537 1.00 79.81 347 LYS A N 1
ATOM 2768 C CA . LYS A 1 347 ? -7.780 -0.967 -3.924 1.00 79.81 347 LYS A CA 1
ATOM 2769 C C . LYS A 1 347 ? -7.733 -2.363 -3.298 1.00 79.81 347 LYS A C 1
ATOM 2771 O O . LYS A 1 347 ? -8.465 -2.626 -2.348 1.00 79.81 347 LYS A O 1
ATOM 2776 N N . GLY A 1 348 ? -6.872 -3.245 -3.808 1.00 80.19 348 GLY A N 1
ATOM 2777 C CA . GLY A 1 348 ? -6.665 -4.593 -3.279 1.00 80.19 348 GLY A CA 1
ATOM 2778 C C . GLY A 1 348 ? -5.824 -4.666 -1.999 1.00 80.19 348 GLY A C 1
ATOM 2779 O O . GLY A 1 348 ? -5.548 -5.772 -1.536 1.00 80.19 348 GLY A O 1
ATOM 2780 N N . ASN A 1 349 ? -5.387 -3.527 -1.443 1.00 84.44 349 ASN A N 1
ATOM 2781 C CA . ASN A 1 349 ? -4.459 -3.437 -0.309 1.00 84.44 349 ASN A CA 1
ATOM 2782 C C . ASN A 1 349 ? -3.233 -4.367 -0.474 1.00 84.44 349 ASN A C 1
ATOM 2784 O O . ASN A 1 349 ? -2.999 -5.293 0.311 1.00 84.44 349 ASN A O 1
ATOM 2788 N N . PRO A 1 350 ? -2.425 -4.139 -1.522 1.00 91.25 350 PRO A N 1
ATOM 2789 C CA . PRO A 1 350 ? -1.388 -5.065 -1.977 1.00 91.25 350 PRO A CA 1
ATOM 2790 C C . PRO A 1 350 ? -0.175 -5.136 -1.043 1.00 91.25 350 PRO A C 1
ATOM 2792 O O . PRO A 1 350 ? 0.655 -6.035 -1.200 1.00 91.25 350 PRO A O 1
ATOM 2795 N N . LEU A 1 351 ? -0.055 -4.214 -0.080 1.00 93.38 351 LEU A N 1
ATOM 2796 C CA . LEU A 1 351 ? 1.058 -4.132 0.861 1.00 93.38 351 LEU A CA 1
ATOM 2797 C C . LEU A 1 351 ? 0.802 -5.000 2.100 1.00 93.38 351 LEU A C 1
ATOM 2799 O O . LEU A 1 351 ? -0.194 -4.860 2.807 1.00 93.38 351 LEU A O 1
ATOM 2803 N N . TRP A 1 352 ? 1.739 -5.898 2.385 1.00 91.00 352 TRP A N 1
ATOM 2804 C CA . TRP A 1 352 ? 1.712 -6.852 3.488 1.00 91.00 352 TRP A CA 1
ATOM 2805 C C . TRP A 1 352 ? 2.956 -6.640 4.352 1.00 91.00 352 TRP A C 1
ATOM 2807 O O . TRP A 1 352 ? 4.042 -7.080 3.967 1.00 91.00 352 TRP A O 1
ATOM 2817 N N . PRO A 1 353 ? 2.829 -5.951 5.498 1.00 88.94 353 PRO A N 1
ATOM 2818 C CA . PRO A 1 353 ? 3.950 -5.727 6.401 1.00 88.94 353 PRO A CA 1
ATOM 2819 C C . PRO A 1 353 ? 4.498 -7.043 6.968 1.00 88.94 353 PRO A C 1
ATOM 2821 O O . PRO A 1 353 ? 3.768 -8.024 7.121 1.00 88.94 353 PRO A O 1
ATOM 2824 N N . SER A 1 354 ? 5.786 -7.044 7.291 1.00 82.19 354 SER A N 1
ATOM 2825 C CA . SER A 1 354 ? 6.514 -8.136 7.933 1.00 82.19 354 SER A CA 1
ATOM 2826 C C . SER A 1 354 ? 7.312 -7.584 9.112 1.00 82.19 354 SER A C 1
ATOM 2828 O O . SER A 1 354 ? 7.859 -6.484 9.021 1.00 82.19 354 SER A O 1
ATOM 2830 N N . GLU A 1 355 ? 7.409 -8.364 10.189 1.00 79.44 355 GLU A N 1
ATOM 2831 C CA . GLU A 1 355 ? 8.311 -8.070 11.313 1.00 79.44 355 GLU A CA 1
ATOM 2832 C C . GLU A 1 355 ? 9.699 -8.700 11.114 1.00 79.44 355 GLU A C 1
ATOM 2834 O O . GLU A 1 355 ? 10.630 -8.420 11.867 1.00 79.44 355 GLU A O 1
ATOM 2839 N N . ASP A 1 356 ? 9.875 -9.514 10.065 1.00 71.12 356 ASP A N 1
ATOM 2840 C CA . ASP A 1 356 ? 11.191 -9.994 9.637 1.00 71.12 356 ASP A CA 1
ATOM 2841 C C . ASP A 1 356 ? 11.945 -8.876 8.901 1.00 71.12 356 ASP A C 1
ATOM 2843 O O . ASP A 1 356 ? 11.985 -8.796 7.670 1.00 71.12 356 ASP A O 1
ATOM 2847 N N . ILE A 1 357 ? 12.473 -7.946 9.694 1.00 65.44 357 ILE A N 1
ATOM 2848 C CA . ILE A 1 357 ? 13.243 -6.783 9.258 1.00 65.44 357 ILE A CA 1
ATOM 2849 C C . ILE A 1 357 ? 14.724 -7.131 9.458 1.00 65.44 357 ILE A C 1
ATOM 2851 O O . ILE A 1 357 ? 15.275 -6.874 10.524 1.00 65.44 357 ILE A O 1
ATOM 2855 N N . ASN A 1 358 ? 15.386 -7.776 8.485 1.00 56.78 358 ASN A N 1
ATOM 2856 C CA . ASN A 1 358 ? 16.801 -8.158 8.632 1.00 56.78 358 ASN A CA 1
ATOM 2857 C C . ASN A 1 358 ? 17.584 -8.309 7.310 1.00 56.78 358 ASN A C 1
ATOM 2859 O O . ASN A 1 358 ? 17.551 -9.349 6.659 1.00 56.78 358 ASN A O 1
ATOM 2863 N N . SER A 1 359 ? 18.409 -7.298 6.984 1.00 40.72 359 SER A N 1
ATOM 2864 C CA . SER A 1 359 ? 19.778 -7.477 6.431 1.00 40.72 359 SER A CA 1
ATOM 2865 C C . SER A 1 359 ? 20.627 -6.191 6.353 1.00 40.72 359 SER A C 1
ATOM 2867 O O . SER A 1 359 ? 21.831 -6.295 6.150 1.00 40.72 359 SER A O 1
ATOM 2869 N N . ALA A 1 360 ? 20.084 -4.988 6.596 1.00 36.25 360 ALA A N 1
ATOM 2870 C CA . ALA A 1 360 ? 20.891 -3.753 6.637 1.00 36.25 360 ALA A CA 1
ATOM 2871 C C . ALA A 1 360 ? 21.420 -3.384 8.044 1.00 36.25 360 ALA A C 1
ATOM 2873 O O . ALA A 1 360 ? 22.450 -2.721 8.162 1.00 36.25 360 ALA A O 1
ATOM 2874 N N . GLN A 1 361 ? 20.775 -3.841 9.125 1.00 37.69 361 GLN A N 1
ATOM 2875 C CA . GLN A 1 361 ? 21.248 -3.597 10.500 1.00 37.69 361 GLN A CA 1
ATOM 2876 C C . GLN A 1 361 ? 22.397 -4.525 10.924 1.00 37.69 361 GLN A C 1
ATOM 2878 O O . GLN A 1 361 ? 23.225 -4.128 11.737 1.00 37.69 361 GLN A O 1
ATOM 2883 N N . LYS A 1 362 ? 22.549 -5.691 10.280 1.00 32.16 362 LYS A N 1
ATOM 2884 C CA . LYS A 1 362 ? 23.702 -6.595 10.469 1.00 32.16 362 LYS A CA 1
ATOM 2885 C C . LYS A 1 362 ? 25.021 -6.049 9.891 1.00 32.16 362 LYS A C 1
ATOM 2887 O O . LYS A 1 362 ? 26.078 -6.603 10.153 1.00 32.16 362 LYS A O 1
ATOM 2892 N N . TYR A 1 363 ? 24.953 -4.950 9.136 1.00 34.41 363 TYR A N 1
ATOM 2893 C CA . TYR A 1 363 ? 26.102 -4.181 8.641 1.00 34.41 363 TYR A CA 1
ATOM 2894 C C . TYR A 1 363 ? 26.234 -2.802 9.324 1.00 34.41 363 TYR A C 1
ATOM 2896 O O . TYR A 1 363 ? 27.033 -1.976 8.884 1.00 34.41 363 TYR A O 1
ATOM 2904 N N . LYS A 1 364 ? 25.461 -2.542 10.395 1.00 35.75 364 LYS A N 1
ATOM 2905 C CA . LYS A 1 364 ? 25.603 -1.363 11.272 1.00 35.75 364 LYS A CA 1
ATOM 2906 C C . LYS A 1 364 ? 26.306 -1.657 12.602 1.00 35.75 364 LYS A C 1
ATOM 2908 O O . LYS A 1 364 ? 26.737 -0.709 13.252 1.00 35.75 364 LYS A O 1
ATOM 2913 N N . GLU A 1 365 ? 26.494 -2.921 12.983 1.00 30.39 365 GLU A N 1
ATOM 2914 C CA . GLU A 1 365 ? 27.579 -3.267 13.905 1.00 30.39 365 GLU A CA 1
ATOM 2915 C C . GLU A 1 365 ? 28.878 -3.205 13.105 1.00 30.39 365 GLU A C 1
ATOM 2917 O O . GLU A 1 365 ? 29.117 -4.004 12.199 1.00 30.39 365 GLU A O 1
ATOM 2922 N N . GLY A 1 366 ? 29.662 -2.160 13.364 1.00 29.48 366 GLY A N 1
ATOM 2923 C CA . GLY A 1 366 ? 30.912 -1.917 12.668 1.00 29.48 366 GLY A CA 1
ATOM 2924 C C . GLY A 1 366 ? 31.820 -3.142 12.714 1.00 29.48 366 GLY A C 1
ATOM 2925 O O . GLY A 1 366 ? 31.914 -3.836 13.726 1.00 29.48 366 GLY A O 1
ATOM 2926 N N . ILE A 1 367 ? 32.532 -3.375 11.614 1.00 27.66 367 ILE A N 1
ATOM 2927 C CA . ILE A 1 367 ? 33.742 -4.191 11.638 1.00 27.66 367 ILE A CA 1
ATOM 2928 C C . ILE A 1 367 ? 34.615 -3.639 12.770 1.00 27.66 367 ILE A C 1
ATOM 2930 O O . ILE A 1 367 ? 35.055 -2.489 12.718 1.00 27.66 367 ILE A O 1
ATOM 2934 N N . LYS A 1 368 ? 34.822 -4.451 13.808 1.00 30.75 368 LYS A N 1
ATOM 2935 C CA . LYS A 1 368 ? 35.751 -4.178 14.900 1.00 30.75 368 LYS A CA 1
ATOM 2936 C C . LYS A 1 368 ? 37.157 -4.165 14.299 1.00 30.75 368 LYS A C 1
ATOM 2938 O O . LYS A 1 368 ? 37.738 -5.216 14.054 1.00 30.75 368 LYS A O 1
ATOM 2943 N N . ILE A 1 369 ? 37.674 -2.980 13.990 1.00 26.86 369 ILE A N 1
ATOM 2944 C CA . ILE A 1 369 ? 39.094 -2.798 13.693 1.00 26.86 369 ILE A CA 1
ATOM 2945 C C . ILE A 1 369 ? 39.760 -2.527 15.040 1.00 26.86 369 ILE A C 1
ATOM 2947 O O . ILE A 1 369 ? 39.657 -1.430 15.584 1.00 26.86 369 ILE A O 1
ATOM 2951 N N . GLU A 1 370 ? 40.360 -3.565 15.615 1.00 25.50 370 GLU A N 1
ATOM 2952 C CA . GLU A 1 370 ? 41.190 -3.450 16.811 1.00 25.50 370 GLU A CA 1
ATOM 2953 C C . GLU A 1 370 ? 42.528 -2.821 16.412 1.00 25.50 370 GLU A C 1
ATOM 2955 O O . GLU A 1 370 ? 43.252 -3.359 15.577 1.00 25.50 370 GLU A O 1
ATOM 2960 N N . PHE A 1 371 ? 42.845 -1.667 16.998 1.00 23.75 371 PHE A N 1
ATOM 2961 C CA . PHE A 1 371 ? 44.214 -1.170 17.026 1.00 23.75 371 PHE A CA 1
ATOM 2962 C C . PHE A 1 371 ? 44.825 -1.583 18.355 1.00 23.75 371 PHE A C 1
ATOM 2964 O O . PHE A 1 371 ? 44.343 -1.204 19.423 1.00 23.75 371 PHE A O 1
ATOM 2971 N N . ASP A 1 372 ? 45.872 -2.387 18.254 1.00 25.77 372 ASP A N 1
ATOM 2972 C CA . ASP A 1 372 ? 46.672 -2.853 19.370 1.00 25.77 372 ASP A CA 1
ATOM 2973 C C . ASP A 1 372 ? 47.381 -1.649 20.001 1.00 25.77 372 ASP A C 1
ATOM 2975 O O . ASP A 1 372 ? 48.166 -0.977 19.335 1.00 25.77 372 ASP A O 1
ATOM 2979 N N . THR A 1 373 ? 47.082 -1.326 21.259 1.00 28.17 373 THR A N 1
ATOM 2980 C CA . THR A 1 373 ? 48.029 -0.588 22.105 1.00 28.17 373 THR A CA 1
ATOM 2981 C C . THR A 1 373 ? 47.850 -0.954 23.573 1.00 28.17 373 THR A C 1
ATOM 2983 O O . THR A 1 373 ? 46.856 -0.657 24.234 1.00 28.17 373 THR A O 1
ATOM 2986 N N . ASP A 1 374 ? 48.894 -1.613 24.046 1.00 27.11 374 ASP A N 1
ATOM 2987 C CA . ASP A 1 374 ? 49.175 -2.083 25.387 1.00 27.11 374 ASP A CA 1
ATOM 2988 C C . ASP A 1 374 ? 49.279 -0.947 26.444 1.00 27.11 374 ASP A C 1
ATOM 2990 O O . ASP A 1 374 ? 50.122 -0.063 26.329 1.00 27.11 374 ASP A O 1
ATOM 2994 N N . VAL A 1 375 ? 48.440 -1.056 27.495 1.00 32.62 375 VAL A N 1
ATOM 2995 C CA . VAL A 1 375 ? 48.703 -0.998 28.970 1.00 32.62 375 VAL A CA 1
ATOM 2996 C C . VAL A 1 375 ? 49.429 0.265 29.561 1.00 32.62 375 VAL A C 1
ATOM 2998 O O . VAL A 1 375 ? 50.414 0.737 29.021 1.00 32.62 375 VAL A O 1
ATOM 3001 N N . LYS A 1 376 ? 49.099 0.889 30.720 1.00 29.56 376 LYS A N 1
ATOM 3002 C CA . LYS A 1 376 ? 48.983 0.367 32.108 1.00 29.56 376 LYS A CA 1
ATOM 3003 C C . LYS A 1 376 ? 48.350 1.321 33.142 1.00 29.56 376 LYS A C 1
ATOM 3005 O O . LYS A 1 376 ? 48.769 2.457 33.292 1.00 29.56 376 LYS A O 1
ATOM 3010 N N . SER A 1 377 ? 47.509 0.691 33.977 1.00 32.34 377 SER A N 1
ATOM 3011 C CA . SER A 1 377 ? 47.468 0.697 35.457 1.00 32.34 377 SER A CA 1
ATOM 3012 C C . SER A 1 377 ? 47.184 1.990 36.235 1.00 32.34 377 SER A C 1
ATOM 3014 O O . SER A 1 377 ? 48.027 2.875 36.328 1.00 32.34 377 SER A O 1
ATOM 3016 N N . GLY A 1 378 ? 46.080 1.969 36.997 1.00 30.56 378 GLY A N 1
ATOM 3017 C CA . GLY A 1 378 ? 45.903 2.828 38.173 1.00 30.56 378 GLY A CA 1
ATOM 3018 C C . GLY A 1 378 ? 44.476 2.917 38.727 1.00 30.56 378 GLY A C 1
ATOM 3019 O O . GLY A 1 378 ? 43.892 3.987 38.688 1.00 30.56 378 GLY A O 1
ATOM 3020 N N . ASN A 1 379 ? 43.915 1.808 39.227 1.00 44.75 379 ASN A N 1
ATOM 3021 C CA . ASN A 1 379 ? 42.785 1.714 40.180 1.00 44.75 379 ASN A CA 1
ATOM 3022 C C . ASN A 1 379 ? 41.829 2.922 40.354 1.00 44.75 379 ASN A C 1
ATOM 3024 O O . ASN A 1 379 ? 41.704 3.480 41.445 1.00 44.75 379 ASN A O 1
ATOM 3028 N N . LYS A 1 380 ? 41.066 3.247 39.310 1.00 36.00 380 LYS A N 1
ATOM 3029 C CA . LYS A 1 380 ? 39.722 3.848 39.371 1.00 36.00 380 LYS A CA 1
ATOM 3030 C C . LYS A 1 380 ? 39.137 3.745 37.967 1.00 36.00 380 LYS A C 1
ATOM 3032 O O . LYS A 1 380 ? 39.682 4.338 37.043 1.00 36.00 380 LYS A O 1
ATOM 3037 N N . THR A 1 381 ? 38.066 2.979 37.781 1.00 28.86 381 THR A N 1
ATOM 3038 C CA . THR A 1 381 ? 37.338 2.995 36.509 1.00 28.86 381 THR A CA 1
ATOM 3039 C C . THR A 1 381 ? 36.768 4.397 36.317 1.00 28.86 381 THR A C 1
ATOM 3041 O O . THR A 1 381 ? 35.833 4.786 37.012 1.00 28.86 381 THR A O 1
ATOM 3044 N N . ILE A 1 382 ? 37.353 5.167 35.402 1.00 32.88 382 ILE A N 1
ATOM 3045 C CA . ILE A 1 382 ? 36.684 6.311 34.789 1.00 32.88 382 ILE A CA 1
ATOM 3046 C C . ILE A 1 382 ? 35.945 5.733 33.588 1.00 32.88 382 ILE A C 1
ATOM 3048 O O . ILE A 1 382 ? 36.568 5.306 32.618 1.00 32.88 382 ILE A O 1
ATOM 3052 N N . ILE A 1 383 ? 34.619 5.680 33.674 1.00 30.62 383 ILE A N 1
ATOM 3053 C CA . ILE A 1 383 ? 33.780 5.484 32.496 1.00 30.62 383 ILE A CA 1
ATOM 3054 C C . ILE A 1 383 ? 33.756 6.837 31.784 1.00 30.62 383 ILE A C 1
ATOM 3056 O O . ILE A 1 383 ? 33.224 7.806 32.322 1.00 30.62 383 ILE A O 1
ATOM 3060 N N . ILE A 1 384 ? 34.373 6.919 30.605 1.00 30.88 384 ILE A N 1
ATOM 3061 C CA . ILE A 1 384 ? 34.109 8.013 29.670 1.00 30.88 384 ILE A CA 1
ATOM 3062 C C . ILE A 1 384 ? 33.017 7.508 28.736 1.00 30.88 384 ILE A C 1
ATOM 3064 O O . ILE A 1 384 ? 33.282 6.744 27.810 1.00 30.88 384 ILE A O 1
ATOM 3068 N N . GLU A 1 385 ? 31.783 7.916 29.004 1.00 29.31 385 GLU A N 1
ATOM 3069 C CA . GLU A 1 385 ? 30.715 7.812 28.017 1.00 29.31 385 GLU A CA 1
ATOM 3070 C C . GLU A 1 385 ? 30.950 8.888 26.943 1.00 29.31 385 GLU A C 1
ATOM 3072 O O . GLU A 1 385 ? 31.181 10.052 27.292 1.00 29.31 385 GLU A O 1
ATOM 3077 N N . PRO A 1 386 ? 30.914 8.556 25.640 1.00 27.20 386 PRO A N 1
ATOM 3078 C CA . PRO A 1 386 ? 30.929 9.579 24.607 1.00 27.20 386 PRO A CA 1
ATOM 3079 C C . PRO A 1 386 ? 29.622 10.373 24.700 1.00 27.20 386 PRO A C 1
ATOM 3081 O O . PRO A 1 386 ? 28.562 9.907 24.296 1.00 27.20 386 PRO A O 1
ATOM 3084 N N . SER A 1 387 ? 29.693 11.591 25.235 1.00 29.89 387 SER A N 1
ATOM 3085 C CA . SER A 1 387 ? 28.524 12.450 25.454 1.00 29.89 387 SER A CA 1
ATOM 3086 C C . SER A 1 387 ? 28.030 13.172 24.200 1.00 29.89 387 SER A C 1
ATOM 3088 O O . SER A 1 387 ? 27.178 14.053 24.303 1.00 29.89 387 SER A O 1
ATOM 3090 N N . GLN A 1 388 ? 28.536 12.849 23.006 1.00 30.45 388 GLN A N 1
ATOM 3091 C CA . GLN A 1 388 ? 28.134 13.551 21.791 1.00 30.45 388 GLN A CA 1
ATOM 3092 C C . GLN A 1 388 ? 28.033 12.618 20.586 1.00 30.45 388 GLN A C 1
ATOM 3094 O O . GLN A 1 388 ? 29.002 11.977 20.180 1.00 30.45 388 GLN A O 1
ATOM 3099 N N . ILE A 1 389 ? 26.853 12.629 19.956 1.00 34.75 389 ILE A N 1
ATOM 3100 C CA . ILE A 1 389 ? 26.715 12.325 18.533 1.00 34.75 389 ILE A CA 1
ATOM 3101 C C . ILE A 1 389 ? 27.569 13.366 17.809 1.00 34.75 389 ILE A C 1
ATOM 3103 O O . ILE A 1 389 ? 27.180 14.529 17.688 1.00 34.75 389 ILE A O 1
ATOM 3107 N N . ILE A 1 390 ? 28.750 12.965 17.348 1.00 32.28 390 ILE A N 1
ATOM 3108 C CA . ILE A 1 390 ? 29.548 13.807 16.465 1.00 32.28 390 ILE A CA 1
ATOM 3109 C C . ILE A 1 390 ? 28.766 13.893 15.154 1.00 32.28 390 ILE A C 1
ATOM 3111 O O . ILE A 1 390 ? 28.705 12.928 14.390 1.00 32.28 390 ILE A O 1
ATOM 3115 N N . LYS A 1 391 ? 28.136 15.046 14.889 1.00 34.91 391 LYS A N 1
ATOM 3116 C CA . LYS A 1 391 ? 27.705 15.378 13.529 1.00 34.91 391 LYS A CA 1
ATOM 3117 C C . LYS A 1 391 ? 28.948 15.273 12.653 1.00 34.91 391 LYS A C 1
ATOM 3119 O O . LYS A 1 391 ? 29.920 15.988 12.892 1.00 34.91 391 LYS A O 1
ATOM 3124 N N . ALA A 1 392 ? 28.920 14.366 11.677 1.00 32.09 392 ALA A N 1
ATOM 3125 C CA . ALA A 1 392 ? 29.962 14.283 10.667 1.00 32.09 392 ALA A CA 1
ATOM 3126 C C . ALA A 1 392 ? 30.223 15.695 10.129 1.00 32.09 392 ALA A C 1
ATOM 3128 O O . ALA A 1 392 ? 29.272 16.411 9.799 1.00 32.09 392 ALA A O 1
ATOM 3129 N N . SER A 1 393 ? 31.491 16.115 10.111 1.00 40.50 393 SER A N 1
ATOM 3130 C CA . SER A 1 393 ? 31.830 17.450 9.630 1.00 40.50 393 SER A CA 1
ATOM 3131 C C . SER A 1 393 ? 31.287 17.622 8.206 1.00 40.50 393 SER A C 1
ATOM 3133 O O . SER A 1 393 ? 31.250 16.646 7.445 1.00 40.50 393 SER A O 1
ATOM 3135 N N . PRO A 1 394 ? 30.864 18.835 7.812 1.00 46.38 394 PRO A N 1
ATOM 3136 C CA . PRO A 1 394 ? 30.463 19.104 6.434 1.00 46.38 394 PRO A CA 1
ATOM 3137 C C . PRO A 1 394 ? 31.506 18.605 5.423 1.00 46.38 394 PRO A C 1
ATOM 3139 O O . PRO A 1 394 ? 31.141 18.034 4.402 1.00 46.38 394 PRO A O 1
ATOM 3142 N N . GLU A 1 395 ? 32.796 18.698 5.761 1.00 45.25 395 GLU A N 1
ATOM 3143 C CA . GLU A 1 395 ? 33.898 18.148 4.965 1.00 45.25 395 GLU A CA 1
ATOM 3144 C C . GLU A 1 395 ? 33.854 16.622 4.827 1.00 45.25 395 GLU A C 1
ATOM 3146 O O . GLU A 1 395 ? 34.049 16.110 3.729 1.00 45.25 395 GLU A O 1
ATOM 3151 N N . PHE A 1 396 ? 33.564 15.872 5.894 1.00 42.56 396 PHE A N 1
ATOM 3152 C CA . PHE A 1 396 ? 33.446 14.413 5.824 1.00 42.56 396 PHE A CA 1
ATOM 3153 C C . PHE A 1 396 ? 32.212 13.980 5.022 1.00 42.56 396 PHE A C 1
ATOM 3155 O O . PHE A 1 396 ? 32.273 13.025 4.247 1.00 42.56 396 PHE A O 1
ATOM 3162 N N . ILE A 1 397 ? 31.096 14.701 5.165 1.00 45.00 397 ILE A N 1
ATOM 3163 C CA . ILE A 1 397 ? 29.879 14.465 4.377 1.00 45.00 397 ILE A CA 1
ATOM 3164 C C . ILE A 1 397 ? 30.143 14.747 2.894 1.00 45.00 397 ILE A C 1
ATOM 3166 O O . ILE A 1 397 ? 29.752 13.944 2.046 1.00 45.00 397 ILE A O 1
ATOM 3170 N N . GLU A 1 398 ? 30.835 15.838 2.567 1.00 48.19 398 GLU A N 1
ATOM 3171 C CA . GLU A 1 398 ? 31.219 16.155 1.189 1.00 48.19 398 GLU A CA 1
ATOM 3172 C C . GLU A 1 398 ? 32.242 15.158 0.628 1.00 48.19 398 GLU A C 1
ATOM 3174 O O . GLU A 1 398 ? 32.084 14.701 -0.502 1.00 48.19 398 GLU A O 1
ATOM 3179 N N . GLN A 1 399 ? 33.214 14.695 1.420 1.00 47.78 399 GLN A N 1
ATOM 3180 C CA . GLN A 1 399 ? 34.126 13.616 1.015 1.00 47.78 399 GLN A CA 1
ATOM 3181 C C . GLN A 1 399 ? 33.384 12.294 0.762 1.00 47.78 399 GLN A C 1
ATOM 3183 O O . GLN A 1 399 ? 33.688 11.584 -0.199 1.00 47.78 399 GLN A O 1
ATOM 3188 N N . ALA A 1 400 ? 32.384 11.960 1.580 1.00 42.66 400 ALA A N 1
ATOM 3189 C CA . ALA A 1 400 ? 31.556 10.772 1.393 1.00 42.66 400 ALA A CA 1
ATOM 3190 C C . ALA A 1 400 ? 30.645 10.889 0.157 1.00 42.66 400 ALA A C 1
ATOM 3192 O O . ALA A 1 400 ? 30.520 9.927 -0.605 1.00 42.66 400 ALA A O 1
ATOM 3193 N N . LYS A 1 401 ? 30.055 12.067 -0.094 1.00 46.75 401 LYS A N 1
ATOM 3194 C CA . LYS A 1 401 ? 29.302 12.360 -1.327 1.00 46.75 401 LYS A CA 1
ATOM 3195 C C . LYS A 1 401 ? 30.197 12.281 -2.559 1.00 46.75 401 LYS A C 1
ATOM 3197 O O . LYS A 1 401 ? 29.796 11.672 -3.548 1.00 46.75 401 LYS A O 1
ATOM 3202 N N . GLN A 1 402 ? 31.408 12.830 -2.489 1.00 53.47 402 GLN A N 1
ATOM 3203 C CA . GLN A 1 402 ? 32.385 12.779 -3.571 1.00 53.47 402 GLN A CA 1
ATOM 3204 C C . GLN A 1 402 ? 32.817 11.337 -3.857 1.00 53.47 402 GLN A C 1
ATOM 3206 O O . GLN A 1 402 ? 32.776 10.915 -5.010 1.00 53.47 402 GLN A O 1
ATOM 3211 N N . ARG A 1 403 ? 33.102 10.532 -2.824 1.00 51.03 403 ARG A N 1
ATOM 3212 C CA . ARG A 1 403 ? 33.378 9.092 -2.978 1.00 51.03 403 ARG A CA 1
ATOM 3213 C C . ARG A 1 403 ? 32.199 8.324 -3.569 1.00 51.03 403 ARG A C 1
ATOM 3215 O O . ARG A 1 403 ? 32.402 7.492 -4.445 1.00 51.03 403 ARG A O 1
ATOM 3222 N N . LYS A 1 404 ? 30.960 8.601 -3.143 1.00 48.38 404 LYS A N 1
ATOM 3223 C CA . LYS A 1 404 ? 29.755 7.985 -3.729 1.00 48.38 404 LYS A CA 1
ATOM 3224 C C . LYS A 1 404 ? 29.584 8.380 -5.201 1.00 48.38 404 LYS A C 1
ATOM 3226 O O . LYS A 1 404 ? 29.254 7.533 -6.023 1.00 48.38 404 LYS A O 1
ATOM 3231 N N . LYS A 1 405 ? 29.854 9.643 -5.54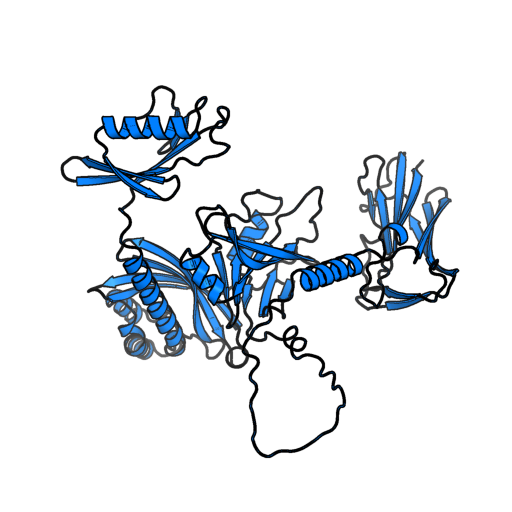2 1.00 52.66 405 LYS A N 1
ATOM 3232 C CA . LYS A 1 405 ? 29.834 10.158 -6.918 1.00 52.66 405 LYS A CA 1
ATOM 3233 C C . LYS A 1 405 ? 30.930 9.526 -7.780 1.00 52.66 405 LYS A C 1
ATOM 3235 O O . LYS A 1 405 ? 30.684 9.261 -8.947 1.00 52.66 405 LYS A O 1
ATOM 3240 N N . GLU A 1 406 ? 32.106 9.248 -7.220 1.00 57.34 406 GLU A N 1
ATOM 3241 C CA . GLU A 1 406 ? 33.181 8.508 -7.892 1.00 57.34 406 GLU A CA 1
ATOM 3242 C C . GLU A 1 406 ? 32.856 7.021 -8.073 1.00 57.34 406 GLU A C 1
ATOM 3244 O O . GLU A 1 406 ? 33.121 6.477 -9.139 1.00 57.34 406 GLU A O 1
ATOM 3249 N N . LEU A 1 407 ? 32.217 6.379 -7.090 1.00 51.81 407 LEU A N 1
ATOM 3250 C CA . LEU A 1 407 ? 31.769 4.981 -7.175 1.00 51.81 407 LEU A CA 1
ATOM 3251 C C . LEU A 1 407 ? 30.650 4.759 -8.206 1.00 51.81 407 LEU A C 1
ATOM 3253 O O . LEU A 1 407 ? 30.516 3.655 -8.727 1.00 51.81 407 LEU A O 1
ATOM 3257 N N . LEU A 1 408 ? 29.849 5.791 -8.491 1.00 54.12 408 LEU A N 1
ATOM 3258 C CA . LEU A 1 408 ? 28.760 5.759 -9.476 1.00 54.12 408 LEU A CA 1
ATOM 3259 C C . LEU A 1 408 ? 29.202 6.139 -10.897 1.00 54.12 408 LEU A C 1
ATOM 3261 O O . LEU A 1 408 ? 28.393 6.044 -11.819 1.00 54.12 408 LEU A O 1
ATOM 3265 N N . LYS A 1 409 ? 30.453 6.574 -11.102 1.00 65.94 409 LYS A N 1
ATOM 3266 C CA . LYS A 1 409 ? 30.964 6.817 -12.456 1.00 65.94 409 LYS A CA 1
ATOM 3267 C C . LYS A 1 409 ? 31.125 5.479 -13.180 1.00 65.94 409 LYS A C 1
ATOM 3269 O O . LYS A 1 409 ? 31.781 4.589 -12.631 1.00 65.94 409 LYS A O 1
ATOM 3274 N N . PRO A 1 410 ? 30.569 5.329 -14.396 1.00 69.88 410 PRO A N 1
ATOM 3275 C CA . PRO A 1 410 ? 30.807 4.138 -15.186 1.00 69.88 410 PRO A CA 1
ATOM 3276 C C . PRO A 1 410 ? 32.306 3.957 -15.423 1.00 69.88 410 PRO A C 1
ATOM 3278 O O . PRO A 1 410 ? 33.007 4.911 -15.761 1.00 69.88 410 PRO A O 1
ATOM 3281 N N . ALA A 1 411 ? 32.804 2.745 -15.213 1.00 75.44 411 ALA A N 1
ATOM 3282 C CA . ALA A 1 411 ? 34.159 2.391 -15.579 1.00 75.44 411 ALA A CA 1
ATOM 3283 C C . ALA A 1 411 ? 34.260 2.383 -17.108 1.00 75.44 411 ALA A C 1
ATOM 3285 O O . ALA A 1 411 ? 33.455 1.730 -17.777 1.00 75.44 411 ALA A O 1
ATOM 3286 N N . THR A 1 412 ? 35.231 3.136 -17.619 1.00 84.19 412 THR A N 1
ATOM 3287 C CA . THR A 1 412 ? 35.541 3.256 -19.043 1.00 84.19 412 THR A CA 1
ATOM 3288 C C . THR A 1 412 ? 36.899 2.634 -19.361 1.00 84.19 412 THR A C 1
ATOM 3290 O O . THR A 1 412 ? 37.750 2.531 -18.476 1.00 84.19 412 THR A O 1
ATOM 3293 N N . GLY A 1 413 ? 37.141 2.293 -20.623 1.00 89.25 413 GLY A N 1
ATOM 3294 C CA . GLY A 1 413 ? 38.363 1.653 -21.101 1.00 89.25 413 GLY A CA 1
ATOM 3295 C C . GLY A 1 413 ? 38.454 0.183 -20.707 1.00 89.25 413 GLY A C 1
ATOM 3296 O O . GLY A 1 413 ? 39.558 -0.328 -20.542 1.00 89.25 413 GLY A O 1
ATOM 3297 N N . LEU A 1 414 ? 37.318 -0.489 -20.498 1.00 91.38 414 LEU A N 1
ATOM 3298 C CA . LEU A 1 414 ? 37.294 -1.897 -20.112 1.00 91.38 414 LEU A CA 1
ATOM 3299 C C . LEU A 1 414 ? 37.008 -2.797 -21.300 1.00 91.38 414 LEU A C 1
ATOM 3301 O O . LEU A 1 414 ? 37.734 -3.767 -21.537 1.00 91.38 414 LEU A O 1
ATOM 3305 N N . PHE A 1 415 ? 35.960 -2.457 -22.041 1.00 94.50 415 PHE A N 1
ATOM 3306 C CA . PHE A 1 415 ? 35.522 -3.233 -23.181 1.00 94.50 415 PHE A CA 1
ATOM 3307 C C . PHE A 1 415 ? 35.390 -2.373 -24.432 1.00 94.50 415 PHE A C 1
ATOM 3309 O O . PHE A 1 415 ? 35.231 -1.159 -24.377 1.00 94.50 415 PHE A O 1
ATOM 3316 N N . ASP A 1 416 ? 35.454 -3.046 -25.567 1.00 94.81 416 ASP A N 1
ATOM 3317 C CA . ASP A 1 416 ? 35.058 -2.527 -26.863 1.00 94.81 416 ASP A CA 1
ATOM 3318 C C . ASP A 1 416 ? 34.133 -3.566 -27.498 1.00 94.81 416 ASP A C 1
ATOM 3320 O O . ASP A 1 416 ? 34.455 -4.758 -27.516 1.00 94.81 416 ASP A O 1
ATOM 3324 N N . THR A 1 417 ? 32.961 -3.151 -27.967 1.00 96.94 417 THR A N 1
ATOM 3325 C CA . THR A 1 417 ? 32.034 -4.057 -28.647 1.00 96.94 417 THR A CA 1
ATOM 3326 C C . THR A 1 417 ? 32.118 -3.796 -30.137 1.00 96.94 417 THR A C 1
ATOM 3328 O O . THR A 1 417 ? 31.910 -2.680 -30.600 1.00 96.94 417 THR A O 1
ATOM 3331 N N . VAL A 1 418 ? 32.402 -4.845 -30.902 1.00 96.12 418 VAL A N 1
ATOM 3332 C CA . VAL A 1 418 ? 32.495 -4.767 -32.362 1.00 96.12 418 VAL A CA 1
ATOM 3333 C C . VAL A 1 418 ? 31.343 -5.524 -33.004 1.00 96.12 418 VAL A C 1
ATOM 3335 O O . VAL A 1 418 ? 30.938 -6.570 -32.496 1.00 96.12 418 VAL A O 1
ATOM 3338 N N . LEU A 1 419 ? 30.832 -5.004 -34.121 1.00 97.88 419 LEU A N 1
ATOM 3339 C CA . LEU A 1 419 ? 29.773 -5.617 -34.921 1.00 97.88 419 LEU A CA 1
ATOM 3340 C C . LEU A 1 419 ? 30.126 -5.562 -36.410 1.00 97.88 419 LEU A C 1
ATOM 3342 O O . LEU A 1 419 ? 30.223 -4.493 -37.020 1.00 97.88 419 LEU A O 1
ATOM 3346 N N . ASP A 1 420 ? 30.224 -6.740 -37.008 1.00 96.81 420 ASP A N 1
ATOM 3347 C CA . ASP A 1 420 ? 30.369 -6.947 -38.436 1.00 96.81 420 ASP A CA 1
ATOM 3348 C C . ASP A 1 420 ? 29.125 -7.605 -39.021 1.00 96.81 420 ASP A C 1
ATOM 3350 O O . ASP A 1 420 ? 28.518 -8.502 -38.441 1.00 96.81 420 ASP A O 1
ATOM 3354 N N . THR A 1 421 ? 28.732 -7.138 -40.201 1.00 96.00 421 THR A N 1
ATOM 3355 C CA . THR A 1 421 ? 27.516 -7.579 -40.880 1.00 96.00 421 THR A CA 1
ATOM 3356 C C . THR A 1 421 ? 27.862 -8.057 -42.278 1.00 96.00 421 THR A C 1
ATOM 3358 O O . THR A 1 421 ? 28.481 -7.319 -43.044 1.00 96.00 421 THR A O 1
ATOM 3361 N N . THR A 1 422 ? 27.435 -9.267 -42.629 1.00 95.94 422 THR A N 1
ATOM 3362 C CA . THR A 1 422 ? 27.642 -9.858 -43.956 1.00 95.94 422 THR A CA 1
ATOM 3363 C C . THR A 1 422 ? 26.285 -10.145 -44.603 1.00 95.94 422 THR A C 1
ATOM 3365 O O . THR A 1 422 ? 25.625 -11.114 -44.208 1.00 95.94 422 THR A O 1
ATOM 3368 N N . PRO A 1 423 ? 25.842 -9.325 -45.573 1.00 90.62 423 PRO A N 1
ATOM 3369 C CA . PRO A 1 423 ? 24.615 -9.577 -46.321 1.00 90.62 423 PRO A CA 1
ATOM 3370 C C . PRO A 1 423 ? 24.708 -10.862 -47.154 1.00 90.62 423 PRO A C 1
ATOM 3372 O O . PRO A 1 423 ? 25.751 -11.170 -47.732 1.00 90.62 423 PRO A O 1
ATOM 3375 N N . LYS A 1 424 ? 23.597 -11.588 -47.236 1.00 88.38 424 LYS A N 1
ATOM 3376 C CA . LYS A 1 424 ? 23.321 -12.703 -48.150 1.00 88.38 424 LYS A CA 1
ATOM 3377 C C . LYS A 1 424 ? 21.909 -12.504 -48.708 1.00 88.38 424 LYS A C 1
ATOM 3379 O O . LYS A 1 424 ? 21.102 -11.859 -48.052 1.00 88.38 424 LYS A O 1
ATOM 3384 N N . ASP A 1 425 ? 21.607 -13.064 -49.877 1.00 82.81 425 ASP A N 1
ATOM 3385 C CA . ASP A 1 425 ? 20.397 -12.758 -50.669 1.00 82.81 425 ASP A CA 1
ATOM 3386 C C . ASP A 1 425 ? 19.108 -12.524 -49.851 1.00 82.81 425 ASP A C 1
ATOM 3388 O O . ASP A 1 425 ? 18.430 -11.516 -50.040 1.00 82.81 425 ASP A O 1
ATOM 3392 N N . GLU A 1 426 ? 18.799 -13.402 -48.891 1.00 90.06 426 GLU A N 1
ATOM 3393 C CA . GLU A 1 426 ? 17.602 -13.293 -48.041 1.00 90.06 426 GLU A CA 1
ATOM 3394 C C . GLU A 1 426 ? 17.888 -13.136 -46.541 1.00 90.06 426 GLU A C 1
ATOM 3396 O O . GLU A 1 426 ? 16.962 -13.159 -45.734 1.00 90.06 426 GLU A O 1
ATOM 3401 N N . THR A 1 427 ? 19.149 -12.985 -46.137 1.00 94.25 427 THR A N 1
ATOM 3402 C CA . THR A 1 427 ? 19.519 -12.908 -44.716 1.00 94.25 427 THR A CA 1
ATOM 3403 C C . THR A 1 427 ? 20.738 -12.028 -44.501 1.00 94.25 427 THR A C 1
ATOM 3405 O O . THR A 1 427 ? 21.633 -12.004 -45.338 1.00 94.25 427 THR A O 1
ATOM 3408 N N . ILE A 1 428 ? 20.881 -11.426 -43.330 1.00 95.81 428 ILE A N 1
ATOM 3409 C CA . ILE A 1 428 ? 22.132 -10.802 -42.907 1.00 95.81 428 ILE A CA 1
ATOM 3410 C C . ILE A 1 428 ? 22.730 -11.556 -41.726 1.00 95.81 428 ILE A C 1
ATOM 3412 O O . ILE A 1 428 ? 22.059 -11.828 -40.731 1.00 95.81 428 ILE A O 1
ATOM 3416 N N . LYS A 1 429 ? 24.011 -11.910 -41.845 1.00 97.38 429 LYS A N 1
ATOM 3417 C CA . LYS A 1 429 ? 24.786 -12.482 -40.742 1.00 97.38 429 LYS A CA 1
ATOM 3418 C C . LYS A 1 429 ? 25.403 -11.355 -39.922 1.00 97.38 429 LYS A C 1
ATOM 3420 O O . LYS A 1 429 ? 25.977 -10.438 -40.503 1.00 97.38 429 LYS A O 1
ATOM 3425 N N . MET A 1 430 ? 25.305 -11.451 -38.605 1.00 97.88 430 MET A N 1
ATOM 3426 C CA . MET A 1 430 ? 25.849 -10.519 -37.623 1.00 97.88 430 MET A CA 1
ATOM 3427 C C . MET A 1 430 ? 26.902 -11.256 -36.802 1.00 97.88 430 MET A C 1
ATOM 3429 O O . MET A 1 430 ? 26.566 -12.147 -36.027 1.00 97.88 430 MET A O 1
ATOM 3433 N N . ASP A 1 431 ? 28.166 -10.895 -36.978 1.00 98.00 431 ASP A N 1
ATOM 3434 C CA . ASP A 1 431 ? 29.277 -11.376 -36.165 1.00 98.00 431 ASP A CA 1
ATOM 3435 C C . ASP A 1 431 ? 29.679 -10.253 -35.210 1.00 98.00 431 ASP A C 1
ATOM 3437 O O . ASP A 1 431 ? 30.036 -9.161 -35.645 1.00 98.00 431 ASP A O 1
ATOM 3441 N N . PHE A 1 432 ? 29.589 -10.488 -33.905 1.00 98.25 432 PHE A N 1
ATOM 3442 C CA . PHE A 1 432 ? 29.878 -9.459 -32.908 1.00 98.25 432 PHE A CA 1
ATOM 3443 C C . PHE A 1 432 ? 30.655 -10.021 -31.733 1.00 98.25 432 PHE A C 1
ATOM 3445 O O . PHE A 1 432 ? 30.561 -11.206 -31.412 1.00 98.25 432 PHE A O 1
ATOM 3452 N N . ALA A 1 433 ? 31.451 -9.173 -31.090 1.00 97.88 433 ALA A N 1
ATOM 3453 C CA . ALA A 1 433 ? 32.302 -9.611 -29.998 1.00 97.88 433 ALA A CA 1
ATOM 3454 C C . ALA A 1 433 ? 32.490 -8.538 -28.931 1.00 97.88 433 ALA A C 1
ATOM 3456 O O . ALA A 1 433 ? 32.620 -7.359 -29.250 1.00 97.88 433 ALA A O 1
ATOM 3457 N N . LEU A 1 434 ? 32.578 -8.989 -27.677 1.00 97.69 434 LEU A N 1
ATOM 3458 C CA . LEU A 1 434 ? 33.077 -8.189 -26.563 1.00 97.69 434 LEU A CA 1
ATOM 3459 C C . LEU A 1 434 ? 34.594 -8.346 -26.495 1.00 97.69 434 LEU A C 1
ATOM 3461 O O . LEU A 1 434 ? 35.087 -9.436 -26.197 1.00 97.69 434 LEU A O 1
ATOM 3465 N N . HIS A 1 435 ? 35.326 -7.280 -26.772 1.00 97.00 435 HIS A N 1
ATOM 3466 C CA . HIS A 1 435 ? 36.779 -7.236 -26.726 1.00 97.00 435 HIS A CA 1
ATOM 3467 C C . HIS A 1 435 ? 37.245 -6.617 -25.409 1.00 97.00 435 HIS A C 1
ATOM 3469 O O . HIS A 1 435 ? 36.779 -5.550 -25.026 1.00 97.00 435 HIS A O 1
ATOM 3475 N N . ASN A 1 436 ? 38.158 -7.281 -24.703 1.00 96.00 436 ASN A N 1
ATOM 3476 C CA . ASN A 1 436 ? 38.766 -6.727 -23.497 1.00 96.00 436 ASN A CA 1
ATOM 3477 C C . ASN A 1 436 ? 39.931 -5.794 -23.851 1.00 96.00 436 ASN A C 1
ATOM 3479 O O . ASN A 1 436 ? 40.982 -6.265 -24.280 1.00 96.00 436 ASN A O 1
ATOM 3483 N N . ILE A 1 437 ? 39.762 -4.497 -23.587 1.00 95.56 437 ILE A N 1
ATOM 3484 C CA . ILE A 1 437 ? 40.750 -3.445 -23.878 1.00 95.56 437 ILE A CA 1
ATOM 3485 C C . ILE A 1 437 ? 41.443 -2.896 -22.619 1.00 95.56 437 ILE A C 1
ATOM 3487 O O . ILE A 1 437 ? 42.255 -1.979 -22.712 1.00 95.56 437 ILE A O 1
ATOM 3491 N N . SER A 1 438 ? 41.155 -3.457 -21.439 1.00 90.62 438 SER A N 1
ATOM 3492 C CA . SER A 1 438 ? 41.617 -2.918 -20.146 1.00 90.62 438 SER A CA 1
ATOM 3493 C C . SER A 1 438 ? 43.109 -3.113 -19.860 1.00 90.62 438 SER A C 1
ATOM 3495 O O . SER A 1 438 ? 43.651 -2.530 -18.924 1.00 90.62 438 SER A O 1
ATOM 3497 N N . GLY A 1 439 ? 43.795 -3.955 -20.637 1.00 90.12 439 GLY A N 1
ATOM 3498 C CA . GLY A 1 439 ? 45.183 -4.334 -20.372 1.00 90.12 439 GLY A CA 1
ATOM 3499 C C . GLY A 1 439 ? 45.353 -5.413 -19.291 1.00 90.12 439 GLY A C 1
ATOM 3500 O O . GLY A 1 439 ? 46.471 -5.890 -19.096 1.00 90.12 439 GLY A O 1
ATOM 3501 N N . GLU A 1 440 ? 44.275 -5.846 -18.634 1.00 91.81 440 GLU A N 1
ATOM 3502 C CA . GLU A 1 440 ? 44.269 -6.875 -17.587 1.00 91.81 440 GLU A CA 1
ATOM 3503 C C . GLU A 1 440 ? 43.203 -7.956 -17.839 1.00 91.81 440 GLU A C 1
ATOM 3505 O O . GLU A 1 440 ? 42.416 -7.868 -18.775 1.00 91.81 440 GLU A O 1
ATOM 3510 N N . THR A 1 441 ? 43.199 -9.037 -17.050 1.00 93.31 441 THR A N 1
ATOM 3511 C CA . THR A 1 441 ? 42.142 -10.063 -17.152 1.00 93.31 441 THR A CA 1
ATOM 3512 C C . THR A 1 441 ? 40.888 -9.583 -16.431 1.00 93.31 441 THR A C 1
ATOM 3514 O O . THR A 1 441 ? 40.931 -9.335 -15.229 1.00 93.31 441 THR A O 1
ATOM 3517 N N . LEU A 1 442 ? 39.761 -9.525 -17.140 1.00 92.06 442 LEU A N 1
ATOM 3518 C CA . LEU A 1 442 ? 38.479 -9.092 -16.592 1.00 92.06 442 LEU A CA 1
ATOM 3519 C C . LEU A 1 442 ? 37.612 -10.292 -16.212 1.00 92.06 442 LEU A C 1
ATOM 3521 O O . LEU A 1 442 ? 37.345 -11.166 -17.038 1.00 92.06 442 LEU A O 1
ATOM 3525 N N . ALA A 1 443 ? 37.145 -10.310 -14.964 1.00 91.25 443 ALA A N 1
ATOM 3526 C CA . ALA A 1 443 ? 36.100 -11.213 -14.492 1.00 91.25 443 ALA A CA 1
ATOM 3527 C C . ALA A 1 443 ? 34.746 -10.491 -14.505 1.00 91.25 443 ALA A C 1
ATOM 3529 O O . ALA A 1 443 ? 34.606 -9.375 -13.996 1.00 91.25 443 ALA A O 1
ATOM 3530 N N . PHE A 1 444 ? 33.751 -11.123 -15.114 1.00 91.94 444 PHE A N 1
ATOM 3531 C CA . PHE A 1 444 ? 32.402 -10.589 -15.258 1.00 91.94 444 PHE A CA 1
ATOM 3532 C C . PHE A 1 444 ? 31.397 -11.735 -15.325 1.00 91.94 444 PHE A C 1
ATOM 3534 O O . PHE A 1 444 ? 31.761 -12.895 -15.495 1.00 91.94 444 PHE A O 1
ATOM 3541 N N . TYR A 1 445 ? 30.116 -11.426 -15.212 1.00 90.19 445 TYR A N 1
ATOM 3542 C CA . TYR A 1 445 ? 29.061 -12.422 -15.266 1.00 90.19 445 TYR A CA 1
ATOM 3543 C C . TYR A 1 445 ? 27.886 -11.965 -16.127 1.00 90.19 445 TYR A C 1
ATOM 3545 O O . TYR A 1 445 ? 27.658 -10.771 -16.325 1.00 90.19 445 TYR A O 1
ATOM 3553 N N . PHE A 1 446 ? 27.117 -12.938 -16.609 1.00 87.38 446 PHE A N 1
ATOM 3554 C CA . PHE A 1 446 ? 25.781 -12.738 -17.166 1.00 87.38 446 PHE A CA 1
ATOM 3555 C C . PHE A 1 446 ? 24.748 -13.177 -16.129 1.00 87.38 446 PHE A C 1
ATOM 3557 O O . PHE A 1 446 ? 24.934 -14.197 -15.467 1.00 87.38 446 PHE A O 1
ATOM 3564 N N . SER A 1 447 ? 23.661 -12.421 -15.957 1.00 83.44 447 SER A N 1
ATOM 3565 C CA . SER A 1 447 ? 22.622 -12.740 -14.958 1.00 83.44 447 SER A CA 1
ATOM 3566 C C . SER A 1 447 ? 21.679 -13.879 -15.368 1.00 83.44 447 SER A C 1
ATOM 3568 O O . SER A 1 447 ? 20.872 -14.326 -14.558 1.00 83.44 447 SER A O 1
ATOM 3570 N N . SER A 1 448 ? 21.761 -14.336 -16.615 1.00 86.38 448 SER A N 1
ATOM 3571 C CA . SER A 1 448 ? 21.019 -15.478 -17.144 1.00 86.38 448 SER A CA 1
ATOM 3572 C C . SER A 1 448 ? 21.796 -16.098 -18.313 1.00 86.38 448 SER A C 1
ATOM 3574 O O . SER A 1 448 ? 22.875 -15.630 -18.685 1.00 86.38 448 SER A O 1
ATOM 3576 N N . SER A 1 449 ? 21.228 -17.131 -18.940 1.00 88.25 449 SER A N 1
ATOM 3577 C CA . SER A 1 449 ? 21.737 -17.649 -20.222 1.00 88.25 449 SER A CA 1
ATOM 3578 C C . SER A 1 449 ? 21.633 -16.657 -21.389 1.00 88.25 449 SER A C 1
ATOM 3580 O O . SER A 1 449 ? 22.255 -16.886 -22.427 1.00 88.25 449 SER A O 1
ATOM 3582 N N . GLN A 1 450 ? 20.918 -15.539 -21.222 1.00 91.88 450 GLN A N 1
ATOM 3583 C CA . GLN A 1 450 ? 20.908 -14.451 -22.189 1.00 91.88 450 GLN A CA 1
ATOM 3584 C C . GLN A 1 450 ? 22.174 -13.604 -22.057 1.00 91.88 450 GLN A C 1
ATOM 3586 O O . GLN A 1 450 ? 22.374 -12.893 -21.072 1.00 91.88 450 GLN A O 1
ATOM 3591 N N . LYS A 1 451 ? 23.026 -13.654 -23.082 1.00 93.81 451 LYS A N 1
ATOM 3592 C CA . LYS A 1 451 ? 24.316 -12.949 -23.083 1.00 93.81 451 LYS A CA 1
ATOM 3593 C C . LYS A 1 451 ? 24.276 -11.600 -23.793 1.00 93.81 451 LYS A C 1
ATOM 3595 O O . LYS A 1 451 ? 25.152 -10.773 -23.561 1.00 93.81 451 LYS A O 1
ATOM 3600 N N . PHE A 1 452 ? 23.280 -11.369 -24.640 1.00 94.94 452 PHE A N 1
ATOM 3601 C CA . PHE A 1 452 ? 23.169 -10.158 -25.443 1.00 94.94 452 PHE A CA 1
ATOM 3602 C C . PHE A 1 452 ? 21.711 -9.842 -25.815 1.00 94.94 452 PHE A C 1
ATOM 3604 O O . PHE A 1 452 ? 20.819 -10.690 -25.711 1.00 94.94 452 PHE A O 1
ATOM 3611 N N . TYR A 1 453 ? 21.496 -8.612 -26.275 1.00 91.44 453 TYR A N 1
ATOM 3612 C CA . TYR A 1 453 ? 20.338 -8.183 -27.047 1.00 91.44 453 TYR A CA 1
ATOM 3613 C C . TYR A 1 453 ? 20.760 -7.882 -28.479 1.00 91.44 453 TYR A C 1
ATOM 3615 O O . TYR A 1 453 ? 21.837 -7.332 -28.701 1.00 91.44 453 TYR A O 1
ATOM 3623 N N . ILE A 1 454 ? 19.872 -8.192 -29.418 1.00 94.38 454 ILE A N 1
ATOM 3624 C CA . ILE A 1 454 ? 19.909 -7.669 -30.780 1.00 94.38 454 ILE A CA 1
ATOM 3625 C C . ILE A 1 454 ? 18.532 -7.080 -31.047 1.00 94.38 454 ILE A C 1
ATOM 3627 O O . ILE A 1 454 ? 17.524 -7.773 -30.869 1.00 94.38 454 ILE A O 1
ATOM 3631 N N . PHE A 1 455 ? 18.492 -5.820 -31.450 1.00 92.69 455 PHE A N 1
ATOM 3632 C CA . PHE A 1 455 ? 17.278 -5.176 -31.927 1.00 92.69 455 PHE A CA 1
ATOM 3633 C C . PHE A 1 455 ? 17.585 -4.361 -33.176 1.00 92.69 455 PHE A C 1
ATOM 3635 O O . PHE A 1 455 ? 18.719 -3.929 -33.394 1.00 92.69 455 PHE A O 1
ATOM 3642 N N . ILE A 1 456 ? 16.573 -4.211 -34.022 1.00 94.38 456 ILE A N 1
ATOM 3643 C CA . ILE A 1 456 ? 16.697 -3.559 -35.319 1.00 94.38 456 ILE A CA 1
ATOM 3644 C C . ILE A 1 456 ? 15.638 -2.482 -35.399 1.00 94.38 456 ILE A C 1
ATOM 3646 O O . ILE A 1 456 ? 14.458 -2.761 -35.172 1.00 94.38 456 ILE A O 1
ATOM 3650 N N . THR A 1 457 ? 16.067 -1.269 -35.718 1.00 91.38 457 THR A N 1
ATOM 3651 C CA . THR A 1 457 ? 15.191 -0.108 -35.867 1.00 91.38 457 THR A CA 1
ATOM 3652 C C . THR A 1 457 ? 15.106 0.327 -37.320 1.00 91.38 457 THR A C 1
ATOM 3654 O O . THR A 1 457 ? 16.077 0.198 -38.068 1.00 91.38 457 THR A O 1
ATOM 3657 N N . ASP A 1 458 ? 13.949 0.841 -37.724 1.00 90.19 458 ASP A N 1
ATOM 3658 C CA . ASP A 1 458 ? 13.782 1.524 -39.006 1.00 90.19 458 ASP A CA 1
ATOM 3659 C C . ASP A 1 458 ? 14.409 2.935 -38.990 1.00 90.19 458 ASP A C 1
ATOM 3661 O O . ASP A 1 458 ? 14.945 3.400 -37.981 1.00 90.19 458 ASP A O 1
ATOM 3665 N N . ASN A 1 459 ? 14.313 3.647 -40.115 1.00 87.75 459 ASN A N 1
ATOM 3666 C CA . ASN A 1 459 ? 14.824 5.014 -40.269 1.00 87.75 459 ASN A CA 1
ATOM 3667 C C . ASN A 1 459 ? 14.116 6.067 -39.381 1.00 87.75 459 ASN A C 1
ATOM 3669 O O . ASN A 1 459 ? 14.581 7.202 -39.303 1.00 87.75 459 ASN A O 1
ATOM 3673 N N . ASN A 1 460 ? 13.003 5.721 -38.726 1.00 84.31 460 ASN A N 1
ATOM 3674 C CA . ASN A 1 460 ? 12.314 6.574 -37.752 1.00 84.31 460 ASN A CA 1
ATOM 3675 C C . ASN A 1 460 ? 12.721 6.245 -36.305 1.00 84.31 460 ASN A C 1
ATOM 3677 O O . ASN A 1 460 ? 12.193 6.846 -35.372 1.00 84.31 460 ASN A O 1
ATOM 3681 N N . GLY A 1 461 ? 13.627 5.280 -36.107 1.00 81.31 461 GLY A N 1
ATOM 3682 C CA . GLY A 1 461 ? 14.015 4.782 -34.790 1.00 81.31 461 GLY A CA 1
ATOM 3683 C C . GLY A 1 461 ? 13.007 3.806 -34.175 1.00 81.31 461 GLY A C 1
ATOM 3684 O O . GLY A 1 461 ? 13.149 3.461 -33.004 1.00 81.31 461 GLY A O 1
ATOM 3685 N N . MET A 1 462 ? 12.002 3.339 -34.926 1.00 84.88 462 MET A N 1
ATOM 3686 C CA . MET A 1 462 ? 11.033 2.361 -34.425 1.00 84.88 462 MET A CA 1
ATOM 3687 C C . MET A 1 462 ? 11.609 0.947 -34.499 1.00 84.88 462 MET A C 1
ATOM 3689 O O . MET A 1 462 ? 12.071 0.514 -35.553 1.00 84.88 462 MET A O 1
ATOM 3693 N N . GLU A 1 463 ? 11.554 0.203 -33.392 1.00 91.94 463 GLU A N 1
ATOM 3694 C CA . GLU A 1 463 ? 11.967 -1.204 -33.354 1.00 91.94 463 GLU A CA 1
ATOM 3695 C C . GLU A 1 463 ? 11.039 -2.073 -34.214 1.00 91.94 463 GLU A C 1
ATOM 3697 O O . GLU A 1 463 ? 9.834 -2.146 -33.978 1.00 91.94 463 GLU A O 1
ATOM 3702 N N . VAL A 1 464 ? 11.621 -2.774 -35.188 1.00 92.00 464 VAL A N 1
ATOM 3703 C CA . VAL A 1 464 ? 10.909 -3.703 -36.080 1.00 92.00 464 VAL A CA 1
ATOM 3704 C C . VAL A 1 464 ? 11.190 -5.166 -35.745 1.00 92.00 464 VAL A C 1
ATOM 3706 O O . VAL A 1 464 ? 10.359 -6.037 -36.002 1.00 92.00 464 VAL A O 1
ATOM 3709 N N . TYR A 1 465 ? 12.348 -5.450 -35.151 1.00 93.38 465 TYR A N 1
ATOM 3710 C CA . TYR A 1 465 ? 12.767 -6.803 -34.812 1.00 93.38 465 TYR A CA 1
ATOM 3711 C C . TYR A 1 465 ? 13.568 -6.827 -33.514 1.00 93.38 465 TYR A C 1
ATOM 3713 O O . TYR A 1 465 ? 14.404 -5.957 -33.267 1.00 93.38 465 TYR A O 1
ATOM 3721 N N . ARG A 1 466 ? 13.345 -7.871 -32.714 1.00 92.62 466 ARG A N 1
ATOM 3722 C CA . ARG A 1 466 ? 14.083 -8.171 -31.490 1.00 92.62 466 ARG A CA 1
ATOM 3723 C C . ARG A 1 466 ? 14.383 -9.659 -31.427 1.00 92.62 466 ARG A C 1
ATOM 3725 O O . ARG A 1 466 ? 13.481 -10.477 -31.280 1.00 92.62 466 ARG A O 1
ATOM 3732 N N . TRP A 1 467 ? 15.665 -10.008 -31.425 1.00 92.62 467 TRP A N 1
ATOM 3733 C CA . TRP A 1 467 ? 16.119 -11.404 -31.445 1.00 92.62 467 TRP A CA 1
ATOM 3734 C C . TRP A 1 467 ? 15.600 -12.246 -30.273 1.00 92.62 467 TRP A C 1
ATOM 3736 O O . TRP A 1 467 ? 15.389 -13.448 -30.410 1.00 92.62 467 TRP A O 1
ATOM 3746 N N . SER A 1 468 ? 15.374 -11.625 -29.115 1.00 89.81 468 SER A N 1
ATOM 3747 C CA . SER A 1 468 ? 14.890 -12.313 -27.918 1.00 89.81 468 SER A CA 1
ATOM 3748 C C . SER A 1 468 ? 13.366 -12.470 -27.847 1.00 89.81 468 SER A C 1
ATOM 3750 O O . SER A 1 468 ? 12.892 -13.015 -26.857 1.00 89.81 468 SER A O 1
ATOM 3752 N N . HIS A 1 469 ? 12.598 -11.980 -28.831 1.00 85.06 469 HIS A N 1
ATOM 3753 C CA . HIS A 1 469 ? 11.128 -11.930 -28.777 1.00 85.06 469 HIS A CA 1
ATOM 3754 C C . HIS A 1 469 ? 10.478 -13.300 -28.520 1.00 85.06 469 HIS A C 1
ATOM 3756 O O . HIS A 1 469 ? 9.509 -13.399 -27.772 1.00 85.06 469 HIS A O 1
ATOM 3762 N N . ASP A 1 470 ? 11.038 -14.358 -29.101 1.00 85.62 470 ASP A N 1
ATOM 3763 C CA . ASP A 1 470 ? 10.502 -15.719 -29.092 1.00 85.62 470 ASP A CA 1
ATOM 3764 C C . ASP A 1 470 ? 11.389 -16.719 -28.323 1.00 85.62 470 ASP A C 1
ATOM 3766 O O . ASP A 1 470 ? 11.227 -17.934 -28.459 1.00 85.62 470 ASP A O 1
ATOM 3770 N N . LYS A 1 471 ? 12.346 -16.232 -27.516 1.00 87.31 471 LYS A N 1
ATOM 3771 C CA . LYS A 1 471 ? 13.360 -17.074 -26.855 1.00 87.31 471 LYS A CA 1
ATOM 3772 C C . LYS A 1 471 ? 13.170 -17.128 -25.344 1.00 87.31 471 LYS A C 1
ATOM 3774 O O . LYS A 1 471 ? 12.983 -16.114 -24.681 1.00 87.31 471 LYS A O 1
ATOM 3779 N N . GLY A 1 472 ? 13.269 -18.336 -24.788 1.00 83.06 472 GLY A N 1
ATOM 3780 C CA . GLY A 1 472 ? 13.347 -18.565 -23.346 1.00 83.06 472 GLY A CA 1
ATOM 3781 C C . GLY A 1 472 ? 14.799 -18.664 -22.879 1.00 83.06 472 GLY A C 1
ATOM 3782 O O . GLY A 1 472 ? 15.621 -19.297 -23.538 1.00 83.06 472 GLY A O 1
ATOM 3783 N N . PHE A 1 473 ? 15.107 -18.088 -21.717 1.00 87.31 473 PHE A N 1
ATOM 3784 C CA . PHE A 1 473 ? 16.451 -18.102 -21.140 1.00 87.31 473 PHE A CA 1
ATOM 3785 C C . PHE A 1 473 ? 16.433 -18.731 -19.744 1.00 87.31 473 PHE A C 1
ATOM 3787 O O . PHE A 1 473 ? 15.657 -18.335 -18.877 1.00 87.31 473 PHE A O 1
ATOM 3794 N N . ALA A 1 474 ? 17.323 -19.693 -19.502 1.00 81.19 474 ALA A N 1
ATOM 3795 C CA . ALA A 1 474 ? 17.561 -20.253 -18.177 1.00 81.19 474 ALA A CA 1
ATOM 3796 C C . ALA A 1 474 ? 18.093 -19.186 -17.203 1.00 81.19 474 ALA A C 1
ATOM 3798 O O . ALA A 1 474 ? 18.991 -18.406 -17.546 1.00 81.19 474 ALA A O 1
ATOM 3799 N N . THR A 1 475 ? 17.570 -19.191 -15.976 1.00 72.81 475 THR A N 1
ATOM 3800 C CA . THR A 1 475 ? 17.900 -18.257 -14.891 1.00 72.81 475 THR A CA 1
ATOM 3801 C C . THR A 1 475 ? 19.115 -18.739 -14.094 1.00 72.81 475 THR A C 1
ATOM 3803 O O . THR A 1 475 ? 18.989 -19.184 -12.954 1.00 72.81 475 THR A O 1
ATOM 3806 N N . ALA A 1 476 ? 20.297 -18.692 -14.707 1.00 72.25 476 ALA A N 1
ATOM 3807 C CA . ALA A 1 476 ? 21.559 -19.057 -14.066 1.00 72.25 476 ALA A CA 1
ATOM 3808 C C . ALA A 1 476 ? 22.608 -17.958 -14.266 1.00 72.25 476 ALA A C 1
ATOM 3810 O O . ALA A 1 476 ? 22.789 -17.482 -15.387 1.00 72.25 476 ALA A O 1
ATOM 3811 N N . ILE A 1 477 ? 23.309 -17.581 -13.191 1.00 78.25 477 ILE A N 1
ATOM 3812 C CA . ILE A 1 477 ? 24.456 -16.670 -13.273 1.00 78.25 477 ILE A CA 1
ATOM 3813 C C . ILE A 1 477 ? 25.600 -17.400 -13.979 1.00 78.25 477 ILE A C 1
ATOM 3815 O O . ILE A 1 477 ? 26.019 -18.474 -13.544 1.00 78.25 477 ILE A O 1
ATOM 3819 N N . ILE A 1 478 ? 26.114 -16.813 -15.057 1.00 85.94 478 ILE A N 1
ATOM 3820 C CA . ILE A 1 478 ? 27.224 -17.368 -15.836 1.00 85.94 478 ILE A CA 1
ATOM 3821 C C . ILE A 1 478 ? 28.450 -16.491 -15.623 1.00 85.94 478 ILE A C 1
ATOM 3823 O O . ILE A 1 478 ? 28.581 -15.439 -16.248 1.00 85.94 478 ILE A O 1
ATOM 3827 N N . ASN A 1 479 ? 29.358 -16.940 -14.760 1.00 89.94 479 ASN A N 1
ATOM 3828 C CA . ASN A 1 479 ? 30.644 -16.281 -14.542 1.00 89.94 479 ASN A CA 1
ATOM 3829 C C . ASN A 1 479 ? 31.576 -16.543 -15.731 1.00 89.94 479 ASN A C 1
ATOM 3831 O O . ASN A 1 479 ? 31.687 -17.668 -16.216 1.00 89.94 479 ASN A O 1
ATOM 3835 N N . THR A 1 480 ? 32.247 -15.497 -16.196 1.00 92.25 480 THR A N 1
ATOM 3836 C CA . THR A 1 480 ? 33.107 -15.485 -17.379 1.00 92.25 480 THR A CA 1
ATOM 3837 C C . THR A 1 480 ? 34.384 -14.707 -17.073 1.00 92.25 480 THR A C 1
ATOM 3839 O O . THR A 1 480 ? 34.400 -13.782 -16.260 1.00 92.25 480 THR A O 1
ATOM 3842 N N . LYS A 1 481 ? 35.482 -15.087 -17.724 1.00 93.81 481 LYS A N 1
ATOM 3843 C CA . LYS A 1 481 ? 36.739 -14.343 -17.680 1.00 93.81 481 LYS A CA 1
ATOM 3844 C C . LYS A 1 481 ? 37.206 -14.089 -19.103 1.00 93.81 481 LYS A C 1
ATOM 3846 O O . LYS A 1 481 ? 37.181 -15.012 -19.909 1.00 93.81 481 LYS A O 1
ATOM 3851 N N . LEU A 1 482 ? 37.628 -12.861 -19.379 1.00 94.81 482 LEU A N 1
ATOM 3852 C CA . LEU A 1 482 ? 38.307 -12.480 -20.615 1.00 94.81 482 LEU A CA 1
ATOM 3853 C C . LEU A 1 482 ? 39.728 -12.064 -20.259 1.00 94.81 482 LEU A C 1
ATOM 3855 O O . LEU A 1 482 ? 39.925 -11.131 -19.480 1.00 94.81 482 LEU A O 1
ATOM 3859 N N . LYS A 1 483 ? 40.727 -12.747 -20.812 1.00 96.06 483 LYS A N 1
ATOM 3860 C CA . LYS A 1 483 ? 42.125 -12.322 -20.711 1.00 96.06 483 LYS A CA 1
ATOM 3861 C C . LYS A 1 483 ? 42.320 -10.993 -21.436 1.00 96.06 483 LYS A C 1
ATOM 3863 O O . LYS A 1 483 ? 41.464 -10.550 -22.203 1.00 96.06 483 LYS A O 1
ATOM 3868 N N . LYS A 1 484 ? 43.460 -10.357 -21.174 1.00 95.38 484 LYS A N 1
ATOM 3869 C CA . LYS A 1 484 ? 43.896 -9.167 -21.905 1.00 95.38 484 LYS A CA 1
ATOM 3870 C C . LYS A 1 484 ? 43.812 -9.419 -23.420 1.00 95.38 484 LYS A C 1
ATOM 3872 O O . LYS A 1 484 ? 44.297 -10.455 -23.873 1.00 95.38 484 LYS A O 1
ATOM 3877 N N . ASP A 1 485 ? 43.218 -8.476 -24.152 1.00 93.44 485 ASP A N 1
ATOM 3878 C CA . ASP A 1 485 ? 43.050 -8.482 -25.615 1.00 93.44 485 ASP A CA 1
ATOM 3879 C C . ASP A 1 485 ? 42.221 -9.670 -26.163 1.00 93.44 485 ASP A C 1
ATOM 3881 O O . ASP A 1 485 ? 42.176 -9.922 -27.369 1.00 93.44 485 ASP A O 1
ATOM 3885 N N . GLU A 1 486 ? 41.544 -10.431 -25.294 1.00 96.62 486 GLU A N 1
ATOM 3886 C CA . GLU A 1 486 ? 40.685 -11.546 -25.699 1.00 96.62 486 GLU A CA 1
ATOM 3887 C C . GLU A 1 486 ? 39.303 -11.045 -26.146 1.00 96.62 486 GLU A C 1
ATOM 3889 O O . GLU A 1 486 ? 38.810 -10.009 -25.687 1.00 96.62 486 GLU A O 1
ATOM 3894 N N . LYS A 1 487 ? 38.658 -11.807 -27.039 1.00 97.00 487 LYS A N 1
ATOM 3895 C CA . LYS A 1 487 ? 37.319 -11.520 -27.562 1.00 97.00 487 LYS A CA 1
ATOM 3896 C C . LYS A 1 487 ? 36.335 -12.635 -27.233 1.00 97.00 487 LYS A C 1
ATOM 3898 O O . LYS A 1 487 ? 36.553 -13.788 -27.603 1.00 97.00 487 LYS A O 1
ATOM 3903 N N . LEU A 1 488 ? 35.203 -12.281 -26.630 1.00 97.12 488 LEU A N 1
ATOM 3904 C CA . LEU A 1 488 ? 34.050 -13.169 -26.498 1.00 97.12 488 LEU A CA 1
ATOM 3905 C C . LEU A 1 488 ? 33.124 -12.940 -27.692 1.00 97.12 488 LEU A C 1
ATOM 3907 O O . LEU A 1 488 ? 32.475 -11.901 -27.769 1.00 97.12 488 LEU A O 1
ATOM 3911 N N . SER A 1 489 ? 33.097 -13.897 -28.619 1.00 97.38 489 SER A N 1
ATOM 3912 C CA . SER A 1 489 ? 32.444 -13.742 -29.925 1.00 97.38 489 SER A CA 1
ATOM 3913 C C . SER A 1 489 ? 31.102 -14.470 -30.007 1.00 97.38 489 SER A C 1
ATOM 3915 O O . SER A 1 489 ? 30.928 -15.546 -29.432 1.00 97.38 489 SER A O 1
ATOM 3917 N N . PHE A 1 490 ? 30.181 -13.894 -30.773 1.00 97.56 490 PHE A N 1
ATOM 3918 C CA . PHE A 1 490 ? 28.835 -14.384 -31.044 1.00 97.56 490 PHE A CA 1
ATOM 3919 C C . PHE A 1 490 ? 28.509 -14.220 -32.531 1.00 97.56 490 PHE A C 1
ATOM 3921 O O . PHE A 1 490 ? 29.108 -13.396 -33.223 1.00 97.56 490 PHE A O 1
ATOM 3928 N N . SER A 1 491 ? 27.561 -15.017 -33.021 1.00 97.31 491 SER A N 1
ATOM 3929 C CA . SER A 1 491 ? 27.133 -14.980 -34.415 1.00 97.31 491 SER A CA 1
ATOM 3930 C C . SER A 1 491 ? 25.643 -15.265 -34.502 1.00 97.31 491 SER A C 1
ATOM 3932 O O . SER A 1 491 ? 25.187 -16.277 -33.977 1.00 97.31 491 SER A O 1
ATOM 3934 N N . GLU A 1 492 ? 24.897 -14.382 -35.155 1.00 97.31 492 GLU A N 1
ATOM 3935 C CA . GLU A 1 492 ? 23.449 -14.499 -35.332 1.00 97.31 492 GLU A CA 1
ATOM 3936 C C . GLU A 1 492 ? 23.053 -14.151 -36.768 1.00 97.31 492 GLU A C 1
ATOM 3938 O O . GLU A 1 492 ? 23.801 -13.505 -37.504 1.00 97.31 492 GLU A O 1
ATOM 3943 N N . VAL A 1 493 ? 21.871 -14.595 -37.190 1.00 96.38 493 VAL A N 1
ATOM 3944 C CA . VAL A 1 493 ? 21.347 -14.344 -38.537 1.00 96.38 493 VAL A CA 1
ATOM 3945 C C . VAL A 1 493 ? 19.961 -13.734 -38.428 1.00 96.38 493 VAL A C 1
ATOM 3947 O O . VAL A 1 493 ? 19.115 -14.241 -37.696 1.00 96.38 493 VAL A O 1
ATOM 3950 N N . TRP A 1 494 ? 19.729 -12.666 -39.182 1.00 96.00 494 TRP A N 1
ATOM 3951 C CA . TRP A 1 494 ? 18.409 -12.075 -39.351 1.00 96.00 494 TRP A CA 1
ATOM 3952 C C . TRP A 1 494 ? 17.922 -12.289 -40.783 1.00 96.00 494 TRP A C 1
ATOM 3954 O O . TRP A 1 494 ? 18.665 -12.055 -41.733 1.00 96.00 494 TRP A O 1
ATOM 3964 N N . ASP A 1 495 ? 16.682 -12.740 -40.946 1.00 95.00 495 ASP A N 1
ATOM 3965 C CA . ASP A 1 495 ? 16.060 -13.092 -42.230 1.00 95.00 495 ASP A CA 1
ATOM 3966 C C . ASP A 1 495 ? 15.187 -11.967 -42.810 1.00 95.00 495 ASP A C 1
ATOM 3968 O O . ASP A 1 495 ? 14.290 -12.211 -43.620 1.00 95.00 495 ASP A O 1
ATOM 3972 N N . TYR A 1 496 ? 15.442 -10.727 -42.381 1.00 94.56 496 TYR A N 1
ATOM 3973 C CA . TYR A 1 496 ? 14.692 -9.532 -42.771 1.00 94.56 496 TYR A CA 1
ATOM 3974 C C . TYR A 1 496 ? 13.198 -9.592 -42.423 1.00 94.56 496 TYR A C 1
ATOM 3976 O O . TYR A 1 496 ? 12.383 -8.962 -43.100 1.00 94.56 496 TYR A O 1
ATOM 3984 N N . LYS A 1 497 ? 12.812 -10.337 -41.381 1.00 94.69 497 LYS A N 1
ATOM 3985 C CA . LYS A 1 497 ? 11.432 -10.360 -40.881 1.00 94.69 497 LYS A CA 1
ATOM 3986 C C . LYS A 1 497 ? 11.270 -9.600 -39.573 1.00 94.69 497 LYS A C 1
ATOM 3988 O O . LYS A 1 497 ? 12.176 -9.557 -38.744 1.00 94.69 497 LYS A O 1
ATOM 3993 N N . ASP A 1 498 ? 10.098 -9.004 -39.401 1.00 93.12 498 ASP A N 1
ATOM 3994 C CA . ASP A 1 498 ? 9.668 -8.398 -38.146 1.00 93.12 498 ASP A CA 1
ATOM 3995 C C . ASP A 1 498 ? 9.325 -9.469 -37.088 1.00 93.12 498 ASP A C 1
ATOM 3997 O O . ASP A 1 498 ? 9.289 -10.672 -37.363 1.00 93.12 498 ASP A O 1
ATOM 4001 N N . ASN A 1 499 ? 9.020 -9.035 -35.863 1.00 90.00 499 ASN A N 1
ATOM 4002 C CA . ASN A 1 499 ? 8.610 -9.938 -34.775 1.00 90.00 499 ASN A CA 1
ATOM 4003 C C . ASN A 1 499 ? 7.293 -10.703 -35.049 1.00 90.00 499 ASN A C 1
ATOM 4005 O O . ASN A 1 499 ? 6.958 -11.626 -34.312 1.00 90.00 499 ASN A O 1
ATOM 4009 N N . LYS A 1 500 ? 6.533 -10.333 -36.090 1.00 90.19 500 LYS A N 1
ATOM 4010 C CA . LYS A 1 500 ? 5.300 -11.009 -36.526 1.00 90.19 500 LYS A CA 1
ATOM 4011 C C . LYS A 1 500 ? 5.548 -11.981 -37.689 1.00 90.19 500 LYS A C 1
ATOM 4013 O O . LYS A 1 500 ? 4.603 -12.619 -38.149 1.00 90.19 500 LYS A O 1
ATOM 4018 N N . GLY A 1 501 ? 6.790 -12.106 -38.159 1.00 91.69 501 GLY A N 1
ATOM 4019 C CA . GLY A 1 501 ? 7.174 -12.963 -39.279 1.00 91.69 501 GLY A CA 1
ATOM 4020 C C . GLY A 1 501 ? 6.920 -12.359 -40.665 1.00 91.69 501 GLY A C 1
ATOM 4021 O O . GLY A 1 501 ? 7.043 -13.074 -41.660 1.00 91.69 501 GLY A O 1
ATOM 4022 N N . ASN A 1 502 ? 6.583 -11.071 -40.770 1.00 94.38 502 ASN A N 1
ATOM 4023 C CA . ASN A 1 502 ? 6.424 -10.392 -42.058 1.00 94.38 502 ASN A CA 1
ATOM 4024 C C . ASN A 1 502 ? 7.766 -9.841 -42.532 1.00 94.38 502 ASN A C 1
ATOM 4026 O O . ASN A 1 502 ? 8.534 -9.312 -41.732 1.00 94.38 502 ASN A O 1
ATOM 4030 N N . ARG A 1 503 ? 8.040 -9.910 -43.839 1.00 94.69 503 ARG A N 1
ATOM 4031 C CA . ARG A 1 503 ? 9.243 -9.292 -44.410 1.00 94.69 503 ARG A CA 1
ATOM 4032 C C . ARG A 1 503 ? 9.181 -7.772 -44.234 1.00 94.69 503 ARG A C 1
ATOM 4034 O O . ARG A 1 503 ? 8.160 -7.161 -44.550 1.00 94.69 503 ARG A O 1
ATOM 4041 N N . VAL A 1 504 ? 10.264 -7.179 -43.737 1.00 93.50 504 VAL A N 1
ATOM 4042 C CA . VAL A 1 504 ? 10.377 -5.725 -43.587 1.00 93.50 504 VAL A CA 1
ATOM 4043 C C . VAL A 1 504 ? 10.445 -5.049 -44.957 1.00 93.50 504 VAL A C 1
ATOM 4045 O O . VAL A 1 504 ? 10.863 -5.655 -45.947 1.00 93.50 504 VAL A O 1
ATOM 4048 N N . LEU A 1 505 ? 9.996 -3.797 -45.024 1.00 92.25 505 LEU A N 1
ATOM 4049 C CA . LEU A 1 505 ? 10.008 -3.031 -46.267 1.00 92.25 505 LEU A CA 1
ATOM 4050 C C . LEU A 1 505 ? 11.452 -2.704 -46.696 1.00 92.25 505 LEU A C 1
ATOM 4052 O O . LEU A 1 505 ? 12.325 -2.567 -45.841 1.00 92.25 505 LEU A O 1
ATOM 4056 N N . PRO A 1 506 ? 11.725 -2.539 -48.001 1.00 92.88 506 PRO A N 1
ATOM 4057 C CA . PRO A 1 506 ? 13.008 -2.016 -48.454 1.00 92.88 506 PRO A CA 1
ATOM 4058 C C . PRO A 1 506 ? 13.288 -0.638 -47.845 1.00 92.88 506 PRO A C 1
ATOM 4060 O O . PRO A 1 506 ? 12.408 0.225 -47.805 1.00 92.88 506 PRO A O 1
ATOM 4063 N N . GLY A 1 507 ? 14.510 -0.423 -47.364 1.00 93.06 507 GLY A N 1
ATOM 4064 C CA . GLY A 1 507 ? 14.870 0.807 -46.666 1.00 93.06 507 GLY A CA 1
ATOM 4065 C C . GLY A 1 507 ? 16.120 0.692 -45.803 1.00 93.06 507 GLY A C 1
ATOM 4066 O O . GLY A 1 507 ? 16.801 -0.335 -45.779 1.00 93.06 507 GLY A O 1
ATOM 4067 N N . LYS A 1 508 ? 16.428 1.778 -45.090 1.00 95.12 508 LYS A N 1
ATOM 4068 C CA . LYS A 1 508 ? 17.542 1.838 -44.139 1.00 95.12 508 LYS A CA 1
ATOM 4069 C C . LYS A 1 508 ? 17.105 1.345 -42.768 1.00 95.12 508 LYS A C 1
ATOM 4071 O O . LYS A 1 508 ? 16.047 1.742 -42.279 1.00 95.12 508 LYS A O 1
ATOM 4076 N N . TYR A 1 509 ? 17.958 0.532 -42.161 1.00 95.38 509 TYR A N 1
ATOM 4077 C CA . TYR A 1 509 ? 17.763 -0.020 -40.828 1.00 95.38 509 TYR A CA 1
ATOM 4078 C C . TYR A 1 509 ? 19.063 0.051 -40.036 1.00 95.38 509 TYR A C 1
ATOM 4080 O O . TYR A 1 509 ? 20.145 -0.037 -40.614 1.00 95.38 509 TYR A O 1
ATOM 4088 N N . THR A 1 510 ? 18.956 0.129 -38.715 1.00 96.44 510 THR A N 1
ATOM 4089 C CA . THR A 1 510 ? 20.107 0.076 -37.810 1.00 96.44 510 THR A CA 1
ATOM 4090 C C . THR A 1 510 ? 20.027 -1.198 -36.987 1.00 96.44 510 THR A C 1
ATOM 4092 O O . THR A 1 510 ? 19.064 -1.414 -36.252 1.00 96.44 510 THR A O 1
ATOM 4095 N N . ILE A 1 511 ? 21.042 -2.053 -37.100 1.00 97.00 511 ILE A N 1
ATOM 4096 C CA . ILE A 1 511 ? 21.217 -3.212 -36.221 1.00 97.00 511 ILE A CA 1
ATOM 4097 C C . ILE A 1 511 ? 21.977 -2.742 -34.991 1.00 97.00 511 ILE A C 1
ATOM 4099 O O . ILE A 1 511 ? 23.093 -2.249 -35.129 1.00 97.00 511 ILE A O 1
ATOM 4103 N N . THR A 1 512 ? 21.417 -2.952 -33.803 1.00 95.94 512 THR A N 1
ATOM 4104 C CA . THR A 1 512 ? 22.106 -2.689 -32.536 1.00 95.94 512 THR A CA 1
ATOM 4105 C C . THR A 1 512 ? 22.280 -3.979 -31.751 1.00 95.94 512 THR A C 1
ATOM 4107 O O . THR A 1 512 ? 21.311 -4.695 -31.486 1.00 95.94 512 THR A O 1
ATOM 4110 N N . VAL A 1 513 ? 23.517 -4.264 -31.345 1.00 95.38 513 VAL A N 1
ATOM 4111 C CA . VAL A 1 513 ? 23.856 -5.351 -30.423 1.00 95.38 513 VAL A CA 1
ATOM 4112 C C . VAL A 1 513 ? 24.282 -4.773 -29.082 1.00 95.38 513 VAL A C 1
ATOM 4114 O O . VAL A 1 513 ? 25.026 -3.798 -29.032 1.00 95.38 513 VAL A O 1
ATOM 4117 N N . LYS A 1 514 ? 23.829 -5.384 -27.987 1.00 95.69 514 LYS A N 1
ATOM 4118 C CA . LYS A 1 514 ? 24.225 -5.016 -26.625 1.00 95.69 514 LYS A CA 1
ATOM 4119 C C . LYS A 1 514 ? 24.581 -6.251 -25.820 1.00 95.69 514 LYS A C 1
ATOM 4121 O O . LYS A 1 514 ? 23.726 -7.104 -25.599 1.00 95.69 514 LYS A O 1
ATOM 4126 N N . ILE A 1 515 ? 25.810 -6.341 -25.336 1.00 95.12 515 ILE A N 1
ATOM 4127 C CA . ILE A 1 515 ? 26.301 -7.470 -24.543 1.00 95.12 515 ILE A CA 1
ATOM 4128 C C . ILE A 1 515 ? 25.996 -7.225 -23.059 1.00 95.12 515 ILE A C 1
ATOM 4130 O O . ILE A 1 515 ? 26.243 -6.155 -22.515 1.00 95.12 515 ILE A O 1
ATOM 4134 N N . LEU A 1 516 ? 25.434 -8.222 -22.374 1.00 91.75 516 LEU A N 1
ATOM 4135 C CA . LEU A 1 516 ? 24.893 -8.105 -21.011 1.00 91.75 516 LEU A CA 1
ATOM 4136 C C . LEU A 1 516 ? 25.907 -8.465 -19.920 1.00 91.75 516 LEU A C 1
ATOM 4138 O O . LEU A 1 516 ? 25.562 -9.097 -18.919 1.00 91.75 516 LEU A O 1
ATOM 4142 N N . ALA A 1 517 ? 27.164 -8.075 -20.124 1.00 89.75 517 ALA A N 1
ATOM 4143 C CA . ALA A 1 517 ? 28.246 -8.325 -19.182 1.00 89.75 517 ALA A CA 1
ATOM 4144 C C . ALA A 1 517 ? 28.140 -7.409 -17.949 1.00 89.75 517 ALA A C 1
ATOM 4146 O O . ALA A 1 517 ? 27.986 -6.193 -18.072 1.00 89.75 517 ALA A O 1
ATOM 4147 N N . LYS A 1 518 ? 28.256 -7.989 -16.749 1.00 87.50 518 LYS A N 1
ATOM 4148 C CA . LYS A 1 518 ? 28.265 -7.272 -15.464 1.00 87.50 518 LYS A CA 1
ATOM 4149 C C . LYS A 1 518 ? 29.549 -7.572 -14.697 1.00 87.50 518 LYS A C 1
ATOM 4151 O O . LYS A 1 518 ? 29.905 -8.732 -14.527 1.00 87.50 518 LYS A O 1
ATOM 4156 N N . LEU A 1 519 ? 30.239 -6.547 -14.206 1.00 83.62 519 LEU A N 1
ATOM 4157 C CA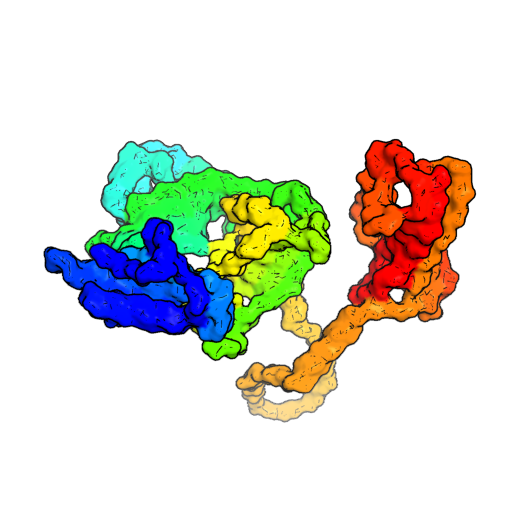 . LEU A 1 519 ? 31.461 -6.726 -13.413 1.00 83.62 519 LEU A CA 1
ATOM 4158 C C . LEU A 1 519 ? 31.136 -7.249 -12.004 1.00 83.62 519 LEU A C 1
ATOM 4160 O O . LEU A 1 519 ? 30.159 -6.822 -11.386 1.00 83.62 519 LEU A O 1
ATOM 4164 N N . GLU A 1 520 ? 31.982 -8.129 -11.461 1.00 69.44 520 GLU A N 1
ATOM 4165 C CA . GLU A 1 520 ? 31.792 -8.721 -10.121 1.00 69.44 520 GLU A CA 1
ATOM 4166 C C . GLU A 1 520 ? 31.861 -7.672 -8.985 1.00 69.44 520 GLU A C 1
ATOM 4168 O O . GLU A 1 520 ? 31.181 -7.798 -7.968 1.00 69.44 520 GLU A O 1
ATOM 4173 N N . ASN A 1 521 ? 32.596 -6.570 -9.181 1.00 61.12 521 ASN A N 1
ATOM 4174 C CA . ASN A 1 521 ? 32.904 -5.584 -8.132 1.00 61.12 521 ASN A CA 1
ATOM 4175 C C . ASN A 1 521 ? 31.883 -4.435 -7.992 1.00 61.12 521 ASN A C 1
ATOM 4177 O O . ASN A 1 521 ? 32.240 -3.360 -7.512 1.00 61.12 521 ASN A O 1
ATOM 4181 N N . ARG A 1 522 ? 30.630 -4.609 -8.445 1.00 48.41 522 ARG A N 1
ATOM 4182 C CA . ARG A 1 522 ? 29.570 -3.566 -8.456 1.00 48.41 522 ARG A CA 1
ATOM 4183 C C . ARG A 1 522 ? 29.924 -2.269 -9.211 1.00 48.41 522 ARG A C 1
ATOM 4185 O O . ARG A 1 522 ? 29.177 -1.298 -9.128 1.00 48.41 522 ARG A O 1
ATOM 4192 N N . LYS A 1 523 ? 31.030 -2.241 -9.961 1.00 62.88 523 LYS A N 1
ATOM 4193 C CA . LYS A 1 523 ? 31.342 -1.154 -10.894 1.00 62.88 523 LYS A CA 1
ATOM 4194 C C . LYS A 1 523 ? 30.377 -1.232 -12.073 1.00 62.88 523 LYS A C 1
ATOM 4196 O O . LYS A 1 523 ? 30.173 -2.304 -12.640 1.00 62.88 523 LYS A O 1
ATOM 4201 N N . ILE A 1 524 ? 29.792 -0.096 -12.423 1.00 66.69 524 ILE A N 1
ATOM 4202 C CA . ILE A 1 524 ? 28.922 0.034 -13.590 1.00 66.69 524 ILE A CA 1
ATOM 4203 C C . ILE A 1 524 ? 29.838 0.115 -14.812 1.00 66.69 524 ILE A C 1
ATOM 4205 O O . ILE A 1 524 ? 30.696 0.987 -14.857 1.00 66.69 524 ILE A O 1
ATOM 4209 N N . THR A 1 525 ? 29.712 -0.789 -15.777 1.00 75.25 525 THR A N 1
ATOM 4210 C CA . THR A 1 525 ? 30.413 -0.650 -17.064 1.00 75.25 525 THR A CA 1
ATOM 4211 C C . THR A 1 525 ? 29.738 0.447 -17.877 1.00 75.25 525 THR A C 1
ATOM 4213 O O . THR A 1 525 ? 28.508 0.542 -17.855 1.00 75.25 525 THR A O 1
ATOM 4216 N N . ASN A 1 526 ? 30.510 1.261 -18.599 1.00 83.00 526 ASN A N 1
ATOM 4217 C CA . ASN A 1 526 ? 29.936 2.202 -19.555 1.00 83.00 526 ASN A CA 1
ATOM 4218 C C . ASN A 1 526 ? 29.047 1.454 -20.579 1.00 83.00 526 ASN A C 1
ATOM 4220 O O . ASN A 1 526 ? 29.547 0.546 -21.246 1.00 83.00 526 ASN A O 1
ATOM 4224 N N . PRO A 1 527 ? 27.746 1.785 -20.710 1.00 83.19 527 PRO A N 1
ATOM 4225 C CA . PRO A 1 527 ? 26.852 1.117 -21.656 1.00 83.19 527 PRO A CA 1
ATOM 4226 C C . PRO A 1 527 ? 27.336 1.148 -23.109 1.00 83.19 527 PRO A C 1
ATOM 4228 O O . PRO A 1 527 ? 27.075 0.192 -23.843 1.00 83.19 527 PRO A O 1
ATOM 4231 N N . ASP A 1 528 ? 28.056 2.200 -23.499 1.00 87.81 528 ASP A N 1
ATOM 4232 C CA . ASP A 1 528 ? 28.572 2.367 -24.861 1.00 87.81 528 ASP A CA 1
ATOM 4233 C C . ASP A 1 528 ? 29.645 1.320 -25.196 1.00 87.81 528 ASP A C 1
ATOM 4235 O O . ASP A 1 528 ? 29.700 0.824 -26.312 1.00 87.81 528 ASP A O 1
ATOM 4239 N N . GLU A 1 529 ? 30.439 0.887 -24.213 1.00 93.06 529 GLU A N 1
ATOM 4240 C CA . GLU A 1 529 ? 31.471 -0.151 -24.392 1.00 93.06 529 GLU A CA 1
ATOM 4241 C C . GLU A 1 529 ? 30.889 -1.553 -24.583 1.00 93.06 529 GLU A C 1
ATOM 4243 O O . GLU A 1 529 ? 31.566 -2.468 -25.054 1.00 93.06 529 GLU A O 1
ATOM 4248 N N . LEU A 1 530 ? 29.622 -1.729 -24.205 1.00 93.69 530 LEU A N 1
ATOM 4249 C CA . LEU A 1 530 ? 28.878 -2.977 -24.334 1.00 93.69 530 LEU A CA 1
ATOM 4250 C C . LEU A 1 530 ? 27.966 -2.992 -25.563 1.00 93.69 530 LEU A C 1
ATOM 4252 O O . LEU A 1 530 ? 27.249 -3.974 -25.763 1.00 93.69 530 LEU A O 1
ATOM 4256 N N . THR A 1 531 ? 27.941 -1.912 -26.344 1.00 93.31 531 THR A N 1
ATOM 4257 C CA . THR A 1 531 ? 26.973 -1.711 -27.421 1.00 93.31 531 THR A CA 1
ATOM 4258 C C . THR A 1 531 ? 27.693 -1.420 -28.730 1.00 93.31 531 THR A C 1
ATOM 4260 O O . THR A 1 531 ? 28.635 -0.641 -28.769 1.00 93.31 531 THR A O 1
ATOM 4263 N N . ALA A 1 532 ? 27.231 -2.023 -29.821 1.00 95.81 532 ALA A N 1
ATOM 4264 C CA . ALA A 1 532 ? 27.662 -1.669 -31.168 1.00 95.81 532 ALA A CA 1
ATOM 4265 C C . ALA A 1 532 ? 26.446 -1.554 -32.080 1.00 95.81 532 ALA A C 1
ATOM 4267 O O . ALA A 1 532 ? 25.500 -2.335 -31.962 1.00 95.81 532 ALA A O 1
ATOM 4268 N N . ALA A 1 533 ? 26.481 -0.592 -32.995 1.00 95.25 533 ALA A N 1
ATOM 4269 C CA . ALA A 1 533 ? 25.423 -0.376 -33.968 1.00 95.25 533 ALA A CA 1
ATOM 4270 C C . ALA A 1 533 ? 25.996 -0.315 -35.385 1.00 95.25 533 ALA A C 1
ATOM 4272 O O . ALA A 1 533 ? 27.123 0.141 -35.590 1.00 95.25 533 ALA A O 1
ATOM 4273 N N . LYS A 1 534 ? 25.226 -0.792 -36.363 1.00 96.31 534 LYS A N 1
ATOM 4274 C CA . LYS A 1 534 ? 25.603 -0.762 -37.777 1.00 96.31 534 LYS A CA 1
ATOM 4275 C C . LYS A 1 534 ? 24.382 -0.517 -38.648 1.00 96.31 534 LYS A C 1
ATOM 4277 O O . LYS A 1 534 ? 23.404 -1.261 -38.577 1.00 96.31 534 LYS A O 1
ATOM 4282 N N . ASP A 1 535 ? 24.474 0.511 -39.480 1.00 95.62 535 ASP A N 1
ATOM 4283 C CA . ASP A 1 535 ? 23.455 0.811 -40.477 1.00 95.62 535 ASP A CA 1
ATOM 4284 C C . ASP A 1 535 ? 23.577 -0.140 -41.665 1.00 95.62 535 ASP A C 1
ATOM 4286 O O . ASP A 1 535 ? 24.674 -0.460 -42.134 1.00 95.62 535 ASP A O 1
ATOM 4290 N N . ILE A 1 536 ? 22.428 -0.583 -42.156 1.00 94.31 536 ILE A N 1
ATOM 4291 C CA . ILE A 1 536 ? 22.291 -1.493 -43.284 1.00 94.31 536 ILE A CA 1
ATOM 4292 C C . ILE A 1 536 ? 21.165 -1.023 -44.206 1.00 94.31 536 ILE A C 1
ATOM 4294 O O . ILE A 1 536 ? 20.280 -0.260 -43.816 1.00 94.31 536 ILE A O 1
ATOM 4298 N N . GLU A 1 537 ? 21.184 -1.522 -45.436 1.00 92.31 537 GLU A N 1
ATOM 4299 C CA . GLU A 1 537 ? 20.132 -1.288 -46.418 1.00 92.31 537 GLU A CA 1
ATOM 4300 C C . GLU A 1 537 ? 19.491 -2.623 -46.798 1.00 92.31 537 GLU A C 1
ATOM 4302 O O . GLU A 1 537 ? 20.177 -3.562 -47.213 1.00 92.31 537 GLU A O 1
ATOM 4307 N N . VAL A 1 538 ? 18.175 -2.712 -46.615 1.00 90.12 538 VAL A N 1
ATOM 4308 C CA . VAL A 1 538 ? 17.358 -3.851 -47.037 1.00 90.12 538 VAL A CA 1
ATOM 4309 C C . VAL A 1 538 ? 16.823 -3.547 -48.431 1.00 90.12 538 VAL A C 1
ATOM 4311 O O . VAL A 1 538 ? 16.248 -2.479 -48.648 1.00 90.12 538 VAL A O 1
ATOM 4314 N N . LYS A 1 539 ? 17.047 -4.475 -49.367 1.00 83.69 539 LYS A N 1
ATOM 4315 C CA . LYS A 1 539 ? 16.646 -4.356 -50.775 1.00 83.69 539 LYS A CA 1
ATOM 4316 C C . LYS A 1 539 ? 15.300 -5.004 -51.060 1.00 83.69 539 LYS A C 1
ATOM 4318 O O . LYS A 1 539 ? 15.016 -6.071 -50.460 1.00 83.69 539 LYS A O 1
#

Foldseek 3Di:
DQDADPQWDDDVQKIKDAQAFLVCVLVVSVVVCVVVAWDFDDDDPQKTKTWHQDPNDIWIKIWHWDHDDDRPDRGDIIMIGMDTDDDDDDPVVVVVVVVQLVVLQFQLLQLQAQQELCDPLQSNLVSCCVRAVVAADPQVNVVCSVPVVQDRHADDPPQGFHGWAWFDKDDPDPFKIKTKTKRATDDPVCVVWNWGPWIWIKIWMWGQDPNHIHTHDMDTHDIQDAAPDWDADLQQFKIFGDHPQQVPWDKDKDKFFWDDPRDTDDMFIKIWGARPPADPVQGAQTFIKTKDFPVRVVCVVSPVTARDPDPDHWTFLGDDPTITITGGDCSCVVVGHCVVVSVVSVVSSRMIGTSSNDDPVVPVPDDPPDDDDDDDDDPDDDDDDPPDPPPQPPVNVVVVVVVVVVQQDADPQAWAKDWDWDDDPQKIKIKIKIWGRNQAKFKWKAQWQDFKWKWKAAPVRHTFATPCLPDDIGRDIGIDIAGHGGIDMDMDMDRCHGPVRHHDDWHKMKIKMFTRIGGPVSRHHDRNRRMDMDMDTDD

pLDDT: mean 78.48, std 19.41, range [23.75, 98.25]

Radius of gyration: 32.03 Å; chains: 1; bounding box: 83×67×91 Å